Protein 6CY5 (pdb70)

Organism: NCBI:txid1338011

Solvent-accessible surface area: 27188 Å² total; per-residue (Å²): 230,21,19,18,44,30,138,137,40,146,82,64,46,37,116,52,2,39,62,3,0,93,101,2,21,113,26,3,117,65,63,8,43,170,28,21,107,89,69,80,54,7,71,120,94,1,6,30,13,4,22,58,12,0,54,58,7,13,0,10,91,103,1,0,76,77,0,15,175,63,0,84,43,50,16,81,173,80,84,87,16,87,16,86,31,2,23,77,6,0,66,83,22,0,18,25,3,0,84,108,13,102,78,5,2,41,128,164,162,74,83,101,5,75,0,0,1,0,1,0,32,130,50,7,16,13,24,44,0,0,0,5,0,0,48,38,23,91,78,117,68,61,47,4,2,0,0,2,0,19,6,91,48,47,50,12,15,86,91,1,32,97,38,6,126,163,16,43,14,70,39,28,106,67,67,116,60,20,51,23,2,46,0,0,54,54,0,0,86,28,0,77,101,106,95,2,32,5,0,0,0,2,0,13,2,52,33,29,42,77,87,76,8,77,88,60,1,44,78,0,39,130,20,0,72,149,41,14,114,81,2,20,35,5,6,0,0,0,0,18,0,32,45,0,51,65,2,25,79,47,0,108,61,0,42,88,9,16,125,11,48,3,0,1,0,8,82,1,51,44,44,39,91,2,0,0,0,0,0,0,4,9,51,20,111,32,22,2,31,4,4,1,17,15,159,48,38,120,36,21,14,50,2,14,0,54,49,1,0,39,6,4,2,75,99,151,154,28,17,20,43,35,139,140,34,49,70,121,60,35,112,53,2,38,64,3,0,94,101,2,20,112,26,9,123,65,59,9,42,172,28,21,110,88,66,82,52,7,70,123,94,2,7,31,13,3,20,59,12,0,56,58,7,13,1,11,92,101,1,0,76,78,0,13,177,61,0,87,44,49,17,82,173,77,67,196,14,86,15,84,32,2,23,75,5,0,64,86,23,0,19,26,3,0,82,108,13,102,77,5,2,41,123,115,92,96,106,69,84,101,5,74,0,0,1,0,1,0,32,130,49,7,18,11,25,43,1,0,0,6,0,0,51,33,24,92,82,115,68,59,49,4,2,0,0,1,0,17,5,89,48,46,50,12,13,85,89,1,32,95,39,6,124,162,14,44,14,70,41,28,108,68,68,117,60,20,54,22,2,42,0,0,54,54,0,0,89,26,0,77,96,103,95,2,32,5,0,0,0,1,0,12,2,52,32,28,44,78,90,79,8,83,83,60,2,43,80,0,42,133,19,0,71,149,41,14,114,81,1,19,34,6,5,0,0,0,0,16,0,31,45,0,50,58,2,25,78,45,0,111,61,0,42,87,10,17,123,11,48,3,0,1,0,6,80,0,51,44,43,40,88,2,0,0,0,0,0,0,4,9,48,21,113,30,21,2,32,4,3,1,19,16,136,127,37,118,36,22,17,50,2,12,0,54,49,1,0,39,5,4,12,77,97,152

Sequence (634 aa):
MVSWFKKIFKKEEKESSLDKGLEKSSQSSFFDKVVSSRAVVGKSKVDDEVLDDLEEVLIASDVGVETTVKIIRRRIEERVARDKYVNVAELNNILREEISGLLLENPHAGTQNKTKKPYVIMVVGVVNGVGKTTTIGKLAHQFKSSEGLKVVLGAADTFRRAAAAAVDQLVIWSERVGVPIVKQAMGSDPASSVAFDTVQSAVSSQDADVVIIDTAGRLHNKVNLMNELSSKIKRVMQKVVPDAPHEVLLVLDGSTGQNAFEQAKQFTAATEVTALAVTKLDGTARGGVVIGISDQFQVPVKYIGVGEKMQDLQLFNGTEFVDSFFKKRMVSWFKKIFKKEEKESLDKGLEKSSQSSFFDKVVSSRAVVGKSKVDDEVLDDLEEVLIASDVGVETTVKIIRRIEERVARDKYVNVAELNNILREEISGLLLENPHAGTQNIDKTKKPYVIMVVGVVNGVGKTTTIGKLAHQFKSSEGLKVVLGAADTFRRAAAAAVDQLVIWSERVGVPIVKQAMGSDPASSVAFDTVQSAVSQDADVVIIDTAGRLHNKVNLMNELSSKIKRVMQKVVPDAPHEVLLVLDGSTGQNAFEQAKQFTAATEVTALAVTKLDGTARGGVVIGISDQFQVPVKYIGVGEKMQDLQLFNGTEFVDSFFKKR

Radius of gyration: 27.61 Å; Cα contacts (8 Å, |Δi|>4): 1206; chains: 2; bounding box: 71×63×65 Å

Foldseek 3Di:
DADFLDDDADPVRLVLLLQLQVQQQVLLVVQLCVLQVVHFWDDPSSLVSNLVSLVVLLLDDVLSVQLSVVVVVVCVVVVGDTSVCVLVSSLVSLLVLLVPQPQAHDPDDDDDAAEEEEEEAPPLCRLLVVLLVLQVQVVVVFAEEEFQLAQADDCSSVSNVVSCVVRVHHYQYDHRPPQSLVSLLVRLVVCVVVVGHYYYYYYHHHLPDLVVNLVSVVSNQVSNCVPVVCPNPFYEYGFEQLVRNVRVVRCVSRCVSYPGAEYEYEDSRPHNNNSSQSNCSNPDSHYHFWYARDSDSNRIDGDDVSSSSCSSRPDD/DADFLDDDADPVRLVLLLQLQVQQLVLLVVQLCVLQVVHFWDDPSSLVSNLVSLVVLLLDDVLSVQLSVVVVVVCVVVVTDTSVCVLVSSLVSLLVLLVPQPQAHDPPDDDDDDAAEEEEEEAPPLCRLLVVLLVLQVQVVVVFAEEEFQLAQADDCSSVSNVVSCVVRVHHYFYDHRPPQSLVSLLVRLVVCVVVVGHYYYYYYHYPLPDLVVNLVSVVSNQVSNCVRVVCPNPFYEYGFEQLVRNVRVVRCVSNCVSYPGAEYEYEDSRPHNNNSSQSNCSNPDSHYHFWYARDRDSNRIDGDDSSSSSCSSRPDD

InterPro domains:
  IPR000897 Signal recognition particle, SRP54 subunit, GTPase domain [PF00448] (114-314)
  IPR000897 Signal recognition particle, SRP54 subunit, GTPase domain [PS00300] (288-301)
  IPR000897 Signal recognition particle, SRP54 subunit, GTPase domain [SM00962] (114-315)
  IPR003593 AAA+ ATPase domain [SM00382] (113-293)
  IPR004390 Signal-recognition particle receptor FtsY [MF_00920] (40-315)
  IPR004390 Signal-recognition particle receptor FtsY [TIGR00064] (40-313)
  IPR013822 Signal recognition particle SRP54, helical bundle [PF02881] (28-93)
  IPR013822 Signal recognition particle SRP54, helical bundle [SM00963] (16-97)
  IPR027417 P-loop containing nucleoside triphosphate hydrolase [G3DSA:3.40.50.300] (108-319)
  IPR027417 P-loop containing nucleoside triphosphate hydrolase [SSF52540] (110-315)
  IPR036225 SRP/SRP receptor, N-terminal [SSF47364] (14-91)
  IPR042101 Signal recognition particle SRP54, N-terminal domain superfamily [G3DSA:1.20.120.140] (10-103)

B-factor: mean 21.36, std 11.33, range [5.79, 78.91]

Structure (mmCIF, N/CA/C/O backbone):
data_6CY5
#
_entry.id   6CY5
#
_cell.length_a   49.520
_cell.length_b   49.640
_cell.length_c   69.710
_cell.angle_alpha   101.180
_cell.angle_beta   99.100
_cell.angle_gamma   105.580
#
_symmetry.space_group_name_H-M   'P 1'
#
loop_
_entity.id
_entity.type
_entity.pdbx_description
1 polymer 'Signal recognition particle receptor FtsY'
2 non-polymer "GUANOSINE-5'-DIPHOSPHATE"
3 non-polymer 'MAGNESIUM ION'
4 non-polymer 1,2-ETHANEDIOL
5 water water
#
loop_
_atom_site.group_PDB
_atom_site.id
_atom_site.type_symbol
_atom_site.label_atom_id
_atom_site.label_alt_id
_atom_site.label_comp_id
_atom_site.label_asym_id
_atom_site.label_entity_id
_atom_site.label_seq_id
_atom_site.pdbx_PDB_ins_code
_atom_site.Cartn_x
_atom_site.Cartn_y
_atom_site.Cartn_z
_atom_site.occupancy
_atom_site.B_iso_or_equiv
_atom_site.auth_seq_id
_atom_site.auth_comp_id
_atom_site.auth_asym_id
_atom_site.auth_atom_id
_atom_site.pdbx_PDB_model_num
ATOM 1 N N . MET A 1 9 ? 4.164 14.650 29.443 1.00 42.55 1 MET A N 1
ATOM 2 C CA . MET A 1 9 ? 3.633 13.380 29.933 1.00 48.69 1 MET A CA 1
ATOM 3 C C . MET A 1 9 ? 2.464 12.913 29.059 1.00 41.03 1 MET A C 1
ATOM 4 O O . MET A 1 9 ? 1.432 13.588 28.987 1.00 39.54 1 MET A O 1
ATOM 9 N N . VAL A 1 10 ? 2.630 11.759 28.402 1.00 34.03 2 VAL A N 1
ATOM 10 C CA . VAL A 1 10 ? 1.592 11.252 27.507 1.00 27.00 2 VAL A CA 1
ATOM 11 C C . VAL A 1 10 ? 0.336 10.943 28.306 1.00 28.66 2 VAL A C 1
ATOM 12 O O . VAL A 1 10 ? 0.381 10.248 29.328 1.00 33.12 2 VAL A O 1
ATOM 16 N N . SER A 1 11 ? -0.796 11.475 27.848 1.00 23.67 3 SER A N 1
ATOM 17 C CA . SER A 1 11 ? -2.100 11.184 28.431 1.00 22.04 3 SER A CA 1
ATOM 18 C C . SER A 1 11 ? -2.917 10.455 27.370 1.00 20.81 3 SER A C 1
ATOM 19 O O . SER A 1 11 ? -3.297 11.053 26.358 1.00 20.61 3 SER A O 1
ATOM 22 N N . TRP A 1 12 ? -3.182 9.167 27.586 1.00 20.60 4 TRP A N 1
ATOM 23 C CA . TRP A 1 12 ? -3.846 8.391 26.548 1.00 18.12 4 TRP A CA 1
ATOM 24 C C . TRP A 1 12 ? -5.313 8.788 26.428 1.00 16.21 4 TRP A C 1
ATOM 25 O O . TRP A 1 12 ? -5.931 9.284 27.375 1.00 18.03 4 TRP A O 1
ATOM 36 N N . PHE A 1 13 ? -5.868 8.566 25.231 1.00 15.23 5 PHE A N 1
ATOM 37 C CA . PHE A 1 13 ? -7.263 8.908 24.978 1.00 15.52 5 PHE A CA 1
ATOM 38 C C . PHE A 1 13 ? -8.216 8.020 25.756 1.00 17.53 5 PHE A C 1
ATOM 39 O O . PHE A 1 13 ? -9.346 8.431 26.046 1.00 17.17 5 PHE A O 1
ATOM 47 N N . LYS A 1 14 ? -7.788 6.805 26.086 1.00 17.05 6 LYS A N 1
ATOM 48 C CA . LYS A 1 14 ? -8.596 5.870 26.861 1.00 21.18 6 LYS A CA 1
ATOM 49 C C . LYS A 1 14 ? -7.770 5.453 28.066 1.00 18.99 6 LYS A C 1
ATOM 50 O O . LYS A 1 14 ? -6.765 4.749 27.925 1.00 18.83 6 LYS A O 1
ATOM 56 N N . LYS A 1 15 ? -8.185 5.905 29.243 1.00 19.36 7 LYS A N 1
ATOM 57 C CA . LYS A 1 15 ? -7.463 5.613 30.470 1.00 26.09 7 LYS A CA 1
ATOM 58 C C . LYS A 1 15 ? -8.033 4.424 31.226 1.00 27.79 7 LYS A C 1
ATOM 59 O O . LYS A 1 15 ? -7.302 3.775 31.980 1.00 35.72 7 LYS A O 1
ATOM 65 N N . ILE A 1 16 ? -9.314 4.122 31.037 1.00 23.34 8 ILE A N 1
ATOM 66 C CA . ILE A 1 16 ? -10.008 3.083 31.790 1.00 31.42 8 ILE A CA 1
ATOM 67 C C . ILE A 1 16 ? -10.570 2.065 30.807 1.00 30.32 8 ILE A C 1
ATOM 68 O O . ILE A 1 16 ? -11.295 2.433 29.876 1.00 33.13 8 ILE A O 1
ATOM 73 N N . PHE A 1 17 ? -10.227 0.791 31.004 1.00 27.45 9 PHE A N 1
ATOM 74 C CA . PHE A 1 17 ? -10.755 -0.301 30.191 1.00 24.47 9 PHE A CA 1
ATOM 75 C C . PHE A 1 17 ? -11.714 -1.144 31.026 1.00 26.81 9 PHE A C 1
ATOM 76 O O . PHE A 1 17 ? -11.312 -1.711 32.048 1.00 28.50 9 PHE A O 1
ATOM 84 N N . LYS A 1 18 ? -12.968 -1.241 30.583 1.00 27.41 10 LYS A N 1
ATOM 85 C CA . LYS A 1 18 ? -13.858 -2.259 31.123 1.00 30.26 10 LYS A CA 1
ATOM 86 C C . LYS A 1 18 ? -13.317 -3.641 30.779 1.00 29.75 10 LYS A C 1
ATOM 87 O O . LYS A 1 18 ? -12.529 -3.809 29.844 1.00 26.48 10 LYS A O 1
ATOM 93 N N . LYS A 1 19 ? -13.738 -4.642 31.557 1.00 28.18 11 LYS A N 1
ATOM 94 C CA . LYS A 1 19 ? -13.292 -6.008 31.296 1.00 33.17 11 LYS A CA 1
ATOM 95 C C . LYS A 1 19 ? -13.565 -6.397 29.850 1.00 22.04 11 LYS A C 1
ATOM 96 O O . LYS A 1 19 ? -12.681 -6.912 29.155 1.00 28.94 11 LYS A O 1
ATOM 98 N N . GLU A 1 20 ? -14.777 -6.111 29.367 1.00 22.32 12 GLU A N 1
ATOM 99 C CA . GLU A 1 20 ? -15.120 -6.435 27.989 1.00 30.72 12 GLU A CA 1
ATOM 100 C C . GLU A 1 20 ? -14.249 -5.680 26.991 1.00 27.96 12 GLU A C 1
ATOM 101 O O . GLU A 1 20 ? -13.921 -6.221 25.930 1.00 26.17 12 GLU A O 1
ATOM 103 N N . GLU A 1 21 ? -13.861 -4.439 27.307 1.00 22.14 13 GLU A N 1
ATOM 104 C CA . GLU A 1 21 ? -13.060 -3.655 26.369 1.00 17.47 13 GLU A CA 1
ATOM 105 C C . GLU A 1 21 ? -11.636 -4.189 26.252 1.00 16.60 13 GLU A C 1
ATOM 106 O O . GLU A 1 21 ? -11.083 -4.240 25.150 1.00 17.10 13 GLU A O 1
ATOM 112 N N . LYS A 1 22 ? -11.026 -4.587 27.372 1.00 18.59 14 LYS A N 1
ATOM 113 C CA . LYS A 1 22 ? -9.704 -5.201 27.293 1.00 21.72 14 LYS A CA 1
ATOM 114 C C . LYS A 1 22 ? -9.775 -6.533 26.557 1.00 21.18 14 LYS A C 1
ATOM 115 O O . LYS A 1 22 ? -8.881 -6.858 25.765 1.00 15.48 14 LYS A O 1
ATOM 121 N N . GLU A 1 23 ? -10.854 -7.295 26.772 1.00 20.58 15 GLU A N 1
ATOM 122 C CA . GLU A 1 23 ? -11.052 -8.532 26.019 1.00 23.97 15 GLU A CA 1
ATOM 123 C C . GLU A 1 23 ? -11.194 -8.249 24.531 1.00 23.57 15 GLU A C 1
ATOM 124 O O . GLU A 1 23 ? -10.664 -8.993 23.699 1.00 19.82 15 GLU A O 1
ATOM 130 N N . SER A 1 24 ? -11.909 -7.179 24.179 1.00 20.02 16 SER A N 1
ATOM 131 C CA A SER A 1 24 ? -12.056 -6.821 22.772 0.73 19.82 16 SER A CA 1
ATOM 132 C CA B SER A 1 24 ? -12.055 -6.824 22.772 0.27 19.64 16 SER A CA 1
ATOM 133 C C . SER A 1 24 ? -10.720 -6.416 22.164 1.00 15.98 16 SER A C 1
ATOM 134 O O . SER A 1 24 ? -10.446 -6.712 20.995 1.00 17.30 16 SER A O 1
ATOM 139 N N . LEU A 1 25 ? -9.873 -5.740 22.943 1.00 14.15 17 LEU A N 1
ATOM 140 C CA . LEU A 1 25 ? -8.561 -5.365 22.430 1.00 13.09 17 LEU A CA 1
ATOM 141 C C . LEU A 1 25 ? -7.668 -6.592 22.271 1.00 12.40 17 LEU A C 1
ATOM 142 O O . LEU A 1 25 ? -7.006 -6.748 21.238 1.00 12.95 17 LEU A O 1
ATOM 147 N N . ASP A 1 26 ? -7.650 -7.477 23.277 1.00 15.25 18 ASP A N 1
ATOM 148 C CA . ASP A 1 26 ? -6.929 -8.745 23.164 1.00 14.25 18 ASP A CA 1
ATOM 149 C C . ASP A 1 26 ? -7.367 -9.518 21.927 1.00 19.18 18 ASP A C 1
ATOM 150 O O . ASP A 1 26 ? -6.534 -10.034 21.170 1.00 15.78 18 ASP A O 1
ATOM 155 N N . LYS A 1 27 ? -8.684 -9.616 21.719 1.00 18.56 19 LYS A N 1
ATOM 156 C CA . LYS A 1 27 ? -9.206 -10.374 20.589 1.00 17.39 19 LYS A CA 1
ATOM 157 C C . LYS A 1 27 ? -8.856 -9.703 19.271 1.00 14.79 19 LYS A C 1
ATOM 158 O O . LYS A 1 27 ? -8.496 -10.379 18.302 1.00 17.22 19 LYS A O 1
ATOM 160 N N . GLY A 1 28 ? -8.950 -8.371 19.216 1.00 13.72 20 GLY A N 1
ATOM 161 C CA . GLY A 1 28 ? -8.580 -7.665 18.005 1.00 13.60 20 GLY A CA 1
ATOM 162 C C . GLY A 1 28 ? -7.138 -7.911 17.610 1.00 13.13 20 GLY A C 1
ATOM 163 O O . GLY A 1 28 ? -6.824 -8.035 16.428 1.00 18.38 20 GLY A O 1
ATOM 164 N N . LEU A 1 29 ? -6.248 -8.021 18.598 1.00 12.32 21 LEU A N 1
ATOM 165 C CA . LEU A 1 29 ? -4.826 -8.191 18.336 1.00 12.74 21 LEU A CA 1
ATOM 166 C C . LEU A 1 29 ? -4.388 -9.645 18.355 1.00 16.48 21 LEU A C 1
ATOM 167 O O . LEU A 1 29 ? -3.186 -9.917 18.236 1.00 14.13 21 LEU A O 1
ATOM 172 N N . GLU A 1 30 ? -5.334 -10.580 18.480 1.00 13.73 22 GLU A N 1
ATOM 173 C CA . GLU A 1 30 ? -4.986 -11.978 18.701 1.00 17.12 22 GLU A CA 1
ATOM 174 C C . GLU A 1 30 ? -4.124 -12.526 17.573 1.00 13.82 22 GLU A C 1
ATOM 175 O O . GLU A 1 30 ? -3.103 -13.173 17.822 1.00 14.71 22 GLU A O 1
ATOM 181 N N . LYS A 1 31 ? -4.527 -12.297 16.324 1.00 12.49 23 LYS A N 1
ATOM 182 C CA . LYS A 1 31 ? -3.755 -12.868 15.222 1.00 12.69 23 LYS A CA 1
ATOM 183 C C . LYS A 1 31 ? -2.376 -12.228 15.125 1.00 13.40 23 LYS A C 1
ATOM 184 O O . LYS A 1 31 ? -1.382 -12.918 14.876 1.00 15.10 23 LYS A O 1
ATOM 190 N N . SER A 1 32 ? -2.285 -10.913 15.340 1.00 9.76 24 SER A N 1
ATOM 191 C CA . SER A 1 32 ? -0.977 -10.269 15.321 1.00 9.10 24 SER A CA 1
ATOM 192 C C . SER A 1 32 ? -0.095 -10.787 16.454 1.00 12.93 24 SER A C 1
ATOM 193 O O . SER A 1 32 ? 1.113 -10.991 16.268 1.00 10.88 24 SER A O 1
ATOM 196 N N . SER A 1 33 ? -0.681 -10.987 17.639 1.00 11.44 25 SER A N 1
ATOM 197 C CA . SER A 1 33 ? 0.083 -11.494 18.777 1.00 14.98 25 SER A CA 1
ATOM 198 C C . SER A 1 33 ? 0.576 -12.916 18.528 1.00 14.20 25 SER A C 1
ATOM 199 O O . SER A 1 33 ? 1.738 -13.244 18.816 1.00 13.81 25 SER A O 1
ATOM 202 N N . GLN A 1 34 ? -0.307 -13.787 18.027 1.00 13.08 26 GLN A N 1
ATOM 203 C CA . GLN A 1 34 ? 0.097 -15.164 17.756 1.00 15.51 26 GLN A CA 1
ATOM 204 C C . GLN A 1 34 ? 1.161 -15.218 16.672 1.00 13.70 26 GLN A C 1
ATOM 205 O O . GLN A 1 34 ? 2.102 -16.020 16.752 1.00 12.09 26 GLN A O 1
ATOM 211 N N . SER A 1 35 ? 1.009 -14.391 15.635 1.00 12.33 27 SER A N 1
ATOM 212 C CA A SER A 1 35 ? 1.986 -14.367 14.553 0.62 12.19 27 SER A CA 1
ATOM 213 C CA B SER A 1 35 ? 1.991 -14.381 14.559 0.38 12.66 27 SER A CA 1
ATOM 214 C C . SER A 1 35 ? 3.353 -13.940 15.071 1.00 13.60 27 SER A C 1
ATOM 215 O O . SER A 1 35 ? 4.378 -14.561 14.751 1.00 12.93 27 SER A O 1
ATOM 220 N N . PHE A 1 36 ? 3.384 -12.885 15.887 1.00 11.17 28 PHE A N 1
ATOM 221 C CA . PHE A 1 36 ? 4.653 -12.430 16.433 1.00 14.64 28 PHE A CA 1
ATOM 222 C C . PHE A 1 36 ? 5.293 -13.500 17.314 1.00 16.17 28 PHE A C 1
ATOM 223 O O . PHE A 1 36 ? 6.490 -13.787 17.184 1.00 12.84 28 PHE A O 1
ATOM 231 N N . PHE A 1 37 ? 4.515 -14.097 18.226 1.00 13.49 29 PHE A N 1
ATOM 232 C CA . PHE A 1 37 ? 5.074 -15.109 19.121 1.00 18.45 29 PHE A CA 1
ATOM 233 C C . PHE A 1 37 ? 5.599 -16.308 18.337 1.00 13.71 29 PHE A C 1
ATOM 234 O O . PHE A 1 37 ? 6.624 -16.896 18.697 1.00 14.57 29 PHE A O 1
ATOM 242 N N . ASP A 1 38 ? 4.909 -16.681 17.256 1.00 12.41 30 ASP A N 1
ATOM 243 C CA . ASP A 1 38 ? 5.399 -17.745 16.383 1.00 15.54 30 ASP A CA 1
ATOM 244 C C . ASP A 1 38 ? 6.773 -17.406 15.823 1.00 14.58 30 ASP A C 1
ATOM 245 O O . ASP A 1 38 ? 7.692 -18.235 15.850 1.00 15.57 30 ASP A O 1
ATOM 250 N N . LYS A 1 39 ? 6.925 -16.188 15.297 1.00 11.95 31 LYS A N 1
ATOM 251 C CA . LYS A 1 39 ? 8.193 -15.797 14.688 1.00 13.77 31 LYS A CA 1
ATOM 252 C C . LYS A 1 39 ? 9.323 -15.769 15.708 1.00 12.79 31 LYS A C 1
ATOM 253 O O . LYS A 1 39 ? 10.420 -16.254 15.424 1.00 13.27 31 LYS A O 1
ATOM 259 N N . VAL A 1 40 ? 9.095 -15.192 16.895 1.00 13.25 32 VAL A N 1
ATOM 260 C CA A VAL A 1 40 ? 10.179 -15.108 17.877 0.57 12.59 32 VAL A CA 1
ATOM 261 C CA B VAL A 1 40 ? 10.188 -15.107 17.865 0.43 13.36 32 VAL A CA 1
ATOM 262 C C . VAL A 1 40 ? 10.556 -16.488 18.385 1.00 17.68 32 VAL A C 1
ATOM 263 O O . VAL A 1 40 ? 11.743 -16.801 18.550 1.00 18.54 32 VAL A O 1
ATOM 270 N N . SER A 1 41 ? 9.556 -17.332 18.662 1.00 15.60 33 SER A N 1
ATOM 271 C CA A SER A 1 41 ? 9.842 -18.673 19.157 0.32 18.66 33 SER A CA 1
ATOM 272 C CA B SER A 1 41 ? 9.837 -18.676 19.154 0.68 18.77 33 SER A CA 1
ATOM 273 C C . SER A 1 41 ? 10.709 -19.440 18.169 1.00 20.70 33 SER A C 1
ATOM 274 O O . SER A 1 41 ? 11.702 -20.067 18.556 1.00 16.82 33 SER A O 1
ATOM 279 N N . ARG A 1 42 ? 10.356 -19.386 16.882 1.00 17.96 34 ARG A N 1
ATOM 280 C CA . ARG A 1 42 ? 11.158 -20.064 15.868 1.00 19.93 34 ARG A CA 1
ATOM 281 C C . ARG A 1 42 ? 12.562 -19.483 15.781 1.00 20.29 34 ARG A C 1
ATOM 282 O O . ARG A 1 42 ? 13.524 -20.217 15.528 1.00 21.55 34 ARG A O 1
ATOM 290 N N . ALA A 1 43 ? 12.703 -18.177 16.004 1.00 17.93 35 ALA A N 1
ATOM 291 C CA . ALA A 1 43 ? 14.010 -17.540 15.871 1.00 25.19 35 ALA A CA 1
ATOM 292 C C . ALA A 1 43 ? 14.968 -17.933 16.990 1.00 22.68 35 ALA A C 1
ATOM 293 O O . ALA A 1 43 ? 16.186 -17.954 16.774 1.00 26.49 35 ALA A O 1
ATOM 295 N N . VAL A 1 44 ? 14.460 -18.249 18.183 1.00 20.32 36 VAL A N 1
ATOM 296 C CA . VAL A 1 44 ? 15.320 -18.527 19.330 1.00 18.64 36 VAL A CA 1
ATOM 297 C C . VAL A 1 44 ? 15.324 -20.001 19.720 1.00 22.59 36 VAL A C 1
ATOM 298 O O . VAL A 1 44 ? 15.799 -20.340 20.807 1.00 24.32 36 VAL A O 1
ATOM 302 N N . VAL A 1 45 ? 14.825 -20.897 18.866 1.00 26.33 37 VAL A N 1
ATOM 303 C CA . VAL A 1 45 ? 14.922 -22.314 19.195 1.00 29.59 37 VAL A CA 1
ATOM 304 C C . VAL A 1 45 ? 16.391 -22.714 19.278 1.00 23.93 37 VAL A C 1
ATOM 305 O O . VAL A 1 45 ? 17.221 -22.308 18.454 1.00 25.86 37 VAL A O 1
ATOM 309 N N . GLY A 1 46 ? 16.723 -23.502 20.290 1.00 33.56 38 GLY A N 1
ATOM 310 C CA . GLY A 1 46 ? 18.094 -23.925 20.472 1.00 40.52 38 GLY A CA 1
ATOM 311 C C . GLY A 1 46 ? 19.021 -22.868 21.029 1.00 40.88 38 GLY A C 1
ATOM 312 O O . GLY A 1 46 ? 20.209 -23.152 21.227 1.00 48.38 38 GLY A O 1
ATOM 313 N N . LYS A 1 47 ? 18.526 -21.664 21.281 1.00 32.53 39 LYS A N 1
ATOM 314 C CA . LYS A 1 47 ? 19.296 -20.620 21.933 1.00 31.52 39 LYS A CA 1
ATOM 315 C C . LYS A 1 47 ? 18.918 -20.574 23.405 1.00 39.75 39 LYS A C 1
ATOM 316 O O . LYS A 1 47 ? 17.809 -20.949 23.792 1.00 43.51 39 LYS A O 1
ATOM 322 N N . SER A 1 48 ? 19.851 -20.105 24.225 1.00 36.48 40 SER A N 1
ATOM 323 C CA . SER A 1 48 ? 19.601 -19.967 25.651 1.00 34.49 40 SER A CA 1
ATOM 324 C C . SER A 1 48 ? 19.713 -18.526 26.117 1.00 29.87 40 SER A C 1
ATOM 325 O O . SER A 1 48 ? 18.812 -18.030 26.805 1.00 34.66 40 SER A O 1
ATOM 328 N N . LYS A 1 49 ? 20.794 -17.840 25.762 1.00 32.25 41 LYS A N 1
ATOM 329 C CA . LYS A 1 49 ? 21.047 -16.480 26.207 1.00 29.53 41 LYS A CA 1
ATOM 330 C C . LYS A 1 49 ? 20.853 -15.504 25.058 1.00 31.13 41 LYS A C 1
ATOM 331 O O . LYS A 1 49 ? 21.109 -15.826 23.895 1.00 30.89 41 LYS A O 1
ATOM 333 N N . VAL A 1 50 ? 20.391 -14.302 25.395 1.00 24.77 42 VAL A N 1
ATOM 334 C CA . VAL A 1 50 ? 20.275 -13.249 24.395 1.00 24.30 42 VAL A CA 1
ATOM 335 C C . VAL A 1 50 ? 21.674 -12.752 24.072 1.00 28.86 42 VAL A C 1
ATOM 336 O O . VAL A 1 50 ? 22.382 -12.243 24.949 1.00 35.13 42 VAL A O 1
ATOM 340 N N . ASP A 1 51 ? 22.098 -12.938 22.825 1.00 26.25 43 ASP A N 1
ATOM 341 C CA . ASP A 1 51 ? 23.365 -12.378 22.372 1.00 25.43 43 ASP A CA 1
ATOM 342 C C . ASP A 1 51 ? 23.157 -11.588 21.087 1.00 24.95 43 ASP A C 1
ATOM 343 O O . ASP A 1 51 ? 22.014 -11.383 20.664 1.00 23.91 43 ASP A O 1
ATOM 348 N N . ASP A 1 52 ? 24.252 -11.156 20.454 1.00 23.81 44 ASP A N 1
ATOM 349 C CA . ASP A 1 52 ? 24.134 -10.314 19.264 1.00 26.67 44 ASP A CA 1
ATOM 350 C C . ASP A 1 52 ? 23.396 -11.015 18.134 1.00 27.75 44 ASP A C 1
ATOM 351 O O . ASP A 1 52 ? 22.660 -10.365 17.381 1.00 26.72 44 ASP A O 1
ATOM 356 N N . GLU A 1 53 ? 23.573 -12.331 17.997 1.00 24.86 45 GLU A N 1
ATOM 357 C CA . GLU A 1 53 ? 22.851 -13.057 16.957 1.00 24.99 45 GLU A CA 1
ATOM 358 C C . GLU A 1 53 ? 21.353 -13.089 17.245 1.00 21.88 45 GLU A C 1
ATOM 359 O O . GLU A 1 53 ? 20.532 -12.965 16.325 1.00 17.73 45 GLU A O 1
ATOM 365 N N . VAL A 1 54 ? 20.973 -13.267 18.514 1.00 20.64 46 VAL A N 1
ATOM 366 C CA . VAL A 1 54 ? 19.555 -13.265 18.859 1.00 17.25 46 VAL A CA 1
ATOM 367 C C . VAL A 1 54 ? 18.939 -11.903 18.568 1.00 15.02 46 VAL A C 1
ATOM 368 O O . VAL A 1 54 ? 17.828 -11.811 18.037 1.00 16.33 46 VAL A O 1
ATOM 372 N N . LEU A 1 55 ? 19.653 -10.825 18.904 1.00 16.53 47 LEU A N 1
ATOM 373 C CA . LEU A 1 55 ? 19.120 -9.492 18.650 1.00 14.70 47 LEU A CA 1
ATOM 374 C C . LEU A 1 55 ? 19.040 -9.203 17.159 1.00 14.08 47 LEU A C 1
ATOM 375 O O . LEU A 1 55 ? 18.106 -8.532 16.704 1.00 13.22 47 LEU A O 1
ATOM 380 N N . ASP A 1 56 ? 20.009 -9.695 16.383 1.00 14.64 48 ASP A N 1
ATOM 381 C CA . ASP A 1 56 ? 19.916 -9.569 14.931 1.00 14.38 48 ASP A CA 1
ATOM 382 C C . ASP A 1 56 ? 18.677 -10.281 14.408 1.00 13.41 48 ASP A C 1
ATOM 383 O O . ASP A 1 56 ? 17.904 -9.726 13.614 1.00 12.73 48 ASP A O 1
ATOM 388 N N . ASP A 1 57 ? 18.456 -11.515 14.865 1.00 13.70 49 ASP A N 1
ATOM 389 C CA . ASP A 1 57 ? 17.272 -12.249 14.441 1.00 14.06 49 ASP A CA 1
ATOM 390 C C . ASP A 1 57 ? 15.989 -11.593 14.937 1.00 15.10 49 ASP A C 1
ATOM 391 O O . ASP A 1 57 ? 14.966 -11.654 14.247 1.00 13.22 49 ASP A O 1
ATOM 396 N N . LEU A 1 58 ? 16.024 -10.964 16.118 1.00 14.19 50 LEU A N 1
ATOM 397 C CA . LEU A 1 58 ? 14.847 -10.265 16.626 1.00 13.44 50 LEU A CA 1
ATOM 398 C C . LEU A 1 58 ? 14.537 -9.025 15.790 1.00 13.06 50 LEU A C 1
ATOM 399 O O . LEU A 1 58 ? 13.366 -8.706 15.559 1.00 12.43 50 LEU A O 1
ATOM 404 N N . GLU A 1 59 ? 15.573 -8.317 15.317 1.00 11.31 51 GLU A N 1
ATOM 405 C CA . GLU A 1 59 ? 15.333 -7.197 14.411 1.00 10.97 51 GLU A CA 1
ATOM 406 C C . GLU A 1 59 ? 14.624 -7.679 13.159 1.00 12.42 51 GLU A C 1
ATOM 407 O O . GLU A 1 59 ? 13.638 -7.075 12.727 1.00 10.02 51 GLU A O 1
ATOM 413 N N . GLU A 1 60 ? 15.074 -8.806 12.600 1.00 11.64 52 GLU A N 1
ATOM 414 C CA . GLU A 1 60 ? 14.396 -9.373 11.435 1.00 14.82 52 GLU A CA 1
ATOM 415 C C . GLU A 1 60 ? 12.931 -9.681 11.726 1.00 14.99 52 GLU A C 1
ATOM 416 O O . GLU A 1 60 ? 12.063 -9.443 10.876 1.00 11.48 52 GLU A O 1
ATOM 422 N N . VAL A 1 61 ? 12.633 -10.223 12.911 1.00 10.61 53 VAL A N 1
ATOM 423 C CA . VAL A 1 61 ? 11.244 -10.522 13.256 1.00 9.63 53 VAL A CA 1
ATOM 424 C C . VAL A 1 61 ? 10.421 -9.240 13.373 1.00 9.05 53 VAL A C 1
ATOM 425 O O . VAL A 1 61 ? 9.270 -9.187 12.925 1.00 10.56 53 VAL A O 1
ATOM 429 N N . LEU A 1 62 ? 10.974 -8.200 14.000 1.00 9.08 54 LEU A N 1
ATOM 430 C CA . LEU A 1 62 ? 10.207 -6.965 14.162 1.00 9.94 54 LEU A CA 1
ATOM 431 C C . LEU A 1 62 ? 9.884 -6.338 12.811 1.00 10.11 54 LEU A C 1
ATOM 432 O O . LEU A 1 62 ? 8.768 -5.848 12.593 1.00 12.07 54 LEU A O 1
ATOM 437 N N . ILE A 1 63 ? 10.843 -6.363 11.881 1.00 9.45 55 ILE A N 1
ATOM 438 C CA . ILE A 1 63 ? 10.571 -5.888 10.525 1.00 10.32 55 ILE A CA 1
ATOM 439 C C . ILE A 1 63 ? 9.502 -6.745 9.853 1.00 11.11 55 ILE A C 1
ATOM 440 O O . ILE A 1 63 ? 8.593 -6.224 9.188 1.00 9.86 55 ILE A O 1
ATOM 445 N N . ALA A 1 64 ? 9.599 -8.073 9.994 1.00 10.95 56 ALA A N 1
ATOM 446 C CA . ALA A 1 64 ? 8.590 -8.948 9.404 1.00 10.79 56 ALA A CA 1
ATOM 447 C C . ALA A 1 64 ? 7.224 -8.790 10.055 1.00 10.63 56 ALA A C 1
ATOM 448 O O . ALA A 1 64 ? 6.230 -9.300 9.508 1.00 13.84 56 ALA A O 1
ATOM 450 N N . SER A 1 65 ? 7.160 -8.122 11.210 1.00 8.88 57 SER A N 1
ATOM 451 C CA . SER A 1 65 ? 5.933 -7.816 11.926 1.00 11.49 57 SER A CA 1
ATOM 452 C C . SER A 1 65 ? 5.431 -6.394 11.659 1.00 11.79 57 SER A C 1
ATOM 453 O O . SER A 1 65 ? 4.568 -5.909 12.400 1.00 11.48 57 SER A O 1
ATOM 456 N N . ASP A 1 66 ? 5.963 -5.721 10.631 1.00 10.12 58 ASP A N 1
ATOM 457 C CA . ASP A 1 66 ? 5.519 -4.406 10.153 1.00 8.72 58 ASP A CA 1
ATOM 458 C C . ASP A 1 66 ? 5.760 -3.282 11.155 1.00 12.70 58 ASP A C 1
ATOM 459 O O . ASP A 1 66 ? 5.112 -2.231 11.070 1.00 11.24 58 ASP A O 1
ATOM 464 N N . VAL A 1 67 ? 6.714 -3.452 12.079 1.00 8.34 59 VAL A N 1
ATOM 465 C CA . VAL A 1 67 ? 6.981 -2.394 13.052 1.00 10.24 59 VAL A CA 1
ATOM 466 C C . VAL A 1 67 ? 7.718 -1.221 12.405 1.00 15.78 59 VAL A C 1
ATOM 467 O O . VAL A 1 67 ? 7.588 -0.076 12.855 1.00 10.70 59 VAL A O 1
ATOM 471 N N . GLY A 1 68 ? 8.455 -1.463 11.334 1.00 10.04 60 GLY A N 1
ATOM 472 C CA . GLY A 1 68 ? 9.103 -0.388 10.612 1.00 9.54 60 GLY A CA 1
ATOM 473 C C . GLY A 1 68 ? 10.563 -0.221 11.010 1.00 9.57 60 GLY A C 1
ATOM 474 O O . GLY A 1 68 ? 10.970 -0.511 12.142 1.00 10.41 60 GLY A O 1
ATOM 475 N N . VAL A 1 69 ? 11.354 0.325 10.082 1.00 11.51 61 VAL A N 1
ATOM 476 C CA . VAL A 1 69 ? 12.804 0.363 10.260 1.00 10.87 61 VAL A CA 1
ATOM 477 C C . VAL A 1 69 ? 13.192 1.266 11.427 1.00 13.07 61 VAL A C 1
ATOM 478 O O . VAL A 1 69 ? 13.964 0.872 12.309 1.00 13.81 61 VAL A O 1
ATOM 482 N N . GLU A 1 70 ? 12.702 2.505 11.428 1.00 11.46 62 GLU A N 1
ATOM 483 C CA . GLU A 1 70 ? 13.177 3.466 12.414 1.00 15.71 62 GLU A CA 1
ATOM 484 C C . GLU A 1 70 ? 12.766 3.061 13.823 1.00 13.25 62 GLU A C 1
ATOM 485 O O . GLU A 1 70 ? 13.543 3.213 14.772 1.00 13.30 62 GLU A O 1
ATOM 491 N N . THR A 1 71 ? 11.538 2.571 13.981 1.00 11.70 63 THR A N 1
ATOM 492 C CA . THR A 1 71 ? 11.085 2.148 15.299 1.00 10.73 63 THR A CA 1
ATOM 493 C C . THR A 1 71 ? 11.834 0.905 15.752 1.00 10.98 63 THR A C 1
ATOM 494 O O . THR A 1 71 ? 12.222 0.790 16.917 1.00 11.47 63 THR A O 1
ATOM 498 N N . THR A 1 72 ? 12.029 -0.046 14.842 1.00 12.03 64 THR A N 1
ATOM 499 C CA . THR A 1 72 ? 12.718 -1.276 15.217 1.00 11.03 64 THR A CA 1
ATOM 500 C C . THR A 1 72 ? 14.145 -0.984 15.665 1.00 11.84 64 THR A C 1
ATOM 501 O O . THR A 1 72 ? 14.617 -1.558 16.649 1.00 12.44 64 THR A O 1
ATOM 505 N N . VAL A 1 73 ? 14.833 -0.057 14.985 1.00 12.17 65 VAL A N 1
ATOM 506 C CA . VAL A 1 73 ? 16.187 0.312 15.414 1.00 13.08 65 VAL A CA 1
ATOM 507 C C . VAL A 1 73 ? 16.170 0.823 16.851 1.00 13.55 65 VAL A C 1
ATOM 508 O O . VAL A 1 73 ? 16.999 0.427 17.677 1.00 14.23 65 VAL A O 1
ATOM 512 N N . LYS A 1 74 ? 15.208 1.689 17.178 1.00 13.30 66 LYS A N 1
ATOM 513 C CA . LYS A 1 74 ? 15.112 2.197 18.544 1.00 13.87 66 LYS A CA 1
ATOM 514 C C . LYS A 1 74 ? 14.843 1.079 19.537 1.00 15.10 66 LYS A C 1
ATOM 515 O O . LYS A 1 74 ? 15.390 1.080 20.645 1.00 16.34 66 LYS A O 1
ATOM 521 N N . ILE A 1 75 ? 13.975 0.131 19.176 1.00 13.08 67 ILE A N 1
ATOM 522 C CA . ILE A 1 75 ? 13.656 -0.962 20.094 1.00 13.48 67 ILE A CA 1
ATOM 523 C C . ILE A 1 75 ? 14.887 -1.820 20.343 1.00 13.83 67 ILE A C 1
ATOM 524 O O . ILE A 1 75 ? 15.211 -2.165 21.487 1.00 14.56 67 ILE A O 1
ATOM 529 N N . ILE A 1 76 ? 15.591 -2.186 19.271 1.00 13.66 68 ILE A N 1
ATOM 530 C CA . ILE A 1 76 ? 16.758 -3.046 19.418 1.00 14.28 68 ILE A CA 1
ATOM 531 C C . ILE A 1 76 ? 17.858 -2.328 20.191 1.00 15.32 68 ILE A C 1
ATOM 532 O O . ILE A 1 76 ? 18.580 -2.945 20.982 1.00 18.74 68 ILE A O 1
ATOM 537 N N . ARG A 1 77 ? 18.005 -1.020 19.980 1.00 15.50 69 ARG A N 1
ATOM 538 C CA . ARG A 1 77 ? 19.021 -0.280 20.725 1.00 18.90 69 ARG A CA 1
ATOM 539 C C . ARG A 1 77 ? 18.729 -0.321 22.224 1.00 20.15 69 ARG A C 1
ATOM 540 O O . ARG A 1 77 ? 19.637 -0.551 23.037 1.00 21.39 69 ARG A O 1
ATOM 548 N N . ARG A 1 78 ? 17.462 -0.121 22.607 1.00 18.42 70 ARG A N 1
ATOM 549 C CA A ARG A 1 78 ? 17.085 -0.192 24.019 0.55 23.54 70 ARG A CA 1
ATOM 550 C CA B ARG A 1 78 ? 17.115 -0.182 24.023 0.45 23.66 70 ARG A CA 1
ATOM 551 C C . ARG A 1 78 ? 17.309 -1.588 24.584 1.00 23.15 70 ARG A C 1
ATOM 552 O O . ARG A 1 78 ? 17.773 -1.745 25.718 1.00 23.56 70 ARG A O 1
ATOM 567 N N . ILE A 1 79 ? 16.965 -2.625 23.812 1.00 18.04 71 ILE A N 1
ATOM 568 C CA . ILE A 1 79 ? 17.175 -3.986 24.303 1.00 17.23 71 ILE A CA 1
ATOM 569 C C . ILE A 1 79 ? 18.663 -4.315 24.370 1.00 19.00 71 ILE A C 1
ATOM 570 O O . ILE A 1 79 ? 19.125 -4.964 25.317 1.00 22.70 71 ILE A O 1
ATOM 575 N N . GLU A 1 80 ? 19.438 -3.884 23.367 1.00 21.07 72 GLU A N 1
ATOM 576 C CA . GLU A 1 80 ? 20.891 -4.061 23.430 1.00 24.42 72 GLU A CA 1
ATOM 577 C C . GLU A 1 80 ? 21.453 -3.486 24.720 1.00 28.65 72 GLU A C 1
ATOM 578 O O . GLU A 1 80 ? 22.265 -4.123 25.403 1.00 31.79 72 GLU A O 1
ATOM 584 N N . GLU A 1 81 ? 21.027 -2.273 25.067 1.00 25.23 73 GLU A N 1
ATOM 585 C CA . GLU A 1 81 ? 21.537 -1.622 26.269 1.00 26.11 73 GLU A CA 1
ATOM 586 C C . GLU A 1 81 ? 21.152 -2.403 27.515 1.00 28.96 73 GLU A C 1
ATOM 587 O O . GLU A 1 81 ? 21.979 -2.624 28.412 1.00 27.53 73 GLU A O 1
ATOM 589 N N . ARG A 1 82 ? 19.893 -2.834 27.581 1.00 33.92 74 ARG A N 1
ATOM 590 C CA . ARG A 1 82 ? 19.413 -3.577 28.738 1.00 31.17 74 ARG A CA 1
ATOM 591 C C . ARG A 1 82 ? 20.136 -4.910 28.874 1.00 34.88 74 ARG A C 1
ATOM 592 O O . ARG A 1 82 ? 20.482 -5.327 29.985 1.00 36.29 74 ARG A O 1
ATOM 600 N N . VAL A 1 83 ? 20.375 -5.592 27.752 1.00 31.65 75 VAL A N 1
ATOM 601 C CA . VAL A 1 83 ? 21.133 -6.840 27.785 1.00 34.05 75 VAL A CA 1
ATOM 602 C C . VAL A 1 83 ? 22.556 -6.593 28.268 1.00 40.94 75 VAL A C 1
ATOM 603 O O . VAL A 1 83 ? 23.095 -7.360 29.075 1.00 39.92 75 VAL A O 1
ATOM 607 N N . ALA A 1 84 ? 23.188 -5.520 27.784 1.00 40.64 76 ALA A N 1
ATOM 608 C CA . ALA A 1 84 ? 24.548 -5.214 28.214 1.00 35.37 76 ALA A CA 1
ATOM 609 C C . ALA A 1 84 ? 24.608 -4.990 29.716 1.00 31.18 76 ALA A C 1
ATOM 610 O O . ALA A 1 84 ? 25.596 -5.352 30.365 1.00 36.05 76 ALA A O 1
ATOM 612 N N . ARG A 1 85 ? 23.562 -4.394 30.293 1.00 35.13 77 ARG A N 1
ATOM 613 C CA . ARG A 1 85 ? 23.560 -4.166 31.736 1.00 43.82 77 ARG A CA 1
ATOM 614 C C . ARG A 1 85 ? 23.357 -5.467 32.506 1.00 50.96 77 ARG A C 1
ATOM 615 O O . ARG A 1 85 ? 24.060 -5.726 33.489 1.00 58.09 77 ARG A O 1
ATOM 623 N N . ASP A 1 86 ? 22.415 -6.305 32.070 1.00 46.29 78 ASP A N 1
ATOM 624 C CA . ASP A 1 86 ? 22.071 -7.528 32.786 1.00 47.52 78 ASP A CA 1
ATOM 625 C C . ASP A 1 86 ? 22.950 -8.715 32.409 1.00 52.60 78 ASP A C 1
ATOM 626 O O . ASP A 1 86 ? 22.880 -9.751 33.080 1.00 58.71 78 ASP A O 1
ATOM 631 N N . LYS A 1 87 ? 23.743 -8.596 31.342 1.00 50.21 79 LYS A N 1
ATOM 632 C CA . LYS A 1 87 ? 24.765 -9.573 30.966 1.00 49.61 79 LYS A CA 1
ATOM 633 C C . LYS A 1 87 ? 24.191 -10.923 30.544 1.00 50.15 79 LYS A C 1
ATOM 634 O O . LYS A 1 87 ? 24.479 -11.400 29.442 1.00 51.50 79 LYS A O 1
ATOM 636 N N . TYR A 1 88 ? 23.407 -11.563 31.410 1.00 47.67 80 TYR A N 1
ATOM 637 C CA . TYR A 1 88 ? 22.814 -12.864 31.114 1.00 44.06 80 TYR A CA 1
ATOM 638 C C . TYR A 1 88 ? 21.301 -12.716 31.147 1.00 47.89 80 TYR A C 1
ATOM 639 O O . TYR A 1 88 ? 20.717 -12.495 32.213 1.00 54.14 80 TYR A O 1
ATOM 641 N N . VAL A 1 89 ? 20.672 -12.835 29.980 1.00 39.02 81 VAL A N 1
ATOM 642 C CA . VAL A 1 89 ? 19.223 -12.768 29.836 1.00 38.05 81 VAL A CA 1
ATOM 643 C C . VAL A 1 89 ? 18.769 -13.988 29.048 1.00 33.78 81 VAL A C 1
ATOM 644 O O . VAL A 1 89 ? 19.318 -14.278 27.980 1.00 34.98 81 VAL A O 1
ATOM 648 N N . ASN A 1 90 ? 17.769 -14.694 29.569 1.00 34.81 82 ASN A N 1
ATOM 649 C CA . ASN A 1 90 ? 17.230 -15.865 28.894 1.00 36.34 82 ASN A CA 1
ATOM 650 C C . ASN A 1 90 ? 16.298 -15.451 27.762 1.00 32.00 82 ASN A C 1
ATOM 651 O O . ASN A 1 90 ? 15.502 -14.520 27.906 1.00 30.43 82 ASN A O 1
ATOM 656 N N . VAL A 1 91 ? 16.397 -16.161 26.634 1.00 32.11 83 VAL A N 1
ATOM 657 C CA . VAL A 1 91 ? 15.590 -15.830 25.466 1.00 27.62 83 VAL A CA 1
ATOM 658 C C . VAL A 1 91 ? 14.099 -15.906 25.762 1.00 29.03 83 VAL A C 1
ATOM 659 O O . VAL A 1 91 ? 13.304 -15.243 25.089 1.00 30.78 83 VAL A O 1
ATOM 663 N N . ALA A 1 92 ? 13.698 -16.683 26.773 1.00 36.29 84 ALA A N 1
ATOM 664 C CA . ALA A 1 92 ? 12.286 -16.776 27.126 1.00 36.70 84 ALA A CA 1
ATOM 665 C C . ALA A 1 92 ? 11.727 -15.461 27.654 1.00 36.48 84 ALA A C 1
ATOM 666 O O . ALA A 1 92 ? 10.502 -15.301 27.700 1.00 35.17 84 ALA A O 1
ATOM 668 N N . GLU A 1 93 ? 12.591 -14.539 28.081 1.00 37.47 85 GLU A N 1
ATOM 669 C CA . GLU A 1 93 ? 12.171 -13.246 28.611 1.00 34.38 85 GLU A CA 1
ATOM 670 C C . GLU A 1 93 ? 11.923 -12.203 27.529 1.00 33.33 85 GLU A C 1
ATOM 671 O O . GLU A 1 93 ? 11.554 -11.072 27.860 1.00 34.26 85 GLU A O 1
ATOM 673 N N . LEU A 1 94 ? 12.111 -12.550 26.252 1.00 27.74 86 LEU A N 1
ATOM 674 C CA . LEU A 1 94 ? 12.059 -11.544 25.195 1.00 26.39 86 LEU A CA 1
ATOM 675 C C . LEU A 1 94 ? 10.684 -10.896 25.097 1.00 26.01 86 LEU A C 1
ATOM 676 O O . LEU A 1 94 ? 10.579 -9.672 24.963 1.00 19.45 86 LEU A O 1
ATOM 681 N N . ASN A 1 95 ? 9.614 -11.691 25.165 1.00 26.85 87 ASN A N 1
ATOM 682 C CA . ASN A 1 95 ? 8.281 -11.096 25.130 1.00 32.61 87 ASN A CA 1
ATOM 683 C C . ASN A 1 95 ? 8.094 -10.101 26.268 1.00 23.84 87 ASN A C 1
ATOM 684 O O . ASN A 1 95 ? 7.560 -9.007 26.058 1.00 24.46 87 ASN A O 1
ATOM 689 N N . ASN A 1 96 ? 8.537 -10.460 27.478 1.00 24.21 88 ASN A N 1
ATOM 690 C CA . ASN A 1 96 ? 8.429 -9.535 28.604 1.00 27.17 88 ASN A CA 1
ATOM 691 C C . ASN A 1 96 ? 9.282 -8.294 28.383 1.00 23.54 88 ASN A C 1
ATOM 692 O O . ASN A 1 96 ? 8.848 -7.174 28.676 1.00 21.36 88 ASN A O 1
ATOM 697 N N . ILE A 1 97 ? 10.508 -8.476 27.891 1.00 21.35 89 ILE A N 1
ATOM 698 C CA . ILE A 1 97 ? 11.387 -7.335 27.652 1.00 18.87 89 ILE A CA 1
ATOM 699 C C . ILE A 1 97 ? 10.811 -6.441 26.566 1.00 18.73 89 ILE A C 1
ATOM 700 O O . ILE A 1 97 ? 10.836 -5.210 26.681 1.00 18.91 89 ILE A O 1
ATOM 705 N N . LEU A 1 98 ? 10.284 -7.038 25.490 1.00 16.00 90 LEU A N 1
ATOM 706 C CA . LEU A 1 98 ? 9.669 -6.237 24.437 1.00 14.35 90 LEU A CA 1
ATOM 707 C C . LEU A 1 98 ? 8.498 -5.429 24.968 1.00 17.05 90 LEU A C 1
ATOM 708 O O . LEU A 1 98 ? 8.334 -4.251 24.626 1.00 15.56 90 LEU A O 1
ATOM 713 N N . ARG A 1 99 ? 7.639 -6.064 25.768 1.00 16.40 91 ARG A N 1
ATOM 714 C CA . ARG A 1 99 ? 6.490 -5.362 26.326 1.00 17.11 91 ARG A CA 1
ATOM 715 C C . ARG A 1 99 ? 6.939 -4.146 27.124 1.00 15.51 91 ARG A C 1
ATOM 716 O O . ARG A 1 99 ? 6.407 -3.044 26.952 1.00 19.86 91 ARG A O 1
ATOM 724 N N . GLU A 1 100 ? 7.952 -4.324 27.972 1.00 16.78 92 GLU A N 1
ATOM 725 C CA . GLU A 1 100 ? 8.416 -3.229 28.816 1.00 17.42 92 GLU A CA 1
ATOM 726 C C . GLU A 1 100 ? 9.075 -2.131 27.991 1.00 21.35 92 GLU A C 1
ATOM 727 O O . GLU A 1 100 ? 8.769 -0.940 28.161 1.00 18.37 92 GLU A O 1
ATOM 733 N N . GLU A 1 101 ? 9.981 -2.513 27.087 1.00 16.31 93 GLU A N 1
ATOM 734 C CA . GLU A 1 101 ? 10.749 -1.518 26.348 1.00 16.01 93 GLU A CA 1
ATOM 735 C C . GLU A 1 101 ? 9.889 -0.789 25.324 1.00 14.90 93 GLU A C 1
ATOM 736 O O . GLU A 1 101 ? 10.058 0.416 25.116 1.00 14.94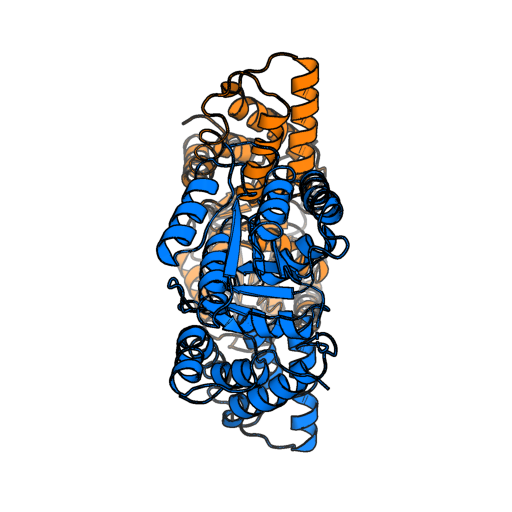 93 GLU A O 1
ATOM 742 N N . ILE A 1 102 ? 8.977 -1.496 24.652 1.00 14.02 94 ILE A N 1
ATOM 743 C CA . ILE A 1 102 ? 8.142 -0.817 23.662 1.00 13.06 94 ILE A CA 1
ATOM 744 C C . ILE A 1 102 ? 7.103 0.067 24.342 1.00 15.63 94 ILE A C 1
ATOM 745 O O . ILE A 1 102 ? 6.811 1.167 23.864 1.00 14.89 94 ILE A O 1
ATOM 750 N N . SER A 1 103 ? 6.530 -0.390 25.462 1.00 14.13 95 SER A N 1
ATOM 751 C CA . SER A 1 103 ? 5.651 0.479 26.244 1.00 18.92 95 SER A CA 1
ATOM 752 C C . SER A 1 103 ? 6.365 1.765 26.644 1.00 18.49 95 SER A C 1
ATOM 753 O O . SER A 1 103 ? 5.812 2.862 26.514 1.00 15.70 95 SER A O 1
ATOM 756 N N . GLY A 1 104 ? 7.589 1.644 27.166 1.00 15.93 96 GLY A N 1
ATOM 757 C CA . GLY A 1 104 ? 8.358 2.837 27.487 1.00 18.65 96 GLY A CA 1
ATOM 758 C C . GLY A 1 104 ? 8.596 3.730 26.282 1.00 16.89 96 GLY A C 1
ATOM 759 O O . GLY A 1 104 ? 8.490 4.957 26.375 1.00 17.52 96 GLY A O 1
ATOM 760 N N . LEU A 1 105 ? 8.911 3.127 25.133 1.00 17.62 97 LEU A N 1
ATOM 761 C CA . LEU A 1 105 ? 9.209 3.907 23.932 1.00 14.41 97 LEU A CA 1
ATOM 762 C C . LEU A 1 105 ? 8.011 4.740 23.483 1.00 15.84 97 LEU A C 1
ATOM 763 O O . LEU A 1 105 ? 8.161 5.911 23.115 1.00 16.50 97 LEU A O 1
ATOM 768 N N . LEU A 1 106 ? 6.814 4.146 23.469 1.00 13.33 98 LEU A N 1
ATOM 769 C CA . LEU A 1 106 ? 5.654 4.896 22.990 1.00 13.35 98 LEU A CA 1
ATOM 770 C C . LEU A 1 106 ? 5.371 6.107 23.869 1.00 14.86 98 LEU A C 1
ATOM 771 O O . LEU A 1 106 ? 4.849 7.118 23.384 1.00 16.80 98 LEU A O 1
ATOM 776 N N . LEU A 1 107 ? 5.732 6.041 25.149 1.00 16.41 99 LEU A N 1
ATOM 777 C CA . LEU A 1 107 ? 5.499 7.176 26.027 1.00 18.11 99 LEU A CA 1
ATOM 778 C C . LEU A 1 107 ? 6.468 8.322 25.775 1.00 19.95 99 LEU A C 1
ATOM 779 O O . LEU A 1 107 ? 6.279 9.399 26.346 1.00 25.95 99 LEU A O 1
ATOM 784 N N . GLU A 1 108 ? 7.478 8.129 24.925 1.00 18.84 100 GLU A N 1
ATOM 785 C CA . GLU A 1 108 ? 8.484 9.154 24.663 1.00 18.75 100 GLU A CA 1
ATOM 786 C C . GLU A 1 108 ? 8.077 10.135 23.574 1.00 21.02 100 GLU A C 1
ATOM 787 O O . GLU A 1 108 ? 8.771 11.138 23.376 1.00 20.63 100 GLU A O 1
ATOM 793 N N . ASN A 1 109 ? 6.981 9.877 22.865 1.00 17.97 101 ASN A N 1
ATOM 794 C CA . ASN A 1 109 ? 6.537 10.761 21.801 1.00 16.95 101 ASN A CA 1
ATOM 795 C C . ASN A 1 109 ? 5.603 11.803 22.403 1.00 19.83 101 ASN A C 1
ATOM 796 O O . ASN A 1 109 ? 4.483 11.454 22.802 1.00 20.27 101 ASN A O 1
ATOM 801 N N . PRO A 1 110 ? 6.002 13.076 22.492 1.00 21.11 102 PRO A N 1
ATOM 802 C CA . PRO A 1 110 ? 5.119 14.067 23.120 1.00 25.49 102 PRO A CA 1
ATOM 803 C C . PRO A 1 110 ? 3.862 14.322 22.324 1.00 21.52 102 PRO A C 1
ATOM 804 O O . PRO A 1 110 ? 2.907 14.890 22.868 1.00 26.41 102 PRO A O 1
ATOM 808 N N . HIS A 1 111 ? 3.821 13.905 21.064 1.00 15.26 103 HIS A N 1
ATOM 809 C CA . HIS A 1 111 ? 2.632 14.087 20.245 1.00 17.49 103 HIS A CA 1
ATOM 810 C C . HIS A 1 111 ? 1.612 12.972 20.411 1.00 18.53 103 HIS A C 1
ATOM 811 O O . HIS A 1 111 ? 0.510 13.082 19.862 1.00 19.20 103 HIS A O 1
ATOM 818 N N . ALA A 1 112 ? 1.948 11.902 21.129 1.00 17.93 104 ALA A N 1
ATOM 819 C CA . ALA A 1 112 ? 0.973 10.858 21.400 1.00 17.37 104 ALA A CA 1
ATOM 820 C C . ALA A 1 112 ? -0.038 11.333 22.439 1.00 18.21 104 ALA A C 1
ATOM 821 O O . ALA A 1 112 ? 0.209 12.270 23.203 1.00 18.53 104 ALA A O 1
ATOM 823 N N . GLY A 1 113 ? -1.206 10.690 22.441 1.00 17.14 105 GLY A N 1
ATOM 824 C CA . GLY A 1 113 ? -2.197 10.981 23.453 1.00 18.65 105 GLY A CA 1
ATOM 825 C C . GLY A 1 113 ? -2.869 12.326 23.224 1.00 20.67 105 GLY A C 1
ATOM 826 O O . GLY A 1 113 ? -2.714 12.977 22.189 1.00 20.09 105 GLY A O 1
ATOM 827 N N . THR A 1 114 ? -3.648 12.730 24.219 1.00 19.33 106 THR A N 1
ATOM 828 C CA . THR A 1 114 ? -4.327 14.013 24.147 1.00 20.90 106 THR A CA 1
ATOM 829 C C . THR A 1 114 ? -3.418 15.128 24.654 1.00 24.12 106 THR A C 1
ATOM 830 O O . THR A 1 114 ? -2.495 14.906 25.441 1.00 30.07 106 THR A O 1
ATOM 834 N N . GLN A 1 115 ? -3.688 16.343 24.185 1.00 27.09 107 GLN A N 1
ATOM 835 C CA . GLN A 1 115 ? -3.003 17.524 24.696 1.00 35.38 107 GLN A CA 1
ATOM 836 C C . GLN A 1 115 ? -3.872 18.333 25.653 1.00 44.69 107 GLN A C 1
ATOM 837 O O . GLN A 1 115 ? -3.422 19.370 26.152 1.00 45.39 107 GLN A O 1
ATOM 843 N N . ASN A 1 116 ? -5.095 17.875 25.923 1.00 46.19 108 ASN A N 1
ATOM 844 C CA . ASN A 1 116 ? -6.003 18.506 26.881 1.00 54.83 108 ASN A CA 1
ATOM 845 C C . ASN A 1 116 ? -6.235 19.981 26.557 1.00 63.14 108 ASN A C 1
ATOM 846 O O . ASN A 1 116 ? -6.567 20.333 25.422 1.00 66.61 108 ASN A O 1
ATOM 851 N N . LYS A 1 119 ? -11.777 23.190 25.459 1.00 42.90 111 LYS A N 1
ATOM 852 C CA . LYS A 1 119 ? -12.874 22.862 24.554 1.00 44.44 111 LYS A CA 1
ATOM 853 C C . LYS A 1 119 ? -13.343 24.101 23.794 1.00 49.68 111 LYS A C 1
ATOM 854 O O . LYS A 1 119 ? -13.330 25.213 24.325 1.00 51.50 111 LYS A O 1
ATOM 856 N N . THR A 1 120 ? -13.739 23.894 22.543 1.00 46.76 112 THR A N 1
ATOM 857 C CA . THR A 1 120 ? -14.318 24.927 21.699 1.00 44.55 112 THR A CA 1
ATOM 858 C C . THR A 1 120 ? -15.837 24.789 21.665 1.00 46.59 112 THR A C 1
ATOM 859 O O . THR A 1 120 ? -16.398 23.741 21.999 1.00 44.47 112 THR A O 1
ATOM 863 N N . LYS A 1 121 ? -16.495 25.868 21.242 1.00 44.87 113 LYS A N 1
ATOM 864 C CA . LYS A 1 121 ? -17.951 25.890 21.185 1.00 37.76 113 LYS A CA 1
ATOM 865 C C . LYS A 1 121 ? -18.487 24.816 20.241 1.00 38.00 113 LYS A C 1
ATOM 866 O O . LYS A 1 121 ? -17.906 24.540 19.185 1.00 33.97 113 LYS A O 1
ATOM 868 N N . LYS A 1 122 ? -19.601 24.204 20.635 1.00 34.14 114 LYS A N 1
ATOM 869 C CA . LYS A 1 122 ? -20.295 23.285 19.750 1.00 26.44 114 LYS A CA 1
ATOM 870 C C . LYS A 1 122 ? -20.715 24.030 18.482 1.00 20.62 114 LYS A C 1
ATOM 871 O O . LYS A 1 122 ? -20.952 25.245 18.513 1.00 23.43 114 LYS A O 1
ATOM 877 N N . PRO A 1 123 ? -20.800 23.337 17.347 1.00 16.14 115 PRO A N 1
ATOM 878 C CA . PRO A 1 123 ? -20.532 21.902 17.213 1.00 13.66 115 PRO A CA 1
ATOM 879 C C . PRO A 1 123 ? -19.051 21.588 17.084 1.00 17.53 115 PRO A C 1
ATOM 880 O O . PRO A 1 123 ? -18.263 22.413 16.606 1.00 19.61 115 PRO A O 1
ATOM 884 N N . TYR A 1 124 ? -18.681 20.399 17.540 1.00 12.76 116 TYR A N 1
ATOM 885 C CA . TYR A 1 124 ? -17.351 19.856 17.298 1.00 14.29 116 TYR A CA 1
ATOM 886 C C . TYR A 1 124 ? -17.354 19.202 15.923 1.00 11.35 116 TYR A C 1
ATOM 887 O O . TYR A 1 124 ? -18.093 18.237 15.691 1.00 13.65 116 TYR A O 1
ATOM 896 N N . VAL A 1 125 ? -16.535 19.716 15.013 1.00 11.25 117 VAL A N 1
ATOM 897 C CA . VAL A 1 125 ? -16.585 19.331 13.607 1.00 12.42 117 VAL A CA 1
ATOM 898 C C . VAL A 1 125 ? -15.427 18.393 13.301 1.00 12.73 117 VAL A C 1
ATOM 899 O O . VAL A 1 125 ? -14.261 18.772 13.455 1.00 13.33 117 VAL A O 1
ATOM 903 N N . ILE A 1 126 ? -15.746 17.180 12.849 1.00 9.46 118 ILE A N 1
ATOM 904 C CA . ILE A 1 126 ? -14.752 16.165 12.493 1.00 9.22 118 ILE A CA 1
ATOM 905 C C . ILE A 1 126 ? -14.788 15.977 10.984 1.00 10.55 118 ILE A C 1
ATOM 906 O O . ILE A 1 126 ? -15.848 15.672 10.426 1.00 10.96 118 ILE A O 1
ATOM 911 N N . MET A 1 127 ? -13.642 16.119 10.329 1.00 8.67 119 MET A N 1
ATOM 912 C CA . MET A 1 127 ? -13.516 15.788 8.916 1.00 8.55 119 MET A CA 1
ATOM 913 C C . MET A 1 127 ? -12.732 14.492 8.824 1.00 11.61 119 MET A C 1
ATOM 914 O O . MET A 1 127 ? -11.585 14.428 9.276 1.00 10.83 119 MET A O 1
ATOM 919 N N . VAL A 1 128 ? -13.366 13.450 8.297 1.00 7.94 120 VAL A N 1
ATOM 920 C CA . VAL A 1 128 ? -12.750 12.135 8.165 1.00 7.98 120 VAL A CA 1
ATOM 921 C C . VAL A 1 128 ? -12.169 12.031 6.765 1.00 9.46 120 VAL A C 1
ATOM 922 O O . VAL A 1 128 ? -12.878 12.262 5.776 1.00 11.69 120 VAL A O 1
ATOM 926 N N . VAL A 1 129 ? -10.882 11.688 6.675 1.00 7.84 121 VAL A N 1
ATOM 927 C CA . VAL A 1 129 ? -10.163 11.689 5.408 1.00 10.16 121 VAL A CA 1
ATOM 928 C C . VAL A 1 129 ? -9.407 10.372 5.280 1.00 13.09 121 VAL A C 1
ATOM 929 O O . VAL A 1 129 ? -9.233 9.625 6.246 1.00 9.33 121 VAL A O 1
ATOM 933 N N . GLY A 1 130 ? -8.981 10.084 4.059 1.00 9.57 122 GLY A N 1
ATOM 934 C CA . GLY A 1 130 ? -8.258 8.862 3.779 1.00 11.86 122 GLY A CA 1
ATOM 935 C C . GLY A 1 130 ? -8.612 8.334 2.405 1.00 12.49 122 GLY A C 1
ATOM 936 O O . GLY A 1 130 ? -9.508 8.865 1.738 1.00 12.90 122 GLY A O 1
ATOM 937 N N . VAL A 1 131 ? -7.945 7.272 1.982 1.00 11.44 123 VAL A N 1
ATOM 938 C CA A VAL A 1 131 ? -8.133 6.691 0.663 0.62 12.58 123 VAL A CA 1
ATOM 939 C CA B VAL A 1 131 ? -8.182 6.749 0.645 0.38 11.92 123 VAL A CA 1
ATOM 940 C C . VAL A 1 131 ? -9.324 5.740 0.685 1.00 12.61 123 VAL A C 1
ATOM 941 O O . VAL A 1 131 ? -9.651 5.156 1.721 1.00 13.30 123 VAL A O 1
ATOM 948 N N . ASN A 1 132 ? -9.975 5.565 -0.470 1.00 11.62 124 ASN A N 1
ATOM 949 C CA . ASN A 1 132 ? -11.094 4.637 -0.571 1.00 13.54 124 ASN A CA 1
ATOM 950 C C . ASN A 1 132 ? -10.698 3.242 -0.101 1.00 13.75 124 ASN A C 1
ATOM 951 O O . ASN A 1 132 ? -9.636 2.723 -0.460 1.00 13.28 124 ASN A O 1
ATOM 956 N N . GLY A 1 133 ? -11.579 2.634 0.686 1.00 10.41 125 GLY A N 1
ATOM 957 C CA . GLY A 1 133 ? -11.434 1.264 1.123 1.00 9.59 125 GLY A CA 1
ATOM 958 C C . GLY A 1 133 ? -10.814 1.084 2.493 1.00 12.14 125 GLY A C 1
ATOM 959 O O . GLY A 1 133 ? -10.795 -0.048 2.993 1.00 17.08 125 GLY A O 1
ATOM 960 N N . VAL A 1 134 ? -10.314 2.154 3.120 1.00 9.41 126 VAL A N 1
ATOM 961 C CA . VAL A 1 134 ? -9.632 1.971 4.403 1.00 10.82 126 VAL A CA 1
ATOM 962 C C . VAL A 1 134 ? -10.600 1.825 5.562 1.00 13.83 126 VAL A C 1
ATOM 963 O O . VAL A 1 134 ? -10.191 1.354 6.630 1.00 11.00 126 VAL A O 1
ATOM 967 N N . GLY A 1 135 ? -11.862 2.226 5.387 1.00 10.76 127 GLY A N 1
ATOM 968 C CA . GLY A 1 135 ? -12.851 2.169 6.452 1.00 7.56 127 GLY A CA 1
ATOM 969 C C . GLY A 1 135 ? -13.349 3.509 6.964 1.00 7.32 127 GLY A C 1
ATOM 970 O O . GLY A 1 135 ? -13.808 3.588 8.109 1.00 9.33 127 GLY A O 1
ATOM 971 N N . LYS A 1 136 ? -13.281 4.559 6.136 1.00 9.00 128 LYS A N 1
ATOM 972 C CA . LYS A 1 136 ? -13.736 5.891 6.556 1.00 10.49 128 LYS A CA 1
ATOM 973 C C . LYS A 1 136 ? -15.202 5.878 6.965 1.00 8.11 128 LYS A C 1
ATOM 974 O O . LYS A 1 136 ? -15.564 6.330 8.061 1.00 7.31 128 LYS A O 1
ATOM 980 N N . THR A 1 137 ? -16.073 5.422 6.063 1.00 9.03 129 THR A N 1
ATOM 981 C CA . THR A 1 137 ? -17.505 5.537 6.300 1.00 9.22 129 THR A CA 1
ATOM 982 C C . THR A 1 137 ? -17.926 4.648 7.460 1.00 9.82 129 THR A C 1
ATOM 983 O O . THR A 1 137 ? -18.725 5.059 8.306 1.00 9.70 129 THR A O 1
ATOM 987 N N . THR A 1 138 ? -17.345 3.445 7.542 1.00 8.22 130 THR A N 1
ATOM 988 C CA . THR A 1 138 ? -17.553 2.578 8.698 1.00 9.34 130 THR A CA 1
ATOM 989 C C . THR A 1 138 ? -17.127 3.267 9.984 1.00 8.08 130 THR A C 1
ATOM 990 O O . THR A 1 138 ? -17.832 3.211 10.998 1.00 9.07 130 THR A O 1
ATOM 994 N N . THR A 1 139 ? -15.963 3.913 9.958 1.00 9.01 131 THR A N 1
ATOM 995 C CA . THR A 1 139 ? -15.478 4.595 11.154 1.00 9.35 131 THR A CA 1
ATOM 996 C C . THR A 1 139 ? -16.407 5.740 11.539 1.00 8.59 131 THR A C 1
ATOM 997 O O . THR A 1 139 ? -16.668 5.973 12.727 1.00 8.49 131 THR A O 1
ATOM 1001 N N . ILE A 1 140 ? -16.955 6.439 10.543 1.00 9.76 132 ILE A N 1
ATOM 1002 C CA . ILE A 1 140 ? -17.931 7.484 10.841 1.00 10.93 132 ILE A CA 1
ATOM 1003 C C . ILE A 1 140 ? -19.151 6.902 11.544 1.00 8.12 132 ILE A C 1
ATOM 1004 O O . ILE A 1 140 ? -19.654 7.479 12.513 1.00 10.93 132 ILE A O 1
ATOM 1009 N N . GLY A 1 141 ? -19.660 5.760 11.068 1.00 8.58 133 GLY A N 1
ATOM 1010 C CA . GLY A 1 141 ? -20.769 5.125 11.772 1.00 12.72 133 GLY A CA 1
ATOM 1011 C C . GLY A 1 141 ? -20.415 4.764 13.205 1.00 12.06 133 GLY A C 1
ATOM 1012 O O . GLY A 1 141 ? -21.203 4.990 14.127 1.00 10.37 133 GLY A O 1
ATOM 1013 N N . LYS A 1 142 ? -19.219 4.198 13.407 1.00 12.28 134 LYS A N 1
ATOM 1014 C CA . LYS A 1 142 ? -18.756 3.864 14.756 1.00 13.47 134 LYS A CA 1
ATOM 1015 C C . LYS A 1 142 ? -18.636 5.106 15.627 1.00 10.35 134 LYS A C 1
ATOM 1016 O O . LYS A 1 142 ? -19.011 5.086 16.811 1.00 14.68 134 LYS A O 1
ATOM 1022 N N . LEU A 1 143 ? -18.085 6.187 15.077 1.00 10.03 135 LEU A N 1
ATOM 1023 C CA . LEU A 1 143 ? -17.996 7.428 15.845 1.00 12.09 135 LEU A CA 1
ATOM 1024 C C . LEU A 1 143 ? -19.383 7.936 16.217 1.00 12.59 135 LEU A C 1
ATOM 1025 O O . LEU A 1 143 ? -19.616 8.353 17.358 1.00 11.97 135 LEU A O 1
ATOM 1030 N N . ALA A 1 144 ? -20.319 7.907 15.264 1.00 11.54 136 ALA A N 1
ATOM 1031 C CA . ALA A 1 144 ? -21.668 8.389 15.549 1.00 12.36 136 ALA A CA 1
ATOM 1032 C C . ALA A 1 144 ? -22.282 7.607 16.701 1.00 13.07 136 ALA A C 1
ATOM 1033 O O . ALA A 1 144 ? -22.944 8.181 17.576 1.00 15.15 136 ALA A O 1
ATOM 1035 N N . HIS A 1 145 ? -22.058 6.290 16.720 1.00 16.28 137 HIS A N 1
ATOM 1036 C CA . HIS A 1 145 ? -22.503 5.465 17.837 1.00 14.45 137 HIS A CA 1
ATOM 1037 C C . HIS A 1 145 ? -21.819 5.867 19.140 1.00 13.39 137 HIS A C 1
ATOM 1038 O O . HIS A 1 145 ? -22.477 5.990 20.179 1.00 22.74 137 HIS A O 1
ATOM 1045 N N . GLN A 1 146 ? -20.496 6.047 19.111 1.00 15.11 138 GLN A N 1
ATOM 1046 C CA . GLN A 1 146 ? -19.764 6.478 20.302 1.00 13.26 138 GLN A CA 1
ATOM 1047 C C . GLN A 1 146 ? -20.386 7.734 20.904 1.00 16.86 138 GLN A C 1
ATOM 1048 O O . GLN A 1 146 ? -20.703 7.780 22.102 1.00 18.00 138 GLN A O 1
ATOM 1054 N N . PHE A 1 147 ? -20.607 8.754 20.069 1.00 14.48 139 PHE A N 1
ATOM 1055 C CA . PHE A 1 147 ? -21.099 10.032 20.580 1.00 14.93 139 PHE A CA 1
ATOM 1056 C C . PHE A 1 147 ? -22.572 9.963 20.969 1.00 17.56 139 PHE A C 1
ATOM 1057 O O . PHE A 1 147 ? -22.966 10.488 22.018 1.00 17.32 139 PHE A O 1
ATOM 1065 N N . LYS A 1 148 ? -23.410 9.327 20.144 1.00 16.97 140 LYS A N 1
ATOM 1066 C CA . LYS A 1 148 ? -24.813 9.193 20.523 1.00 18.13 140 LYS A CA 1
ATOM 1067 C C . LYS A 1 148 ? -24.966 8.423 21.829 1.00 16.13 140 LYS A C 1
ATOM 1068 O O . LYS A 1 148 ? -25.854 8.741 22.632 1.00 20.74 140 LYS A O 1
ATOM 1074 N N . SER A 1 149 ? -24.095 7.430 22.078 1.00 17.86 141 SER A N 1
ATOM 1075 C CA A SER A 1 149 ? -24.168 6.675 23.326 0.69 21.37 141 SER A CA 1
ATOM 1076 C CA B SER A 1 149 ? -24.174 6.676 23.324 0.31 21.26 141 SER A CA 1
ATOM 1077 C C . SER A 1 149 ? -23.875 7.543 24.537 1.00 24.92 141 SER A C 1
ATOM 1078 O O . SER A 1 149 ? -24.318 7.211 25.642 1.00 30.10 141 SER A O 1
ATOM 1083 N N . GLU A 1 150 ? -23.137 8.635 24.355 1.00 23.08 142 GLU A N 1
ATOM 1084 C CA . GLU A 1 150 ? -22.846 9.587 25.416 1.00 25.10 142 GLU A CA 1
ATOM 1085 C C . GLU A 1 150 ? -23.933 10.638 25.571 1.00 28.10 142 GLU A C 1
ATOM 1086 O O . GLU A 1 150 ? -23.788 11.542 26.400 1.00 30.67 142 GLU A O 1
ATOM 1092 N N . GLY A 1 151 ? -25.014 10.543 24.806 1.00 21.71 143 GLY A N 1
ATOM 1093 C CA . GLY A 1 151 ? -26.074 11.525 24.869 1.00 21.16 143 GLY A CA 1
ATOM 1094 C C . GLY A 1 151 ? -25.894 12.722 23.968 1.00 21.50 143 GLY A C 1
ATOM 1095 O O . GLY A 1 151 ? -26.650 13.691 24.104 1.00 21.92 143 GLY A O 1
ATOM 1096 N N . LEU A 1 152 ? -24.939 12.680 23.041 1.00 18.45 144 LEU A N 1
ATOM 1097 C CA . LEU A 1 152 ? -24.661 13.800 22.155 1.00 15.41 144 LEU A CA 1
ATOM 1098 C C . LEU A 1 152 ? -25.481 13.698 20.876 1.00 18.86 144 LEU A C 1
ATOM 1099 O O . LEU A 1 152 ? -25.846 12.604 20.429 1.00 17.73 144 LEU A O 1
ATOM 1104 N N . LYS A 1 153 ? -25.759 14.862 20.291 1.00 16.45 145 LYS A N 1
ATOM 1105 C CA . LYS A 1 153 ? -26.497 14.988 19.041 1.00 13.55 145 LYS A CA 1
ATOM 1106 C C . LYS A 1 153 ? -25.501 15.074 17.895 1.00 12.60 145 LYS A C 1
ATOM 1107 O O . LYS A 1 153 ? -24.743 16.046 17.804 1.00 14.81 145 LYS A O 1
ATOM 1109 N N . VAL A 1 154 ? -25.528 14.076 17.014 1.00 12.03 146 VAL A N 1
ATOM 1110 C CA . VAL A 1 154 ? -24.586 13.934 15.907 1.00 11.23 146 VAL A CA 1
ATOM 1111 C C . VAL A 1 154 ? -25.302 14.256 14.607 1.00 11.89 146 VAL A C 1
ATOM 1112 O O . VAL A 1 154 ? -26.449 13.832 14.404 1.00 13.55 146 VAL A O 1
ATOM 1116 N N . VAL A 1 155 ? -24.615 14.974 13.713 1.00 13.18 147 VAL A N 1
ATOM 1117 C CA . VAL A 1 155 ? -25.073 15.189 12.342 1.00 11.01 147 VAL A CA 1
ATOM 1118 C C . VAL A 1 155 ? -23.979 14.750 11.380 1.00 13.10 147 VAL A C 1
ATOM 1119 O O . VAL A 1 155 ? -22.822 15.171 11.517 1.00 12.73 147 VAL A O 1
ATOM 1123 N N . LEU A 1 156 ? -24.355 13.953 10.377 1.00 12.06 148 LEU A N 1
ATOM 1124 C CA . LEU A 1 156 ? -23.434 13.452 9.359 1.00 10.29 148 LEU A CA 1
ATOM 1125 C C . LEU A 1 156 ? -23.550 14.270 8.082 1.00 13.30 148 LEU A C 1
ATOM 1126 O O . LEU A 1 156 ? -24.647 14.685 7.697 1.00 12.51 148 LEU A O 1
ATOM 1131 N N . GLY A 1 157 ? -22.417 14.474 7.415 1.00 9.65 149 GLY A N 1
ATOM 1132 C CA . GLY A 1 157 ? -22.364 15.170 6.146 1.00 9.98 149 GLY A CA 1
ATOM 1133 C C . GLY A 1 157 ? -21.826 14.295 5.029 1.00 13.55 149 GLY A C 1
ATOM 1134 O O . GLY A 1 157 ? -20.692 13.814 5.097 1.00 10.80 149 GLY A O 1
ATOM 1135 N N . ALA A 1 158 ? -22.613 14.099 3.972 1.00 13.11 150 ALA A N 1
ATOM 1136 C CA . ALA A 1 158 ? -22.226 13.173 2.905 1.00 10.55 150 ALA A CA 1
ATOM 1137 C C . ALA A 1 158 ? -21.427 13.908 1.828 1.00 10.88 150 ALA A C 1
ATOM 1138 O O . ALA A 1 158 ? -21.889 14.136 0.707 1.00 12.59 150 ALA A O 1
ATOM 1140 N N . ALA A 1 159 ? -20.198 14.294 2.181 1.00 10.50 151 ALA A N 1
ATOM 1141 C CA . ALA A 1 159 ? -19.384 15.066 1.253 1.00 13.64 151 ALA A CA 1
ATOM 1142 C C . ALA A 1 159 ? -18.436 14.202 0.426 1.00 19.84 151 ALA A C 1
ATOM 1143 O O . ALA A 1 159 ? -17.604 14.750 -0.300 1.00 21.23 151 ALA A O 1
ATOM 1145 N N . ASP A 1 160 ? -18.550 12.872 0.508 1.00 17.23 152 ASP A N 1
ATOM 1146 C CA . ASP A 1 160 ? -17.942 11.969 -0.467 1.00 15.23 152 ASP A CA 1
ATOM 1147 C C . ASP A 1 160 ? -18.987 11.791 -1.560 1.00 21.64 152 ASP A C 1
ATOM 1148 O O . ASP A 1 160 ? -19.936 11.020 -1.401 1.00 21.23 152 ASP A O 1
ATOM 1153 N N . THR A 1 161 ? -18.847 12.530 -2.662 1.00 19.31 153 THR A N 1
ATOM 1154 C CA . THR A 1 161 ? -19.875 12.533 -3.701 1.00 22.45 153 THR A CA 1
ATOM 1155 C C . THR A 1 161 ? -19.362 12.032 -5.044 1.00 25.72 153 THR A C 1
ATOM 1156 O O . THR A 1 161 ? -20.072 12.159 -6.048 1.00 33.35 153 THR A O 1
ATOM 1160 N N . PHE A 1 162 ? -18.157 11.468 -5.100 1.00 34.11 154 PHE A N 1
ATOM 1161 C CA . PHE A 1 162 ? -17.630 11.050 -6.395 1.00 40.05 154 PHE A CA 1
ATOM 1162 C C . PHE A 1 162 ? -18.382 9.840 -6.939 1.00 40.19 154 PHE A C 1
ATOM 1163 O O . PHE A 1 162 ? -18.905 9.875 -8.058 1.00 43.21 154 PHE A O 1
ATOM 1171 N N A ARG A 1 163 ? -18.547 8.799 -6.129 0.59 40.21 155 ARG A N 1
ATOM 1172 N N B ARG A 1 163 ? -18.344 8.734 -6.201 0.41 39.88 155 ARG A N 1
ATOM 1173 C CA A ARG A 1 163 ? -19.396 7.669 -6.494 0.59 39.42 155 ARG A CA 1
ATOM 1174 C CA B ARG A 1 163 ? -18.731 7.431 -6.714 0.41 40.05 155 ARG A CA 1
ATOM 1175 C C A ARG A 1 163 ? -20.780 7.816 -5.865 0.59 36.07 155 ARG A C 1
ATOM 1176 C C B ARG A 1 163 ? -20.216 7.176 -6.488 0.41 37.33 155 ARG A C 1
ATOM 1177 O O A ARG A 1 163 ? -20.911 8.295 -4.735 0.59 34.35 155 ARG A O 1
ATOM 1178 O O B ARG A 1 163 ? -20.914 7.933 -5.809 0.41 36.08 155 ARG A O 1
ATOM 1181 N N A ALA A 1 164 ? -21.818 7.410 -6.609 0.50 34.61 156 ALA A N 1
ATOM 1182 N N B ALA A 1 164 ? -20.687 6.069 -7.064 0.50 36.57 156 ALA A N 1
ATOM 1183 C CA A ALA A 1 164 ? -23.173 7.457 -6.065 0.50 24.82 156 ALA A CA 1
ATOM 1184 C CA B ALA A 1 164 ? -22.119 5.795 -7.114 0.50 33.11 156 ALA A CA 1
ATOM 1185 C C A ALA A 1 164 ? -23.331 6.516 -4.878 0.50 23.43 156 ALA A C 1
ATOM 1186 C C B ALA A 1 164 ? -22.705 5.597 -5.723 0.50 24.50 156 ALA A C 1
ATOM 1187 O O A ALA A 1 164 ? -24.124 6.788 -3.970 0.50 20.19 156 ALA A O 1
ATOM 1188 O O B ALA A 1 164 ? -23.756 6.159 -5.397 0.50 25.93 156 ALA A O 1
ATOM 1191 N N A ALA A 1 165 ? -22.589 5.407 -4.870 0.59 21.94 157 ALA A N 1
ATOM 1192 N N B ALA A 1 165 ? -22.046 4.795 -4.892 0.41 21.06 157 ALA A N 1
ATOM 1193 C CA A ALA A 1 165 ? -22.681 4.463 -3.761 0.59 23.21 157 ALA A CA 1
ATOM 1194 C CA B ALA A 1 165 ? -22.650 4.324 -3.655 0.41 22.76 157 ALA A CA 1
ATOM 1195 C C A ALA A 1 165 ? -22.200 5.081 -2.459 0.59 18.19 157 ALA A C 1
ATOM 1196 C C B ALA A 1 165 ? -22.149 5.039 -2.410 0.41 18.66 157 ALA A C 1
ATOM 1197 O O A ALA A 1 165 ? -22.654 4.683 -1.380 0.59 14.90 157 ALA A O 1
ATOM 1198 O O B ALA A 1 165 ? -22.559 4.666 -1.306 0.41 16.80 157 ALA A O 1
ATOM 1201 N N . ALA A 1 166 ? -21.285 6.053 -2.542 1.00 16.33 158 ALA A N 1
ATOM 1202 C CA . ALA A 1 166 ? -20.721 6.678 -1.346 1.00 16.49 158 ALA A CA 1
ATOM 1203 C C . ALA A 1 166 ? -21.801 7.304 -0.475 1.00 12.12 158 ALA A C 1
ATOM 1204 O O . ALA A 1 166 ? -21.840 7.085 0.741 1.00 13.68 158 ALA A O 1
ATOM 1206 N N . VAL A 1 167 ? -22.666 8.122 -1.075 1.00 12.71 159 VAL A N 1
ATOM 1207 C CA . VAL A 1 167 ? -23.735 8.740 -0.301 1.00 14.01 159 VAL A CA 1
ATOM 1208 C C . VAL A 1 167 ? -24.664 7.671 0.268 1.00 19.73 159 VAL A C 1
ATOM 1209 O O . VAL A 1 167 ? -25.038 7.722 1.445 1.00 18.00 159 VAL A O 1
ATOM 1213 N N . ASP A 1 168 ? -25.009 6.666 -0.548 1.00 17.01 160 ASP A N 1
ATOM 1214 C CA . ASP A 1 168 ? -25.854 5.557 -0.096 1.00 18.26 160 ASP A CA 1
ATOM 1215 C C . ASP A 1 168 ? -25.268 4.874 1.132 1.00 17.22 160 ASP A C 1
ATOM 1216 O O . ASP A 1 168 ? -26.004 4.494 2.056 1.00 13.90 160 ASP A O 1
ATOM 1221 N N . GLN A 1 169 ? -23.943 4.689 1.151 1.00 16.65 161 GLN A N 1
ATOM 1222 C CA . GLN A 1 169 ? -23.299 3.994 2.261 1.00 13.97 161 GLN A CA 1
ATOM 1223 C C . GLN A 1 169 ? -23.378 4.804 3.551 1.00 13.53 161 GLN A C 1
ATOM 1224 O O . GLN A 1 169 ? -23.593 4.237 4.629 1.00 15.06 161 GLN A O 1
ATOM 1230 N N . LEU A 1 170 ? -23.217 6.131 3.472 1.00 10.94 162 LEU A N 1
ATOM 1231 C CA . LEU A 1 170 ? -23.346 6.931 4.687 1.00 10.44 162 LEU A CA 1
ATOM 1232 C C . LEU A 1 170 ? -24.794 7.011 5.149 1.00 13.40 162 LEU A C 1
ATOM 1233 O O . LEU A 1 170 ? -25.059 7.043 6.355 1.00 14.26 162 LEU A O 1
ATOM 1238 N N . VAL A 1 171 ? -25.742 7.062 4.210 1.00 13.02 163 VAL A N 1
ATOM 1239 C CA . VAL A 1 171 ? -27.155 6.985 4.581 1.00 12.26 163 VAL A CA 1
ATOM 1240 C C . VAL A 1 171 ? -27.419 5.701 5.351 1.00 16.05 163 VAL A C 1
ATOM 1241 O O . VAL A 1 171 ? -28.086 5.706 6.393 1.00 15.73 163 VAL A O 1
ATOM 1245 N N . ILE A 1 172 ? -26.880 4.583 4.851 1.00 15.15 164 ILE A N 1
ATOM 1246 C CA . ILE A 1 172 ? -27.056 3.295 5.521 1.00 18.80 164 ILE A CA 1
ATOM 1247 C C . ILE A 1 172 ? -26.565 3.361 6.963 1.00 14.81 164 ILE A C 1
ATOM 1248 O O . ILE A 1 172 ? -27.242 2.887 7.883 1.00 15.67 164 ILE A O 1
ATOM 1253 N N . TRP A 1 173 ? -25.396 3.960 7.189 1.00 14.38 165 TRP A N 1
ATOM 1254 C CA . TRP A 1 173 ? -24.893 4.062 8.554 1.00 12.04 165 TRP A CA 1
ATOM 1255 C C . TRP A 1 173 ? -25.731 5.024 9.381 1.00 15.36 165 TRP A C 1
ATOM 1256 O O . TRP A 1 173 ? -25.941 4.792 10.576 1.00 14.01 165 TRP A O 1
ATOM 1267 N N . SER A 1 174 ? -26.207 6.114 8.770 1.00 14.86 166 SER A N 1
ATOM 1268 C CA . SER A 1 174 ? -27.040 7.047 9.522 1.00 13.92 166 SER A CA 1
ATOM 1269 C C . SER A 1 174 ? -28.288 6.356 10.047 1.00 15.92 166 SER A C 1
ATOM 1270 O O . SER A 1 174 ? -28.758 6.672 11.143 1.00 17.32 166 SER A O 1
ATOM 1273 N N . GLU A 1 175 ? -28.803 5.373 9.299 1.00 14.81 167 GLU A N 1
ATOM 1274 C CA . GLU A 1 175 ? -29.964 4.600 9.730 1.00 17.87 167 GLU A CA 1
ATOM 1275 C C . GLU A 1 175 ? -29.609 3.564 10.795 1.00 16.13 167 GLU A C 1
ATOM 1276 O O . GLU A 1 175 ? -30.409 3.317 11.706 1.00 17.72 167 GLU A O 1
ATOM 1282 N N . ARG A 1 176 ? -28.439 2.920 10.684 1.00 16.73 168 ARG A N 1
ATOM 1283 C CA . ARG A 1 176 ? -28.043 1.931 11.688 1.00 19.48 168 ARG A CA 1
ATOM 1284 C C . ARG A 1 176 ? -27.907 2.563 13.064 1.00 21.65 168 ARG A C 1
ATOM 1285 O O . ARG A 1 176 ? -28.267 1.955 14.078 1.00 23.33 168 ARG A O 1
ATOM 1293 N N . VAL A 1 177 ? -27.350 3.766 13.122 1.00 17.38 169 VAL A N 1
ATOM 1294 C CA . VAL A 1 177 ? -27.145 4.429 14.402 1.00 17.59 169 VAL A CA 1
ATOM 1295 C C . VAL A 1 177 ? -28.359 5.259 14.795 1.00 19.39 169 VAL A C 1
ATOM 1296 O O . VAL A 1 177 ? -28.692 5.361 15.974 1.00 23.35 169 VAL A O 1
ATOM 1300 N N . GLY A 1 178 ? -29.027 5.856 13.818 1.00 14.69 170 GLY A N 1
ATOM 1301 C CA . GLY A 1 178 ? -30.169 6.699 14.094 1.00 14.96 170 GLY A CA 1
ATOM 1302 C C . GLY A 1 178 ? -29.717 8.127 14.313 1.00 21.84 170 GLY A C 1
ATOM 1303 O O . GLY A 1 178 ? -30.021 8.725 15.350 1.00 21.32 170 GLY A O 1
ATOM 1304 N N . VAL A 1 179 ? -28.998 8.684 13.340 1.00 13.08 171 VAL A N 1
ATOM 1305 C CA . VAL A 1 179 ? -28.580 10.086 13.403 1.00 15.27 171 VAL A CA 1
ATOM 1306 C C . VAL A 1 179 ? -28.946 10.785 12.097 1.00 16.46 171 VAL A C 1
ATOM 1307 O O . VAL A 1 179 ? -29.016 10.131 11.043 1.00 17.20 171 VAL A O 1
ATOM 1311 N N . PRO A 1 180 ? -29.189 12.096 12.110 1.00 13.31 172 PRO A N 1
ATOM 1312 C CA . PRO A 1 180 ? -29.539 12.791 10.869 1.00 13.99 172 PRO A CA 1
ATOM 1313 C C . PRO A 1 180 ? -28.346 12.921 9.940 1.00 14.98 172 PRO A C 1
ATOM 1314 O O . PRO A 1 180 ? -27.181 12.892 10.352 1.00 14.76 172 PRO A O 1
ATOM 1318 N N . ILE A 1 181 ? -28.658 13.087 8.662 1.00 15.50 173 ILE A N 1
ATOM 1319 C CA . ILE A 1 181 ? -27.635 13.203 7.634 1.00 14.07 173 ILE A CA 1
ATOM 1320 C C . ILE A 1 181 ? -28.015 14.333 6.690 1.00 18.12 173 ILE A C 1
ATOM 1321 O O . ILE A 1 181 ? -29.196 14.542 6.385 1.00 16.45 173 ILE A O 1
ATOM 1326 N N . VAL A 1 182 ? -27.011 15.074 6.235 1.00 12.35 174 VAL A N 1
ATOM 1327 C CA . VAL A 1 182 ? -27.185 16.107 5.224 1.00 11.54 174 VAL A CA 1
ATOM 1328 C C . VAL A 1 182 ? -26.502 15.618 3.956 1.00 12.91 174 VAL A C 1
ATOM 1329 O O . VAL A 1 182 ? -25.340 15.192 3.990 1.00 12.95 174 VAL A O 1
ATOM 1333 N N . LYS A 1 183 ? -27.230 15.640 2.844 1.00 13.64 175 LYS A N 1
ATOM 1334 C CA . LYS A 1 183 ? -26.686 15.103 1.611 1.00 15.33 175 LYS A CA 1
ATOM 1335 C C . LYS A 1 183 ? -27.257 15.859 0.428 1.00 25.18 175 LYS A C 1
ATOM 1336 O O . LYS A 1 183 ? -28.312 16.494 0.517 1.00 24.03 175 LYS A O 1
ATOM 1342 N N . GLN A 1 184 ? -26.531 15.782 -0.686 1.00 21.85 176 GLN A N 1
ATOM 1343 C CA . GLN A 1 184 ? -27.040 16.253 -1.964 1.00 26.71 176 GLN A CA 1
ATOM 1344 C C . GLN A 1 184 ? -26.957 15.120 -2.979 1.00 32.24 176 GLN A C 1
ATOM 1345 O O . GLN A 1 184 ? -27.029 13.946 -2.606 1.00 36.12 176 GLN A O 1
ATOM 1351 N N . ALA A 1 185 ? -26.806 15.451 -4.255 1.00 45.38 177 ALA A N 1
ATOM 1352 C CA . ALA A 1 185 ? -26.775 14.443 -5.304 1.00 47.49 177 ALA A CA 1
ATOM 1353 C C . ALA A 1 185 ? -25.352 13.938 -5.538 1.00 51.31 177 ALA A C 1
ATOM 1354 O O . ALA A 1 185 ? -24.372 14.479 -5.019 1.00 49.97 177 ALA A O 1
ATOM 1356 N N . MET A 1 186 ? -25.248 12.870 -6.326 1.00 46.70 178 MET A N 1
ATOM 1357 C CA . MET A 1 186 ? -23.943 12.391 -6.762 1.00 43.20 178 MET A CA 1
ATOM 1358 C C . MET A 1 186 ? -23.226 13.485 -7.543 1.00 38.16 178 MET A C 1
ATOM 1359 O O . MET A 1 186 ? -23.831 14.187 -8.357 1.00 41.34 178 MET A O 1
ATOM 1364 N N . GLY A 1 187 ? -21.927 13.633 -7.283 1.00 36.72 179 GLY A N 1
ATOM 1365 C CA . GLY A 1 187 ? -21.163 14.667 -7.949 1.00 36.60 179 GLY A CA 1
ATOM 1366 C C . GLY A 1 187 ? -21.463 16.077 -7.498 1.00 34.84 179 GLY A C 1
ATOM 1367 O O . GLY A 1 187 ? -20.981 17.027 -8.123 1.00 33.01 179 GLY A O 1
ATOM 1368 N N . SER A 1 188 ? -22.256 16.247 -6.444 1.00 26.45 180 SER A N 1
ATOM 1369 C CA . SER A 1 188 ? -22.455 17.574 -5.886 1.00 32.79 180 SER A CA 1
ATOM 1370 C C . SER A 1 188 ? -21.147 18.095 -5.312 1.00 23.12 180 SER A C 1
ATOM 1371 O O . SER A 1 188 ? -20.254 17.328 -4.940 1.00 24.91 180 SER A O 1
ATOM 1374 N N . ASP A 1 189 ? -21.042 19.414 -5.238 1.00 22.52 181 ASP A N 1
ATOM 1375 C CA . ASP A 1 189 ? -19.829 20.025 -4.716 1.00 22.82 181 ASP A CA 1
ATOM 1376 C C . ASP A 1 189 ? -19.637 19.622 -3.262 1.00 20.06 181 ASP A C 1
ATOM 1377 O O . ASP A 1 189 ? -20.475 19.976 -2.418 1.00 16.70 181 ASP A O 1
ATOM 1382 N N . PRO A 1 190 ? -18.576 18.879 -2.924 1.00 14.65 182 PRO A N 1
ATOM 1383 C CA . PRO A 1 190 ? -18.412 18.455 -1.525 1.00 14.19 182 PRO A CA 1
ATOM 1384 C C . PRO A 1 190 ? -18.394 19.607 -0.543 1.00 10.46 182 PRO A C 1
ATOM 1385 O O . PRO A 1 190 ? -18.979 19.482 0.541 1.00 12.12 182 PRO A O 1
ATOM 1389 N N . ALA A 1 191 ? -17.751 20.727 -0.885 1.00 12.60 183 ALA A N 1
ATOM 1390 C CA . ALA A 1 191 ? -17.739 21.851 0.044 1.00 11.65 183 ALA A CA 1
ATOM 1391 C C . ALA A 1 191 ? -19.149 22.361 0.311 1.00 11.02 183 ALA A C 1
ATOM 1392 O O . ALA A 1 191 ? -19.469 22.757 1.440 1.00 12.11 183 ALA A O 1
ATOM 1394 N N . SER A 1 192 ? -20.008 22.375 -0.713 1.00 11.10 184 SER A N 1
ATOM 1395 C CA A SER A 1 192 ? -21.376 22.837 -0.504 0.52 11.74 184 SER A CA 1
ATOM 1396 C CA B SER A 1 192 ? -21.366 22.848 -0.488 0.48 11.74 184 SER A CA 1
ATOM 1397 C C . SER A 1 192 ? -22.122 21.922 0.457 1.00 11.47 184 SER A C 1
ATOM 1398 O O . SER A 1 192 ? -22.899 22.387 1.294 1.00 12.96 184 SER A O 1
ATOM 1403 N N . VAL A 1 193 ? -21.904 20.606 0.343 1.00 10.70 185 VAL A N 1
ATOM 1404 C CA . VAL A 1 193 ? -22.521 19.675 1.284 1.00 10.31 185 VAL A CA 1
ATOM 1405 C C . VAL A 1 193 ? -22.020 19.936 2.694 1.00 12.22 185 VAL A C 1
ATOM 1406 O O . VAL A 1 193 ? -22.799 19.947 3.653 1.00 12.12 185 VAL A O 1
ATOM 1410 N N . ALA A 1 194 ? -20.707 20.131 2.841 1.00 11.02 186 ALA A N 1
ATOM 1411 C CA . ALA A 1 194 ? -20.149 20.417 4.159 1.00 14.66 186 ALA A CA 1
ATOM 1412 C C . ALA A 1 194 ? -20.730 21.704 4.731 1.00 10.69 186 ALA A C 1
ATOM 1413 O O . ALA A 1 194 ? -21.045 21.769 5.925 1.00 9.53 186 ALA A O 1
ATOM 1415 N N . PHE A 1 195 ? -20.876 22.737 3.895 1.00 10.09 187 PHE A N 1
ATOM 1416 C CA . PHE A 1 195 ? -21.469 23.991 4.355 1.00 12.39 187 PHE A CA 1
ATOM 1417 C C . PHE A 1 195 ? -22.871 23.752 4.896 1.00 12.92 187 PHE A C 1
ATOM 1418 O O . PHE A 1 195 ? -23.215 24.193 6.000 1.00 13.96 187 PHE A O 1
ATOM 1426 N N . ASP A 1 196 ? -23.689 23.045 4.116 1.00 11.88 188 ASP A N 1
ATOM 1427 C CA . ASP A 1 196 ? -25.057 22.755 4.527 1.00 14.37 188 ASP A CA 1
ATOM 1428 C C . ASP A 1 196 ? -25.083 21.928 5.798 1.00 15.49 188 ASP A C 1
ATOM 1429 O O . ASP A 1 196 ? -25.972 22.107 6.637 1.00 15.14 188 ASP A O 1
ATOM 1434 N N . THR A 1 197 ? -24.126 21.002 5.951 1.00 10.70 189 THR A N 1
ATOM 1435 C CA . THR A 1 197 ? -24.095 20.168 7.150 1.00 11.11 189 THR A CA 1
ATOM 1436 C C . THR A 1 197 ? -23.826 20.996 8.396 1.00 9.70 189 THR A C 1
ATOM 1437 O O . THR A 1 197 ? -24.499 20.834 9.423 1.00 11.78 189 THR A O 1
ATOM 1441 N N . VAL A 1 198 ? -22.826 21.881 8.337 1.00 11.73 190 VAL A N 1
ATOM 1442 C CA . VAL A 1 198 ? -22.507 22.680 9.514 1.00 12.14 190 VAL A CA 1
ATOM 1443 C C . VAL A 1 198 ? -23.623 23.675 9.814 1.00 13.60 190 VAL A C 1
ATOM 1444 O O . VAL A 1 198 ? -23.981 23.879 10.978 1.00 15.61 190 VAL A O 1
ATOM 1448 N N . GLN A 1 199 ? -24.200 24.298 8.779 1.00 13.27 191 GLN A N 1
ATOM 1449 C CA . GLN A 1 199 ? -25.351 25.182 8.979 1.00 14.10 191 GLN A CA 1
ATOM 1450 C C . GLN A 1 199 ? -26.478 24.462 9.709 1.00 14.81 191 GLN A C 1
ATOM 1451 O O . GLN A 1 199 ? -27.072 24.995 10.657 1.00 15.62 191 GLN A O 1
ATOM 1457 N N . SER A 1 200 ? -26.800 23.249 9.252 1.00 12.98 192 SER A N 1
ATOM 1458 C CA . SER A 1 200 ? -27.868 22.469 9.866 1.00 17.30 192 SER A CA 1
ATOM 1459 C C . SER A 1 200 ? -27.534 22.120 11.309 1.00 15.68 192 SER A C 1
ATOM 1460 O O . SER A 1 200 ? -28.396 22.208 12.194 1.00 18.52 192 SER A O 1
ATOM 1463 N N . ALA A 1 201 ? -26.283 21.737 11.569 1.00 13.00 193 ALA A N 1
ATOM 1464 C CA . ALA A 1 201 ? -25.879 21.404 12.929 1.00 12.78 193 ALA A CA 1
ATOM 1465 C C . ALA A 1 201 ? -26.025 22.602 13.855 1.00 18.30 193 ALA A C 1
ATOM 1466 O O . ALA A 1 201 ? -26.432 22.454 15.015 1.00 17.87 193 ALA A O 1
ATOM 1468 N N . VAL A 1 202 ? -25.676 23.794 13.371 1.00 14.53 194 VAL A N 1
ATOM 1469 C CA . VAL A 1 202 ? -25.829 24.993 14.190 1.00 15.98 194 VAL A CA 1
ATOM 1470 C C . VAL A 1 202 ? -27.308 25.260 14.461 1.00 21.00 194 VAL A C 1
ATOM 1471 O O . VAL A 1 202 ? -27.707 25.518 15.602 1.00 20.90 194 VAL A O 1
ATOM 1475 N N . SER A 1 203 ? -28.150 25.167 13.421 1.00 20.21 195 SER A N 1
ATOM 1476 C CA A SER A 1 203 ? -29.577 25.431 13.593 0.51 25.05 195 SER A CA 1
ATOM 1477 C CA B SER A 1 203 ? -29.570 25.445 13.611 0.49 25.01 195 SER A CA 1
ATOM 1478 C C . SER A 1 203 ? -30.231 24.413 14.517 1.00 21.95 195 SER A C 1
ATOM 1479 O O . SER A 1 203 ? -31.172 24.750 15.244 1.00 26.43 195 SER A O 1
ATOM 1484 N N . GLN A 1 204 ? -29.750 23.172 14.505 1.00 22.04 196 GLN A N 1
ATOM 1485 C CA . GLN A 1 204 ? -30.309 22.101 15.319 1.00 26.93 196 GLN A CA 1
ATOM 1486 C C . GLN A 1 204 ? -29.650 21.982 16.687 1.00 22.34 196 GLN A C 1
ATOM 1487 O O . GLN A 1 204 ? -29.990 21.061 17.445 1.00 22.22 196 GLN A O 1
ATOM 1493 N N . ASP A 1 205 ? -28.705 22.869 17.001 1.00 21.63 197 ASP A N 1
ATOM 1494 C CA . ASP A 1 205 ? -27.977 22.841 18.270 1.00 20.64 197 ASP A CA 1
ATOM 1495 C C . ASP A 1 205 ? -27.306 21.485 18.488 1.00 19.38 197 ASP A C 1
ATOM 1496 O O . ASP A 1 205 ? -27.306 20.935 19.591 1.00 22.34 197 ASP A O 1
ATOM 1501 N N . ALA A 1 206 ? -26.711 20.950 17.428 1.00 15.52 198 ALA A N 1
ATOM 1502 C CA . ALA A 1 206 ? -26.057 19.656 17.492 1.00 15.74 198 ALA A CA 1
ATOM 1503 C C . ALA A 1 206 ? -24.693 19.767 18.170 1.00 14.88 198 ALA A C 1
ATOM 1504 O O . ALA A 1 206 ? -24.066 20.827 18.197 1.00 16.37 198 ALA A O 1
ATOM 1506 N N . ASP A 1 207 ? -24.236 18.641 18.717 1.00 14.09 199 ASP A N 1
ATOM 1507 C CA . ASP A 1 207 ? -22.971 18.588 19.442 1.00 13.45 199 ASP A CA 1
ATOM 1508 C C . ASP A 1 207 ? -21.794 18.222 18.550 1.00 13.41 199 ASP A C 1
ATOM 1509 O O . ASP A 1 207 ? -20.688 18.738 18.748 1.00 15.51 199 ASP A O 1
ATOM 1514 N N . VAL A 1 208 ? -21.998 17.332 17.584 1.00 10.74 200 VAL A N 1
ATOM 1515 C CA . VAL A 1 208 ? -20.906 16.816 16.768 1.00 9.81 200 VAL A CA 1
ATOM 1516 C C . VAL A 1 208 ? -21.342 16.784 15.311 1.00 10.09 200 VAL A C 1
ATOM 1517 O O . VAL A 1 208 ? -22.466 16.381 14.990 1.00 13.63 200 VAL A O 1
ATOM 1521 N N . VAL A 1 209 ? -20.440 17.206 14.432 1.00 8.86 201 VAL A N 1
ATOM 1522 C CA . VAL A 1 209 ? -20.590 17.077 12.989 1.00 8.41 201 VAL A CA 1
ATOM 1523 C C . VAL A 1 209 ? -19.497 16.150 12.499 1.00 10.62 201 VAL A C 1
ATOM 1524 O O . VAL A 1 209 ? -18.333 16.318 12.876 1.00 11.39 201 VAL A O 1
ATOM 1528 N N . ILE A 1 210 ? -19.850 15.177 11.661 1.00 10.20 202 ILE A N 1
ATOM 1529 C CA . ILE A 1 210 ? -18.845 14.315 11.051 1.00 7.75 202 ILE A CA 1
ATOM 1530 C C . ILE A 1 210 ? -19.028 14.353 9.541 1.00 9.66 202 ILE A C 1
ATOM 1531 O O . ILE A 1 210 ? -20.097 13.984 9.030 1.00 11.69 202 ILE A O 1
ATOM 1536 N N . ILE A 1 211 ? -17.978 14.765 8.839 1.00 7.93 203 ILE A N 1
ATOM 1537 C CA . ILE A 1 211 ? -17.976 14.929 7.389 1.00 8.74 203 ILE A CA 1
ATOM 1538 C C . ILE A 1 211 ? -17.221 13.760 6.757 1.00 10.85 203 ILE A C 1
ATOM 1539 O O . ILE A 1 211 ? -16.047 13.532 7.071 1.00 9.25 203 ILE A O 1
ATOM 1544 N N . ASP A 1 212 ? -17.890 13.025 5.858 1.00 8.36 204 ASP A N 1
ATOM 1545 C CA . ASP A 1 212 ? -17.237 12.010 5.029 1.00 10.23 204 ASP A CA 1
ATOM 1546 C C . ASP A 1 212 ? -16.635 12.668 3.788 1.00 12.08 204 ASP A C 1
ATOM 1547 O O . ASP A 1 212 ? -17.189 13.630 3.257 1.00 12.62 204 ASP A O 1
ATOM 1552 N N . THR A 1 213 ? -15.484 12.170 3.331 1.00 10.27 205 THR A N 1
ATOM 1553 C CA . THR A 1 213 ? -14.818 12.761 2.174 1.00 7.84 205 THR A CA 1
ATOM 1554 C C . THR A 1 213 ? -14.259 11.674 1.270 1.00 10.84 205 THR A C 1
ATOM 1555 O O . THR A 1 213 ? -14.017 10.534 1.686 1.00 13.13 205 THR A O 1
ATOM 1559 N N . ALA A 1 214 ? -14.102 12.035 0.002 1.00 13.23 206 ALA A N 1
ATOM 1560 C CA . ALA A 1 214 ? -13.328 11.215 -0.900 1.00 15.52 206 ALA A CA 1
ATOM 1561 C C . ALA A 1 214 ? -11.856 11.499 -0.648 1.00 15.16 206 ALA A C 1
ATOM 1562 O O . ALA A 1 214 ? -11.482 12.576 -0.173 1.00 22.69 206 ALA A O 1
ATOM 1564 N N . GLY A 1 215 ? -11.023 10.529 -0.963 1.00 19.25 207 GLY A N 1
ATOM 1565 C CA . GLY A 1 215 ? -9.612 10.766 -0.752 1.00 17.96 207 GLY A CA 1
ATOM 1566 C C . GLY A 1 215 ? -8.814 10.143 -1.861 1.00 21.66 207 GLY A C 1
ATOM 1567 O O . GLY A 1 215 ? -7.978 9.268 -1.628 1.00 24.04 207 GLY A O 1
ATOM 1568 N N . ARG A 1 216 ? -9.075 10.590 -3.083 1.00 21.06 208 ARG A N 1
ATOM 1569 C CA . ARG A 1 216 ? -8.415 10.034 -4.258 1.00 20.10 208 ARG A CA 1
ATOM 1570 C C . ARG A 1 216 ? -7.003 10.592 -4.283 1.00 20.16 208 ARG A C 1
ATOM 1571 O O . ARG A 1 216 ? -6.775 11.732 -4.686 1.00 22.09 208 ARG A O 1
ATOM 1579 N N . LEU A 1 217 ? -6.059 9.791 -3.814 1.00 19.32 209 LEU A N 1
ATOM 1580 C CA . LEU A 1 217 ? -4.701 10.251 -3.568 1.00 14.70 209 LEU A CA 1
ATOM 1581 C C . LEU A 1 217 ? -3.842 10.272 -4.824 1.00 13.88 209 LEU A C 1
ATOM 1582 O O . LEU A 1 217 ? -2.729 10.823 -4.787 1.00 16.43 209 LEU A O 1
ATOM 1587 N N . HIS A 1 218 ? -4.348 9.737 -5.945 1.00 11.68 210 HIS A N 1
ATOM 1588 C CA . HIS A 1 218 ? -3.537 9.647 -7.152 1.00 12.41 210 HIS A CA 1
ATOM 1589 C C . HIS A 1 218 ? -3.178 11.018 -7.707 1.00 15.35 210 HIS A C 1
ATOM 1590 O O . HIS A 1 218 ? -2.147 11.153 -8.377 1.00 15.44 210 HIS A O 1
ATOM 1597 N N . ASN A 1 219 ? -4.017 12.035 -7.491 1.00 11.99 211 ASN A N 1
ATOM 1598 C CA . ASN A 1 219 ? -3.654 13.398 -7.880 1.00 12.18 211 ASN A CA 1
ATOM 1599 C C . ASN A 1 219 ? -3.701 14.229 -6.608 1.00 11.50 211 ASN A C 1
ATOM 1600 O O . ASN A 1 219 ? -4.771 14.662 -6.172 1.00 13.43 211 ASN A O 1
ATOM 1605 N N . LYS A 1 220 ? -2.533 14.434 -6.010 1.00 11.63 212 LYS A N 1
ATOM 1606 C CA . LYS A 1 220 ? -2.471 15.144 -4.742 1.00 11.20 212 LYS A CA 1
ATOM 1607 C C . LYS A 1 220 ? -2.845 16.611 -4.875 1.00 11.30 212 LYS A C 1
ATOM 1608 O O . LYS A 1 220 ? -3.263 17.218 -3.887 1.00 11.05 212 LYS A O 1
ATOM 1614 N N . VAL A 1 221 ? -2.709 17.194 -6.062 1.00 11.94 213 VAL A N 1
ATOM 1615 C CA . VAL A 1 221 ? -3.159 18.570 -6.233 1.00 12.21 213 VAL A CA 1
ATOM 1616 C C . VAL A 1 221 ? -4.673 18.647 -6.095 1.00 11.71 213 VAL A C 1
ATOM 1617 O O . VAL A 1 221 ? -5.206 19.472 -5.341 1.00 11.45 213 VAL A O 1
ATOM 1621 N N . ASN A 1 222 ? -5.397 17.781 -6.809 1.00 13.36 214 ASN A N 1
ATOM 1622 C CA . ASN A 1 222 ? -6.854 17.811 -6.711 1.00 14.92 214 ASN A CA 1
ATOM 1623 C C . ASN A 1 222 ? -7.319 17.489 -5.299 1.00 12.87 214 ASN A C 1
ATOM 1624 O O . ASN A 1 222 ? -8.278 18.089 -4.799 1.00 12.49 214 ASN A O 1
ATOM 1629 N N . LEU A 1 223 ? -6.666 16.521 -4.658 1.00 11.29 215 LEU A N 1
ATOM 1630 C CA . LEU A 1 223 ? -6.983 16.160 -3.280 1.00 12.98 215 LEU A CA 1
ATOM 1631 C C . LEU A 1 223 ? -6.803 17.341 -2.342 1.00 15.21 215 LEU A C 1
ATOM 1632 O O . LEU A 1 223 ? -7.692 17.661 -1.544 1.00 13.51 215 LEU A O 1
ATOM 1637 N N . MET A 1 224 ? -5.636 17.980 -2.414 1.00 11.88 216 MET A N 1
ATOM 1638 C CA . MET A 1 224 ? -5.328 19.132 -1.581 1.00 12.54 216 MET A CA 1
ATOM 1639 C C . MET A 1 224 ? -6.362 20.236 -1.780 1.00 12.96 216 MET A C 1
ATOM 1640 O O . MET A 1 224 ? -6.860 20.819 -0.810 1.00 14.36 216 MET A O 1
ATOM 1645 N N . ASN A 1 225 ? -6.706 20.529 -3.039 1.00 12.28 217 ASN A N 1
ATOM 1646 C CA . ASN A 1 225 ? -7.661 21.600 -3.327 1.00 10.92 217 ASN A CA 1
ATOM 1647 C C . ASN A 1 225 ? -9.057 21.279 -2.797 1.00 10.33 217 ASN A C 1
ATOM 1648 O O . ASN A 1 225 ? -9.756 22.170 -2.294 1.00 13.94 217 ASN A O 1
ATOM 1653 N N . GLU A 1 226 ? -9.495 20.025 -2.931 1.00 10.52 218 GLU A N 1
ATOM 1654 C CA . GLU A 1 226 ? -10.836 19.670 -2.485 1.00 9.41 218 GLU A CA 1
ATOM 1655 C C . GLU A 1 226 ? -10.941 19.778 -0.973 1.00 8.92 218 GLU A C 1
ATOM 1656 O O . GLU A 1 226 ? -11.877 20.386 -0.447 1.00 12.31 218 GLU A O 1
ATOM 1662 N N . LEU A 1 227 ? -9.979 19.195 -0.255 1.00 12.26 219 LEU A N 1
ATOM 1663 C CA . LEU A 1 227 ? -10.022 19.252 1.198 1.00 11.06 219 LEU A CA 1
ATOM 1664 C C . LEU A 1 227 ? -9.885 20.685 1.700 1.00 9.17 219 LEU A C 1
ATOM 1665 O O . LEU A 1 227 ? -10.536 21.068 2.679 1.00 13.19 219 LEU A O 1
ATOM 1670 N N . SER A 1 228 ? -9.043 21.494 1.057 1.00 11.04 220 SER A N 1
ATOM 1671 C CA A SER A 1 228 ? -8.901 22.873 1.507 0.53 13.98 220 SER A CA 1
ATOM 1672 C CA B SER A 1 228 ? -8.904 22.873 1.514 0.47 14.01 220 SER A CA 1
ATOM 1673 C C . SER A 1 228 ? -10.188 23.652 1.273 1.00 14.69 220 SER A C 1
ATOM 1674 O O . SER A 1 228 ? -10.573 24.483 2.098 1.00 15.76 220 SER A O 1
ATOM 1679 N N . LYS A 1 229 ? -10.889 23.369 0.173 1.00 11.97 221 LYS A N 1
ATOM 1680 C CA . LYS A 1 229 ? -12.158 24.056 -0.051 1.00 14.13 221 LYS A CA 1
ATOM 1681 C C . LYS A 1 229 ? -13.195 23.662 0.995 1.00 13.54 221 LYS A C 1
ATOM 1682 O O . LYS A 1 229 ? -13.940 24.516 1.486 1.00 14.13 221 LYS A O 1
ATOM 1688 N N . ILE A 1 230 ? -13.274 22.377 1.335 1.00 9.30 222 ILE A N 1
ATOM 1689 C CA . ILE A 1 230 ? -14.208 21.938 2.368 1.00 8.87 222 ILE A CA 1
ATOM 1690 C C . ILE A 1 230 ? -13.943 22.682 3.673 1.00 14.81 222 ILE A C 1
ATOM 1691 O O . ILE A 1 230 ? -14.870 23.188 4.316 1.00 13.56 222 ILE A O 1
ATOM 1696 N N . LYS A 1 231 ? -12.672 22.773 4.075 1.00 13.42 223 LYS A N 1
ATOM 1697 C CA . LYS A 1 231 ? -12.337 23.465 5.319 1.00 13.12 223 LYS A CA 1
ATOM 1698 C C . LYS A 1 231 ? -12.687 24.947 5.241 1.00 13.88 223 LYS A C 1
ATOM 1699 O O . LYS A 1 231 ? -13.311 25.494 6.157 1.00 14.16 223 LYS A O 1
ATOM 1705 N N . ARG A 1 232 ? -12.299 25.610 4.151 1.00 11.47 224 ARG A N 1
ATOM 1706 C CA . ARG A 1 232 ? -12.526 27.050 4.030 1.00 14.52 224 ARG A CA 1
ATOM 1707 C C . ARG A 1 232 ? -14.014 27.381 4.056 1.00 16.64 224 ARG A C 1
ATOM 1708 O O . ARG A 1 232 ? -14.436 28.366 4.681 1.00 16.85 224 ARG A O 1
ATOM 1716 N N . VAL A 1 233 ? -14.831 26.566 3.394 1.00 13.41 225 VAL A N 1
ATOM 1717 C CA . VAL A 1 233 ? -16.256 26.873 3.341 1.00 15.91 225 VAL A CA 1
ATOM 1718 C C . VAL A 1 233 ? -16.912 26.637 4.700 1.00 12.90 225 VAL A C 1
ATOM 1719 O O . VAL A 1 233 ? -17.764 27.424 5.133 1.00 15.93 225 VAL A O 1
ATOM 1723 N N . MET A 1 234 ? -16.504 25.578 5.409 1.00 12.01 226 MET A N 1
ATOM 1724 C CA . MET A 1 234 ? -17.040 25.340 6.750 1.00 12.78 226 MET A CA 1
ATOM 1725 C C . MET A 1 234 ? -16.676 26.468 7.703 1.00 15.74 226 MET A C 1
ATOM 1726 O O . MET A 1 234 ? -17.433 26.762 8.636 1.00 13.69 226 MET A O 1
ATOM 1731 N N . GLN A 1 235 ? -15.526 27.102 7.483 1.00 11.89 227 GLN A N 1
ATOM 1732 C CA . GLN A 1 235 ? -15.086 28.198 8.342 1.00 12.96 227 GLN A CA 1
ATOM 1733 C C . GLN A 1 235 ? -15.943 29.440 8.173 1.00 19.12 227 GLN A C 1
ATOM 1734 O O . GLN A 1 235 ? -15.905 30.328 9.037 1.00 17.37 227 GLN A O 1
ATOM 1740 N N . LYS A 1 236 ? -16.709 29.527 7.081 1.00 16.01 228 LYS A N 1
ATOM 1741 C CA . LYS A 1 236 ? -17.682 30.606 6.950 1.00 18.08 228 LYS A CA 1
ATOM 1742 C C . LYS A 1 236 ? -18.741 30.514 8.038 1.00 18.56 228 LYS A C 1
ATOM 1743 O O . LYS A 1 236 ? -19.283 31.540 8.471 1.00 20.34 228 LYS A O 1
ATOM 1749 N N . VAL A 1 237 ? -19.027 29.299 8.497 1.00 16.72 229 VAL A N 1
ATOM 1750 C CA . VAL A 1 237 ? -20.034 29.042 9.517 1.00 18.00 229 VAL A CA 1
ATOM 1751 C C . VAL A 1 237 ? -19.416 28.935 10.901 1.00 21.80 229 VAL A C 1
ATOM 1752 O O . VAL A 1 237 ? -19.881 29.574 11.842 1.00 20.90 229 VAL A O 1
ATOM 1756 N N . VAL A 1 238 ? -18.388 28.102 11.046 1.00 17.34 230 VAL A N 1
ATOM 1757 C CA . VAL A 1 238 ? -17.721 27.880 12.326 1.00 15.78 230 VAL A CA 1
ATOM 1758 C C . VAL A 1 238 ? -16.238 28.171 12.142 1.00 13.73 230 VAL A C 1
ATOM 1759 O O . VAL A 1 238 ? -15.525 27.348 11.550 1.00 14.55 230 VAL A O 1
ATOM 1763 N N . PRO A 1 239 ? -15.727 29.299 12.637 1.00 15.01 231 PRO A N 1
ATOM 1764 C CA . PRO A 1 239 ? -14.401 29.755 12.189 1.00 16.07 231 PRO A CA 1
ATOM 1765 C C . PRO A 1 239 ? -13.260 28.827 12.542 1.00 23.22 231 PRO A C 1
ATOM 1766 O O . PRO A 1 239 ? -12.238 28.835 11.841 1.00 18.94 231 PRO A O 1
ATOM 1770 N N . ASP A 1 240 ? -13.376 28.046 13.614 1.00 16.41 232 ASP A N 1
ATOM 1771 C CA . ASP A 1 240 ? -12.284 27.165 13.992 1.00 20.77 232 ASP A CA 1
ATOM 1772 C C . ASP A 1 240 ? -12.517 25.724 13.556 1.00 14.39 232 ASP A C 1
ATOM 1773 O O . ASP A 1 240 ? -11.791 24.831 14.002 1.00 17.63 232 ASP A O 1
ATOM 1778 N N . ALA A 1 241 ? -13.489 25.481 12.658 1.00 13.29 233 ALA A N 1
ATOM 1779 C CA . ALA A 1 241 ? -13.711 24.150 12.108 1.00 12.87 233 ALA A CA 1
ATOM 1780 C C . ALA A 1 241 ? -12.773 23.906 10.925 1.00 14.80 233 ALA A C 1
ATOM 1781 O O . ALA A 1 241 ? -12.331 24.857 10.278 1.00 18.07 233 ALA A O 1
ATOM 1783 N N . PRO A 1 242 ? -12.426 22.642 10.635 1.00 14.31 234 PRO A N 1
ATOM 1784 C CA . PRO A 1 242 ? -12.717 21.444 11.428 1.00 10.82 234 PRO A CA 1
ATOM 1785 C C . PRO A 1 242 ? -11.852 21.398 12.665 1.00 13.82 234 PRO A C 1
ATOM 1786 O O . PRO A 1 242 ? -10.685 21.817 12.645 1.00 14.51 234 PRO A O 1
ATOM 1790 N N . HIS A 1 243 ? -12.433 20.919 13.756 1.00 10.78 235 HIS A N 1
ATOM 1791 C CA . HIS A 1 243 ? -11.680 20.813 14.991 1.00 11.26 235 HIS A CA 1
ATOM 1792 C C . HIS A 1 243 ? -10.789 19.585 14.994 1.00 12.62 235 HIS A C 1
ATOM 1793 O O . HIS A 1 243 ? -9.752 19.578 15.665 1.00 14.78 235 HIS A O 1
ATOM 1800 N N . GLU A 1 244 ? -11.177 18.564 14.245 1.00 11.60 236 GLU A N 1
ATOM 1801 C CA . GLU A 1 244 ? -10.411 17.340 14.090 1.00 10.55 236 GLU A CA 1
ATOM 1802 C C . GLU A 1 244 ? -10.401 16.971 12.618 1.00 12.15 236 GLU A C 1
ATOM 1803 O O . GLU A 1 244 ? -11.427 17.067 11.938 1.00 10.95 236 GLU A O 1
ATOM 1809 N N . VAL A 1 245 ? -9.235 16.596 12.118 1.00 9.86 23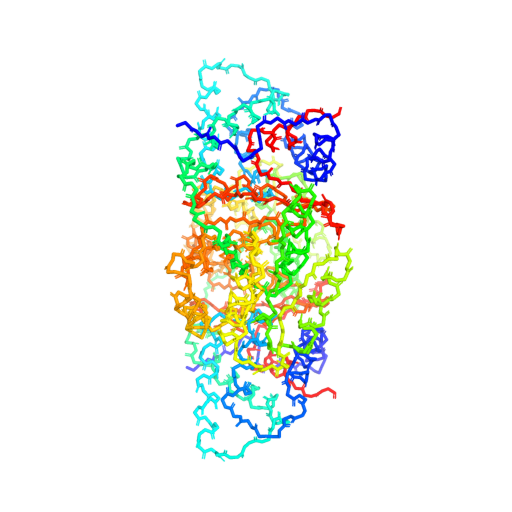7 VAL A N 1
ATOM 1810 C CA . VAL A 1 245 ? -9.104 16.005 10.797 1.00 9.54 237 VAL A CA 1
ATOM 1811 C C . VAL A 1 245 ? -8.538 14.620 11.031 1.00 11.03 237 VAL A C 1
ATOM 1812 O O . VAL A 1 245 ? -7.354 14.467 11.368 1.00 9.33 237 VAL A O 1
ATOM 1816 N N . LEU A 1 246 ? -9.396 13.608 10.891 1.00 8.67 238 LEU A N 1
ATOM 1817 C CA . LEU A 1 246 ? -9.069 12.236 11.271 1.00 8.31 238 LEU A CA 1
ATOM 1818 C C . LEU A 1 246 ? -8.729 11.446 10.010 1.00 9.07 238 LEU A C 1
ATOM 1819 O O . LEU A 1 246 ? -9.608 11.195 9.179 1.00 8.76 238 LEU A O 1
ATOM 1824 N N . LEU A 1 247 ? -7.461 11.049 9.885 1.00 6.90 239 LEU A N 1
ATOM 1825 C CA . LEU A 1 247 ? -6.980 10.244 8.767 1.00 7.79 239 LEU A CA 1
ATOM 1826 C C . LEU A 1 247 ? -7.131 8.769 9.116 1.00 7.14 239 LEU A C 1
ATOM 1827 O O . LEU A 1 247 ? -6.570 8.300 10.114 1.00 8.95 239 LEU A O 1
ATOM 1832 N N . VAL A 1 248 ? -7.878 8.043 8.291 1.00 6.48 240 VAL A N 1
ATOM 1833 C CA . VAL A 1 248 ? -8.151 6.625 8.502 1.00 7.69 240 VAL A CA 1
ATOM 1834 C C . VAL A 1 248 ? -7.183 5.800 7.667 1.00 7.50 240 VAL A C 1
ATOM 1835 O O . VAL A 1 248 ? -6.961 6.084 6.479 1.00 8.40 240 VAL A O 1
ATOM 1839 N N . LEU A 1 249 ? -6.593 4.783 8.301 1.00 7.49 241 LEU A N 1
ATOM 1840 C CA . LEU A 1 249 ? -5.550 3.957 7.715 1.00 8.89 241 LEU A CA 1
ATOM 1841 C C . LEU A 1 249 ? -5.916 2.496 7.910 1.00 8.89 241 LEU A C 1
ATOM 1842 O O . LEU A 1 249 ? -6.427 2.114 8.963 1.00 10.10 241 LEU A O 1
ATOM 1847 N N . ASP A 1 250 ? -5.606 1.677 6.910 1.00 9.42 242 ASP A N 1
ATOM 1848 C CA . ASP A 1 250 ? -5.970 0.260 6.925 1.00 9.31 242 ASP A CA 1
ATOM 1849 C C . ASP A 1 250 ? -4.828 -0.552 7.549 1.00 10.75 242 ASP A C 1
ATOM 1850 O O . ASP A 1 250 ? -3.844 -0.874 6.883 1.00 10.73 242 ASP A O 1
ATOM 1855 N N . GLY A 1 251 ? -4.982 -0.926 8.825 1.00 8.88 243 GLY A N 1
ATOM 1856 C CA . GLY A 1 251 ? -3.940 -1.677 9.513 1.00 6.55 243 GLY A CA 1
ATOM 1857 C C . GLY A 1 251 ? -3.727 -3.084 8.981 1.00 12.07 243 GLY A C 1
ATOM 1858 O O . GLY A 1 251 ? -2.698 -3.696 9.279 1.00 13.72 243 GLY A O 1
ATOM 1859 N N . SER A 1 252 ? -4.671 -3.613 8.199 1.00 10.14 244 SER A N 1
ATOM 1860 C CA . SER A 1 252 ? -4.446 -4.923 7.593 1.00 10.83 244 SER A CA 1
ATOM 1861 C C . SER A 1 252 ? -3.368 -4.893 6.520 1.00 12.98 244 SER A C 1
ATOM 1862 O O . SER A 1 252 ? -2.940 -5.967 6.078 1.00 15.15 244 SER A O 1
ATOM 1865 N N . THR A 1 253 ? -2.934 -3.705 6.090 1.00 11.70 245 THR A N 1
ATOM 1866 C CA . THR A 1 253 ? -1.887 -3.562 5.084 1.00 12.24 245 THR A CA 1
ATOM 1867 C C . THR A 1 253 ? -0.522 -3.316 5.700 1.00 12.67 245 THR A C 1
ATOM 1868 O O . THR A 1 253 ? 0.446 -3.071 4.966 1.00 10.98 245 THR A O 1
ATOM 1872 N N . GLY A 1 254 ? -0.426 -3.371 7.024 1.00 11.07 246 GLY A N 1
ATOM 1873 C CA . GLY A 1 254 ? 0.864 -3.230 7.663 1.00 12.35 246 GLY A CA 1
ATOM 1874 C C . GLY A 1 254 ? 1.547 -1.930 7.282 1.00 9.43 246 GLY A C 1
ATOM 1875 O O . GLY A 1 254 ? 0.931 -0.855 7.238 1.00 8.88 246 GLY A O 1
ATOM 1876 N N . GLN A 1 255 ? 2.844 -2.032 6.974 1.00 10.07 247 GLN A N 1
ATOM 1877 C CA . GLN A 1 255 ? 3.632 -0.836 6.684 1.00 11.01 247 GLN A CA 1
ATOM 1878 C C . GLN A 1 255 ? 3.144 -0.073 5.456 1.00 13.39 247 GLN A C 1
ATOM 1879 O O . GLN A 1 255 ? 3.501 1.096 5.298 1.00 12.91 247 GLN A O 1
ATOM 1885 N N . ASN A 1 256 ? 2.337 -0.687 4.585 1.00 11.88 248 ASN A N 1
ATOM 1886 C CA . ASN A 1 256 ? 1.726 0.089 3.506 1.00 15.68 248 ASN A CA 1
ATOM 1887 C C . ASN A 1 256 ? 0.896 1.241 4.061 1.00 12.43 248 ASN A C 1
ATOM 1888 O O . ASN A 1 256 ? 0.840 2.315 3.454 1.00 14.81 248 ASN A O 1
ATOM 1893 N N . ALA A 1 257 ? 0.267 1.048 5.228 1.00 10.75 249 ALA A N 1
ATOM 1894 C CA . ALA A 1 257 ? -0.507 2.123 5.843 1.00 8.49 249 ALA A CA 1
ATOM 1895 C C . ALA A 1 257 ? 0.391 3.235 6.375 1.00 9.03 249 ALA A C 1
ATOM 1896 O O . ALA A 1 257 ? -0.017 4.407 6.381 1.00 9.58 249 ALA A O 1
ATOM 1898 N N . PHE A 1 258 ? 1.575 2.875 6.878 1.00 13.05 250 PHE A N 1
ATOM 1899 C CA . PHE A 1 258 ? 2.548 3.868 7.334 1.00 9.53 250 PHE A CA 1
ATOM 1900 C C . PHE A 1 258 ? 2.971 4.771 6.184 1.00 10.70 250 PHE A C 1
ATOM 1901 O O . PHE A 1 258 ? 2.957 6.003 6.301 1.00 11.96 250 PHE A O 1
ATOM 1909 N N . GLU A 1 259 ? 3.340 4.168 5.054 1.00 12.03 251 GLU A N 1
ATOM 1910 C CA . GLU A 1 259 ? 3.720 4.953 3.887 1.00 9.82 251 GLU A CA 1
ATOM 1911 C C . GLU A 1 259 ? 2.546 5.781 3.373 1.00 10.69 251 GLU A C 1
ATOM 1912 O O . GLU A 1 259 ? 2.715 6.940 2.978 1.00 13.85 251 GLU A O 1
ATOM 1918 N N . GLN A 1 260 ? 1.350 5.199 3.346 1.00 10.87 252 GLN A N 1
ATOM 1919 C CA . GLN A 1 260 ? 0.199 5.969 2.890 1.00 11.95 252 GLN A CA 1
ATOM 1920 C C . GLN A 1 260 ? -0.056 7.173 3.790 1.00 11.96 252 GLN A C 1
ATOM 1921 O O . GLN A 1 260 ? -0.378 8.261 3.302 1.00 13.58 252 GLN A O 1
ATOM 1927 N N . ALA A 1 261 ? 0.084 6.997 5.107 1.00 9.92 253 ALA A N 1
ATOM 1928 C CA . ALA A 1 261 ? -0.088 8.118 6.027 1.00 14.46 253 ALA A CA 1
ATOM 1929 C C . ALA A 1 261 ? 0.950 9.204 5.772 1.00 12.93 253 ALA A C 1
ATOM 1930 O O . ALA A 1 261 ? 0.647 10.406 5.852 1.00 13.63 253 ALA A O 1
ATOM 1932 N N . LYS A 1 262 ? 2.186 8.802 5.464 1.00 11.61 254 LYS A N 1
ATOM 1933 C CA . LYS A 1 262 ? 3.204 9.781 5.118 1.00 12.07 254 LYS A CA 1
ATOM 1934 C C . LYS A 1 262 ? 2.806 10.573 3.878 1.00 17.36 254 LYS A C 1
ATOM 1935 O O . LYS A 1 262 ? 2.939 11.800 3.852 1.00 21.95 254 LYS A O 1
ATOM 1941 N N . GLN A 1 263 ? 2.296 9.891 2.848 1.00 16.63 255 GLN A N 1
ATOM 1942 C CA . GLN A 1 263 ? 1.878 10.584 1.632 1.00 18.42 255 GLN A CA 1
ATOM 1943 C C . GLN A 1 263 ? 0.693 11.503 1.903 1.00 13.99 255 GLN A C 1
ATOM 1944 O O . GLN A 1 263 ? 0.669 12.656 1.444 1.00 21.30 255 GLN A O 1
ATOM 1950 N N . PHE A 1 264 ? -0.291 11.020 2.658 1.00 14.09 256 PHE A N 1
ATOM 1951 C CA . PHE A 1 264 ? -1.509 11.796 2.872 1.00 13.21 256 PHE A CA 1
ATOM 1952 C C . PHE A 1 264 ? -1.248 13.013 3.760 1.00 15.95 256 PHE A C 1
ATOM 1953 O O . PHE A 1 264 ? -1.720 14.116 3.461 1.00 19.65 256 PHE A O 1
ATOM 1961 N N . THR A 1 265 ? -0.513 12.833 4.867 1.00 17.45 257 THR A N 1
ATOM 1962 C CA . THR A 1 265 ? -0.267 13.945 5.789 1.00 19.29 257 THR A CA 1
ATOM 1963 C C . THR A 1 265 ? 0.611 15.021 5.177 1.00 29.58 257 THR A C 1
ATOM 1964 O O . THR A 1 265 ? 0.627 16.149 5.685 1.00 26.86 257 THR A O 1
ATOM 1968 N N . ALA A 1 266 ? 1.348 14.695 4.114 1.00 27.36 258 ALA A N 1
ATOM 1969 C CA . ALA A 1 266 ? 2.082 15.714 3.380 1.00 34.34 258 ALA A CA 1
ATOM 1970 C C . ALA A 1 266 ? 1.183 16.527 2.463 1.00 33.50 258 ALA A C 1
ATOM 1971 O O . ALA A 1 266 ? 1.547 17.651 2.101 1.00 38.24 258 ALA A O 1
ATOM 1973 N N . ALA A 1 267 ? 0.017 15.997 2.093 1.00 29.76 259 ALA A N 1
ATOM 1974 C CA . ALA A 1 267 ? -0.909 16.704 1.219 1.00 28.03 259 ALA A CA 1
ATOM 1975 C C . ALA A 1 267 ? -1.921 17.567 1.965 1.00 31.12 259 ALA A C 1
ATOM 1976 O O . ALA A 1 267 ? -2.450 18.517 1.377 1.00 35.99 259 ALA A O 1
ATOM 1978 N N . THR A 1 268 ? -2.203 17.275 3.234 1.00 21.50 260 THR A N 1
ATOM 1979 C CA . THR A 1 268 ? -3.226 18.023 3.953 1.00 18.27 260 THR A CA 1
ATOM 1980 C C . THR A 1 268 ? -2.940 17.932 5.445 1.00 17.26 260 THR A C 1
ATOM 1981 O O . THR A 1 268 ? -2.284 17.000 5.907 1.00 19.99 260 THR A O 1
ATOM 1985 N N . GLU A 1 269 ? -3.431 18.924 6.195 1.00 20.24 261 GLU A N 1
ATOM 1986 C CA . GLU A 1 269 ? -3.182 18.956 7.635 1.00 18.02 261 GLU A CA 1
ATOM 1987 C C . GLU A 1 269 ? -4.100 17.974 8.357 1.00 15.39 261 GLU A C 1
ATOM 1988 O O . GLU A 1 269 ? -5.328 18.111 8.315 1.00 18.55 261 GLU A O 1
ATOM 1994 N N . VAL A 1 270 ? -3.504 17.008 9.048 1.00 11.38 262 VAL A N 1
ATOM 1995 C CA . VAL A 1 270 ? -4.238 15.990 9.787 1.00 10.16 262 VAL A CA 1
ATOM 1996 C C . VAL A 1 270 ? -3.985 16.216 11.270 1.00 11.23 262 VAL A C 1
ATOM 1997 O O . VAL A 1 270 ? -2.904 16.682 11.656 1.00 12.86 262 VAL A O 1
ATOM 2001 N N . THR A 1 271 ? -4.988 15.937 12.106 1.00 9.92 263 THR A N 1
ATOM 2002 C CA . THR A 1 271 ? -4.805 16.117 13.545 1.00 10.34 263 THR A CA 1
ATOM 2003 C C . THR A 1 271 ? -4.773 14.817 14.329 1.00 10.99 263 THR A C 1
ATOM 2004 O O . THR A 1 271 ? -4.301 14.819 15.471 1.00 14.23 263 THR A O 1
ATOM 2008 N N . ALA A 1 272 ? -5.243 13.714 13.755 1.00 8.98 264 ALA A N 1
ATOM 2009 C CA . ALA A 1 272 ? -5.303 12.448 14.470 1.00 9.75 264 ALA A CA 1
ATOM 2010 C C . ALA A 1 272 ? -5.457 11.322 13.462 1.00 10.29 264 ALA A C 1
ATOM 2011 O O . ALA A 1 272 ? -5.957 11.526 12.353 1.00 9.63 264 ALA A O 1
ATOM 2013 N N . LEU A 1 273 ? -5.055 10.122 13.890 1.00 8.53 265 LEU A N 1
ATOM 2014 C CA . LEU A 1 273 ? -5.075 8.926 13.060 1.00 7.46 265 LEU A CA 1
ATOM 2015 C C . LEU A 1 273 ? -6.029 7.891 13.637 1.00 6.85 265 LEU A C 1
ATOM 2016 O O . LEU A 1 273 ? -6.167 7.745 14.859 1.00 8.31 265 LEU A O 1
ATOM 2021 N N . ALA A 1 274 ? -6.672 7.148 12.744 1.00 7.98 266 ALA A N 1
ATOM 2022 C CA . ALA A 1 274 ? -7.429 5.955 13.101 1.00 9.16 266 ALA A CA 1
ATOM 2023 C C . ALA A 1 274 ? -6.876 4.786 12.301 1.00 9.41 266 ALA A C 1
ATOM 2024 O O . ALA A 1 274 ? -6.697 4.893 11.084 1.00 9.79 266 ALA A O 1
ATOM 2026 N N . VAL A 1 275 ? -6.588 3.677 12.967 1.00 7.11 267 VAL A N 1
ATOM 2027 C CA . VAL A 1 275 ? -6.062 2.508 12.272 1.00 6.51 267 VAL A CA 1
ATOM 2028 C C . VAL A 1 275 ? -7.095 1.399 12.382 1.00 7.18 267 VAL A C 1
ATOM 2029 O O . VAL A 1 275 ? -7.388 0.920 13.484 1.00 8.89 267 VAL A O 1
ATOM 2033 N N . THR A 1 276 ? -7.621 0.975 11.243 1.00 8.49 268 THR A N 1
ATOM 2034 C CA . THR A 1 276 ? -8.729 0.030 11.199 1.00 7.81 268 THR A CA 1
ATOM 2035 C C . THR A 1 276 ? -8.253 -1.378 10.859 1.00 7.21 268 THR A C 1
ATOM 2036 O O . THR A 1 276 ? -7.100 -1.612 10.501 1.00 9.92 268 THR A O 1
ATOM 2040 N N . LYS A 1 277 ? -9.195 -2.317 10.948 1.00 8.01 269 LYS A N 1
ATOM 2041 C CA . LYS A 1 277 ? -9.044 -3.678 10.423 1.00 8.78 269 LYS A CA 1
ATOM 2042 C C . LYS A 1 277 ? -7.935 -4.454 11.121 1.00 10.79 269 LYS A C 1
ATOM 2043 O O . LYS A 1 277 ? -7.320 -5.348 10.529 1.00 13.35 269 LYS A O 1
ATOM 2049 N N . LEU A 1 278 ? -7.691 -4.154 12.394 1.00 10.97 270 LEU A N 1
ATOM 2050 C CA . LEU A 1 278 ? -6.695 -4.920 13.140 1.00 13.11 270 LEU A CA 1
ATOM 2051 C C . LEU A 1 278 ? -7.163 -6.340 13.416 1.00 10.94 270 LEU A C 1
ATOM 2052 O O . LEU A 1 278 ? -6.343 -7.258 13.472 1.00 11.38 270 LEU A O 1
ATOM 2057 N N . ASP A 1 279 ? -8.474 -6.539 13.561 1.00 10.49 271 ASP A N 1
ATOM 2058 C CA . ASP A 1 279 ? -9.026 -7.846 13.892 1.00 11.90 271 ASP A CA 1
ATOM 2059 C C . ASP A 1 279 ? -8.851 -8.817 12.734 1.00 14.82 271 ASP A C 1
ATOM 2060 O O . ASP A 1 279 ? -9.150 -8.485 11.582 1.00 16.60 271 ASP A O 1
ATOM 2065 N N . GLY A 1 280 ? -8.408 -10.031 13.038 1.00 13.60 272 GLY A N 1
ATOM 2066 C CA . GLY A 1 280 ? -8.349 -11.026 11.993 1.00 24.87 272 GLY A CA 1
ATOM 2067 C C . GLY A 1 280 ? -7.221 -10.872 10.996 1.00 23.56 272 GLY A C 1
ATOM 2068 O O . GLY A 1 280 ? -7.185 -11.624 10.014 1.00 28.19 272 GLY A O 1
ATOM 2069 N N . THR A 1 281 ? -6.302 -9.929 11.202 1.00 20.55 273 THR A N 1
ATOM 2070 C CA . THR A 1 281 ? -5.089 -9.855 10.398 1.00 27.39 273 THR A CA 1
ATOM 2071 C C . THR A 1 281 ? -3.883 -9.765 11.318 1.00 17.47 273 THR A C 1
ATOM 2072 O O . THR A 1 281 ? -4.011 -9.569 12.529 1.00 14.55 273 THR A O 1
ATOM 2076 N N . ALA A 1 282 ? -2.698 -9.956 10.731 1.00 12.18 274 ALA A N 1
ATOM 2077 C CA . ALA A 1 282 ? -1.494 -10.219 11.512 1.00 11.40 274 ALA A CA 1
ATOM 2078 C C . ALA A 1 282 ? -0.447 -9.130 11.368 1.00 14.46 274 ALA A C 1
ATOM 2079 O O . ALA A 1 282 ? 0.710 -9.353 11.732 1.00 15.67 274 ALA A O 1
ATOM 2081 N N . ARG A 1 283 ? -0.816 -7.969 10.839 1.00 10.28 275 ARG A N 1
ATOM 2082 C CA . ARG A 1 283 ? 0.144 -6.905 10.575 1.00 8.81 275 ARG A CA 1
ATOM 2083 C C . ARG A 1 283 ? -0.038 -5.716 11.505 1.00 9.40 275 ARG A C 1
ATOM 2084 O O . ARG A 1 283 ? 0.409 -4.607 11.185 1.00 10.16 275 ARG A O 1
ATOM 2092 N N . GLY A 1 284 ? -0.650 -5.932 12.672 1.00 10.86 276 GLY A N 1
ATOM 2093 C CA . GLY A 1 284 ? -0.986 -4.838 13.573 1.00 10.69 276 GLY A CA 1
ATOM 2094 C C . GLY A 1 284 ? 0.204 -4.158 14.218 1.00 12.06 276 GLY A C 1
ATOM 2095 O O . GLY A 1 284 ? 0.033 -3.093 14.816 1.00 11.15 276 GLY A O 1
ATOM 2096 N N . GLY A 1 285 ? 1.396 -4.745 14.110 1.00 10.41 277 GLY A N 1
ATOM 2097 C CA . GLY A 1 285 ? 2.585 -4.089 14.610 1.00 8.10 277 GLY A CA 1
ATOM 2098 C C . GLY A 1 285 ? 2.821 -2.734 13.982 1.00 8.77 277 GLY A C 1
ATOM 2099 O O . GLY A 1 285 ? 3.528 -1.917 14.565 1.00 7.98 277 GLY A O 1
ATOM 2100 N N . VAL A 1 286 ? 2.204 -2.456 12.825 1.00 9.49 278 VAL A N 1
ATOM 2101 C CA . VAL A 1 286 ? 2.371 -1.132 12.224 1.00 7.28 278 VAL A CA 1
ATOM 2102 C C . VAL A 1 286 ? 1.874 -0.041 13.159 1.00 8.41 278 VAL A C 1
ATOM 2103 O O . VAL A 1 286 ? 2.383 1.080 13.125 1.00 9.07 278 VAL A O 1
ATOM 2107 N N . VAL A 1 287 ? 0.908 -0.347 14.033 1.00 7.91 279 VAL A N 1
ATOM 2108 C CA . VAL A 1 287 ? 0.415 0.674 14.959 1.00 8.22 279 VAL A CA 1
ATOM 2109 C C . VAL A 1 287 ? 1.538 1.170 15.864 1.00 9.11 279 VAL A C 1
ATOM 2110 O O . VAL A 1 287 ? 1.610 2.363 16.202 1.00 9.66 279 VAL A O 1
ATOM 2114 N N . ILE A 1 288 ? 2.428 0.263 16.266 1.00 8.45 280 ILE A N 1
ATOM 2115 C CA . ILE A 1 288 ? 3.565 0.630 17.113 1.00 7.14 280 ILE A CA 1
ATOM 2116 C C . ILE A 1 288 ? 4.474 1.605 16.381 1.00 10.79 280 ILE A C 1
ATOM 2117 O O . ILE A 1 288 ? 4.900 2.625 16.936 1.00 10.40 280 ILE A O 1
ATOM 2122 N N . GLY A 1 289 ? 4.787 1.301 15.123 1.00 9.74 281 GLY A N 1
ATOM 2123 C CA . GLY A 1 289 ? 5.650 2.178 14.352 1.00 8.56 281 GLY A CA 1
ATOM 2124 C C . GLY A 1 289 ? 5.007 3.524 14.073 1.00 9.94 281 GLY A C 1
ATOM 2125 O O . GLY A 1 289 ? 5.683 4.557 14.105 1.00 10.27 281 GLY A O 1
ATOM 2126 N N . ILE A 1 290 ? 3.711 3.527 13.748 1.00 8.47 282 ILE A N 1
ATOM 2127 C CA . ILE A 1 290 ? 2.997 4.785 13.511 1.00 6.60 282 ILE A CA 1
ATOM 2128 C C . ILE A 1 290 ? 3.003 5.648 14.767 1.00 9.18 282 ILE A C 1
ATOM 2129 O O . ILE A 1 290 ? 3.345 6.837 14.722 1.00 9.99 282 ILE A O 1
ATOM 2134 N N . SER A 1 291 ? 2.627 5.062 15.911 1.00 9.71 283 SER A N 1
ATOM 2135 C CA . SER A 1 291 ? 2.582 5.830 17.153 1.00 12.33 283 SER A CA 1
ATOM 2136 C C . SER A 1 291 ? 3.950 6.399 17.492 1.00 14.14 283 SER A C 1
ATOM 2137 O O . SER A 1 291 ? 4.060 7.546 17.944 1.00 15.34 283 SER A O 1
ATOM 2140 N N . ASP A 1 292 ? 5.009 5.616 17.255 1.00 10.69 284 ASP A N 1
ATOM 2141 C CA . ASP A 1 292 ? 6.364 6.061 17.579 1.00 9.97 284 ASP A CA 1
ATOM 2142 C C . ASP A 1 292 ? 6.826 7.180 16.654 1.00 10.77 284 ASP A C 1
ATOM 2143 O O . ASP A 1 292 ? 7.436 8.157 17.111 1.00 11.88 284 ASP A O 1
ATOM 2148 N N . GLN A 1 293 ? 6.550 7.065 15.352 1.00 10.14 285 GLN A N 1
ATOM 2149 C CA . GLN A 1 293 ? 7.167 7.971 14.384 1.00 12.64 285 GLN A CA 1
ATOM 2150 C C . GLN A 1 293 ? 6.336 9.206 14.058 1.00 15.45 285 GLN A C 1
ATOM 2151 O O . GLN A 1 293 ? 6.916 10.253 13.742 1.00 15.73 285 GLN A O 1
ATOM 2157 N N . PHE A 1 294 ? 5.008 9.123 14.100 1.00 12.82 286 PHE A N 1
ATOM 2158 C CA . PHE A 1 294 ? 4.202 10.243 13.629 1.00 12.74 286 PHE A CA 1
ATOM 2159 C C . PHE A 1 294 ? 4.050 11.324 14.689 1.00 13.60 286 PHE A C 1
ATOM 2160 O O . PHE A 1 294 ? 3.959 11.046 15.888 1.00 16.07 286 PHE A O 1
ATOM 2168 N N . GLN A 1 295 ? 4.034 12.571 14.224 1.00 13.77 287 GLN A N 1
ATOM 2169 C CA . GLN A 1 295 ? 3.841 13.736 15.073 1.00 14.43 287 GLN A CA 1
ATOM 2170 C C . GLN A 1 295 ? 2.377 14.121 15.228 1.00 17.98 287 GLN A C 1
ATOM 2171 O O . GLN A 1 295 ? 2.083 15.254 15.642 1.00 20.50 287 GLN A O 1
ATOM 2177 N N . VAL A 1 296 ? 1.467 13.232 14.854 1.00 13.30 288 VAL A N 1
ATOM 2178 C CA . VAL A 1 296 ? 0.061 13.351 15.218 1.00 12.76 288 VAL A CA 1
ATOM 2179 C C . VAL A 1 296 ? -0.284 12.062 15.950 1.00 12.37 288 VAL A C 1
ATOM 2180 O O . VAL A 1 296 ? 0.346 11.028 15.696 1.00 13.28 288 VAL A O 1
ATOM 2184 N N . PRO A 1 297 ? -1.239 12.078 16.871 1.00 11.98 289 PRO A N 1
ATOM 2185 C CA . PRO A 1 297 ? -1.534 10.871 17.648 1.00 10.67 289 PRO A CA 1
ATOM 2186 C C . PRO A 1 297 ? -2.383 9.869 16.896 1.00 8.63 289 PRO A C 1
ATOM 2187 O O . PRO A 1 297 ? -3.265 10.219 16.105 1.00 9.70 289 PRO A O 1
ATOM 2191 N N . VAL A 1 298 ? -2.107 8.595 17.163 1.00 9.61 290 VAL A N 1
ATOM 2192 C CA . VAL A 1 298 ? -3.125 7.577 16.964 1.00 9.06 290 VAL A CA 1
ATOM 2193 C C . VAL A 1 298 ? -4.215 7.814 17.999 1.00 10.91 290 VAL A C 1
ATOM 2194 O O . VAL A 1 298 ? -3.957 7.813 19.207 1.00 9.99 290 VAL A O 1
ATOM 2198 N N . LYS A 1 299 ? -5.443 8.023 17.534 1.00 9.51 291 LYS A N 1
ATOM 2199 C CA . LYS A 1 299 ? -6.541 8.270 18.459 1.00 9.96 291 LYS A CA 1
ATOM 2200 C C . LYS A 1 299 ? -7.551 7.135 18.530 1.00 8.39 291 LYS A C 1
ATOM 2201 O O . LYS A 1 299 ? -8.157 6.936 19.585 1.00 9.12 291 LYS A O 1
ATOM 2207 N N . TYR A 1 300 ? -7.764 6.407 17.438 1.00 10.60 292 TYR A N 1
ATOM 2208 C CA . TYR A 1 300 ? -8.732 5.318 17.399 1.00 6.54 292 TYR A CA 1
ATOM 2209 C C . TYR A 1 300 ? -8.110 4.102 16.741 1.00 7.02 292 TYR A C 1
ATOM 2210 O O . TYR A 1 300 ? -7.291 4.221 15.822 1.00 8.60 292 TYR A O 1
ATOM 2219 N N . ILE A 1 301 ? -8.568 2.929 17.165 1.00 8.76 293 ILE A N 1
ATOM 2220 C CA . ILE A 1 301 ? -8.272 1.696 16.460 1.00 9.10 293 ILE A CA 1
ATOM 2221 C C . ILE A 1 301 ? -9.586 0.995 16.167 1.00 9.69 293 ILE A C 1
ATOM 2222 O O . ILE A 1 301 ? -10.526 1.062 16.972 1.00 11.16 293 ILE A O 1
ATOM 2227 N N . GLY A 1 302 ? -9.661 0.354 15.015 1.00 9.63 294 GLY A N 1
ATOM 2228 C CA . GLY A 1 302 ? -10.821 -0.420 14.622 1.00 9.39 294 GLY A CA 1
ATOM 2229 C C . GLY A 1 302 ? -10.521 -1.905 14.751 1.00 10.00 294 GLY A C 1
ATOM 2230 O O . GLY A 1 302 ? -9.482 -2.382 14.287 1.00 12.84 294 GLY A O 1
ATOM 2231 N N . VAL A 1 303 ? -11.453 -2.622 15.375 1.00 11.96 295 VAL A N 1
ATOM 2232 C CA . VAL A 1 303 ? -11.288 -4.047 15.645 1.00 15.87 295 VAL A CA 1
ATOM 2233 C C . VAL A 1 303 ? -12.510 -4.831 15.186 1.00 13.62 295 VAL A C 1
ATOM 2234 O O . VAL A 1 303 ? -12.853 -5.858 15.786 1.00 18.28 295 VAL A O 1
ATOM 2238 N N . GLY A 1 304 ? -13.182 -4.381 14.135 1.00 14.66 296 GLY A N 1
ATOM 2239 C CA . GLY A 1 304 ? -14.277 -5.176 13.611 1.00 17.14 296 GLY A CA 1
ATOM 2240 C C . GLY A 1 304 ? -15.231 -4.390 12.736 1.00 18.16 296 GLY A C 1
ATOM 2241 O O . GLY A 1 304 ? -15.080 -3.195 12.516 1.00 15.43 296 GLY A O 1
ATOM 2242 N N . GLU A 1 305 ? -16.239 -5.111 12.241 1.00 21.01 297 GLU A N 1
ATOM 2243 C CA . GLU A 1 305 ? -17.212 -4.545 11.311 1.00 21.16 297 GLU A CA 1
ATOM 2244 C C . GLU A 1 305 ? -18.384 -3.851 11.990 1.00 19.03 297 GLU A C 1
ATOM 2245 O O . GLU A 1 305 ? -19.121 -3.124 11.312 1.00 23.68 297 GLU A O 1
ATOM 2251 N N . LYS A 1 306 ? -18.587 -4.060 13.290 1.00 20.22 298 LYS A N 1
ATOM 2252 C CA . LYS A 1 306 ? -19.802 -3.610 13.949 1.00 18.62 298 LYS A CA 1
ATOM 2253 C C . LYS A 1 306 ? -19.615 -2.210 14.528 1.00 16.89 298 LYS A C 1
ATOM 2254 O O . LYS A 1 306 ? -18.494 -1.735 14.724 1.00 19.36 298 LYS A O 1
ATOM 2256 N N . MET A 1 307 ? -20.738 -1.550 14.824 1.00 18.39 299 MET A N 1
ATOM 2257 C CA . MET A 1 307 ? -20.636 -0.160 15.256 1.00 22.02 299 MET A CA 1
ATOM 2258 C C . MET A 1 307 ? -19.892 -0.026 16.587 1.00 14.73 299 MET A C 1
ATOM 2259 O O . MET A 1 307 ? -19.272 1.015 16.840 1.00 20.02 299 MET A O 1
ATOM 2264 N N . GLN A 1 308 ? -19.888 -1.072 17.415 1.00 16.46 300 GLN A N 1
ATOM 2265 C CA . GLN A 1 308 ? -19.148 -1.029 18.675 1.00 19.86 300 GLN A CA 1
ATOM 2266 C C . GLN A 1 308 ? -17.643 -1.232 18.507 1.00 23.72 300 GLN A C 1
ATOM 2267 O O . GLN A 1 308 ? -16.894 -1.023 19.474 1.00 20.93 300 GLN A O 1
ATOM 2273 N N . ASP A 1 309 ? -17.174 -1.633 17.324 1.00 21.12 301 ASP A N 1
ATOM 2274 C CA . ASP A 1 309 ? -15.794 -2.122 17.181 1.00 18.11 301 ASP A CA 1
ATOM 2275 C C . ASP A 1 309 ? -14.794 -0.990 16.914 1.00 19.76 301 ASP A C 1
ATOM 2276 O O . ASP A 1 309 ? -13.988 -1.008 15.980 1.00 17.25 301 ASP A O 1
ATOM 2281 N N . LEU A 1 310 ? -14.842 0.016 17.777 1.00 12.25 302 LEU A N 1
ATOM 2282 C CA . LEU A 1 310 ? -13.960 1.166 17.744 1.00 14.19 302 LEU A CA 1
ATOM 2283 C C . LEU A 1 310 ? -13.474 1.396 19.161 1.00 16.01 302 LEU A C 1
ATOM 2284 O O . LEU A 1 310 ? -14.261 1.286 20.110 1.00 18.32 302 LEU A O 1
ATOM 2289 N N . GLN A 1 311 ? -12.194 1.711 19.315 1.00 9.93 303 GLN A N 1
ATOM 2290 C CA . GLN A 1 311 ? -11.677 2.040 20.638 1.00 13.53 303 GLN A CA 1
ATOM 2291 C C . GLN A 1 311 ? -10.804 3.277 20.556 1.00 10.16 303 GLN A C 1
ATOM 2292 O O . GLN A 1 311 ? -9.998 3.421 19.636 1.00 11.55 303 GLN A O 1
ATOM 2298 N N . LEU A 1 312 ? -10.958 4.160 21.534 1.00 12.13 304 LEU A N 1
ATOM 2299 C CA . LEU A 1 312 ? -9.959 5.203 21.724 1.00 8.93 304 LEU A CA 1
ATOM 2300 C C . LEU A 1 312 ? -8.629 4.561 22.104 1.00 11.19 304 LEU A C 1
ATOM 2301 O O . LEU A 1 312 ? -8.588 3.535 22.777 1.00 10.99 304 LEU A O 1
ATOM 2306 N N . PHE A 1 313 ? -7.530 5.166 21.650 1.00 10.29 305 PHE A N 1
ATOM 2307 C CA . PHE A 1 313 ? -6.223 4.518 21.711 1.00 11.62 305 PHE A CA 1
ATOM 2308 C C . PHE A 1 313 ? -5.531 4.688 23.058 1.00 11.86 305 PHE A C 1
ATOM 2309 O O . PHE A 1 313 ? -5.562 5.761 23.665 1.00 12.84 305 PHE A O 1
ATOM 2317 N N . ASN A 1 314 ? -4.865 3.620 23.497 1.00 9.12 306 ASN A N 1
ATOM 2318 C CA . ASN A 1 314 ? -3.977 3.645 24.656 1.00 9.92 306 ASN A CA 1
ATOM 2319 C C . ASN A 1 314 ? -2.786 2.766 24.295 1.00 10.66 306 ASN A C 1
ATOM 2320 O O . ASN A 1 314 ? -2.916 1.537 24.237 1.00 10.89 306 ASN A O 1
ATOM 2325 N N . GLY A 1 315 ? -1.629 3.391 24.051 1.00 11.08 307 GLY A N 1
ATOM 2326 C CA . GLY A 1 315 ? -0.478 2.633 23.576 1.00 12.47 307 GLY A CA 1
ATOM 2327 C C . GLY A 1 315 ? 0.015 1.614 24.588 1.00 12.74 307 GLY A C 1
ATOM 2328 O O . GLY A 1 315 ? 0.447 0.518 24.223 1.00 12.82 307 GLY A O 1
ATOM 2329 N N . THR A 1 316 ? -0.051 1.955 25.872 1.00 12.05 308 THR A N 1
ATOM 2330 C CA . THR A 1 316 ? 0.393 1.022 26.896 1.00 12.82 308 THR A CA 1
ATOM 2331 C C . THR A 1 316 ? -0.446 -0.249 26.863 1.00 12.63 308 THR A C 1
ATOM 2332 O O . THR A 1 316 ? 0.091 -1.362 26.894 1.00 14.48 308 THR A O 1
ATOM 2336 N N . GLU A 1 317 ? -1.772 -0.094 26.770 1.00 12.79 309 GLU A N 1
ATOM 2337 C CA . GLU A 1 317 ? -2.654 -1.255 26.726 1.00 12.56 309 GLU A CA 1
ATOM 2338 C C . GLU A 1 317 ? -2.519 -1.994 25.408 1.00 11.66 309 GLU A C 1
ATOM 2339 O O . GLU A 1 317 ? -2.574 -3.230 25.384 1.00 13.51 309 GLU A O 1
ATOM 2345 N N . PHE A 1 318 ? -2.322 -1.258 24.308 1.00 10.49 310 PHE A N 1
ATOM 2346 C CA . PHE A 1 318 ? -2.087 -1.896 23.013 1.00 11.12 310 PHE A CA 1
ATOM 2347 C C . PHE A 1 318 ? -0.875 -2.817 23.079 1.00 14.06 310 PHE A C 1
ATOM 2348 O O . PHE A 1 318 ? -0.940 -3.995 22.688 1.00 10.80 310 PHE A O 1
ATOM 2356 N N . VAL A 1 319 ? 0.242 -2.300 23.594 1.00 10.34 311 VAL A N 1
ATOM 2357 C CA . VAL A 1 319 ? 1.464 -3.098 23.677 1.00 11.39 311 VAL A CA 1
ATOM 2358 C C . VAL A 1 319 ? 1.272 -4.271 24.627 1.00 12.31 311 VAL A C 1
ATOM 2359 O O . VAL A 1 319 ? 1.751 -5.381 24.373 1.00 14.91 311 VAL A O 1
ATOM 2363 N N . ASP A 1 320 ? 0.563 -4.055 25.731 1.00 14.57 312 ASP A N 1
ATOM 2364 C CA . ASP A 1 320 ? 0.287 -5.161 26.637 1.00 15.39 312 ASP A CA 1
ATOM 2365 C C . ASP A 1 320 ? -0.484 -6.276 25.935 1.00 19.68 312 ASP A C 1
ATOM 2366 O O . ASP A 1 320 ? -0.133 -7.456 26.050 1.00 19.58 312 ASP A O 1
ATOM 2371 N N . SER A 1 321 ? -1.546 -5.921 25.210 1.00 14.41 313 SER A N 1
ATOM 2372 C CA . SER A 1 321 ? -2.324 -6.926 24.489 1.00 15.31 313 SER A CA 1
ATOM 2373 C C . SER A 1 321 ? -1.513 -7.589 23.384 1.00 14.50 313 SER A C 1
ATOM 2374 O O . SER A 1 321 ? -1.694 -8.781 23.102 1.00 19.47 313 SER A O 1
ATOM 2377 N N . PHE A 1 322 ? -0.627 -6.837 22.746 1.00 13.35 314 PHE A N 1
ATOM 2378 C CA . PHE A 1 322 ? 0.164 -7.374 21.645 1.00 15.50 314 PHE A CA 1
ATOM 2379 C C . PHE A 1 322 ? 1.157 -8.435 22.119 1.00 14.96 314 PHE A C 1
ATOM 2380 O O . PHE A 1 322 ? 1.348 -9.454 21.441 1.00 15.91 314 PHE A O 1
ATOM 2388 N N . PHE A 1 323 ? 1.800 -8.223 23.277 1.00 14.75 315 PHE A N 1
ATOM 2389 C CA . PHE A 1 323 ? 2.951 -9.034 23.681 1.00 16.65 315 PHE A CA 1
ATOM 2390 C C . PHE A 1 323 ? 2.738 -9.921 24.899 1.00 27.32 315 PHE A C 1
ATOM 2391 O O . PHE A 1 323 ? 3.618 -10.740 25.197 1.00 27.71 315 PHE A O 1
ATOM 2399 N N . LYS A 1 324 ? 1.628 -9.797 25.616 1.00 27.50 316 LYS A N 1
ATOM 2400 C CA . LYS A 1 324 ? 1.484 -10.583 26.836 1.00 33.84 316 LYS A CA 1
ATOM 2401 C C . LYS A 1 324 ? 1.284 -12.061 26.513 1.00 30.62 316 LYS A C 1
ATOM 2402 O O . LYS A 1 324 ? 0.815 -12.430 25.432 1.00 33.24 316 LYS A O 1
ATOM 2408 N N . LYS A 1 325 ? 1.686 -12.909 27.455 1.00 31.27 317 LYS A N 1
ATOM 2409 C CA . LYS A 1 325 ? 1.514 -14.347 27.298 1.00 36.48 317 LYS A CA 1
ATOM 2410 C C . LYS A 1 325 ? 0.038 -14.713 27.406 1.00 46.66 317 LYS A C 1
ATOM 2411 O O . LYS A 1 325 ? -0.678 -14.213 28.277 1.00 52.20 317 LYS A O 1
ATOM 2413 N N . ARG A 1 326 ? -0.417 -15.591 26.517 1.00 51.22 318 ARG A N 1
ATOM 2414 C CA . ARG A 1 326 ? -1.817 -16.010 26.514 1.00 52.96 318 ARG A CA 1
ATOM 2415 C C . ARG A 1 326 ? -1.996 -17.439 27.024 1.00 55.09 318 ARG A C 1
ATOM 2416 O O . ARG A 1 326 ? -1.077 -18.033 27.586 1.00 58.81 318 ARG A O 1
ATOM 2418 N N . MET B 1 9 ? 19.608 3.118 -29.011 1.00 40.50 1 MET B N 1
ATOM 2419 C CA . MET B 1 9 ? 18.496 2.267 -29.433 1.00 41.69 1 MET B CA 1
ATOM 2420 C C . MET B 1 9 ? 18.397 1.012 -28.565 1.00 35.42 1 MET B C 1
ATOM 2421 O O . MET B 1 9 ? 19.337 0.215 -28.504 1.00 39.53 1 MET B O 1
ATOM 2423 N N . VAL B 1 10 ? 17.264 0.848 -27.876 1.00 31.41 2 VAL B N 1
ATOM 2424 C CA . VAL B 1 10 ? 17.090 -0.306 -26.998 1.00 27.95 2 VAL B CA 1
ATOM 2425 C C . VAL B 1 10 ? 17.104 -1.590 -27.815 1.00 32.93 2 VAL B C 1
ATOM 2426 O O . VAL B 1 10 ? 16.391 -1.721 -28.819 1.00 37.52 2 VAL B O 1
ATOM 2430 N N . SER B 1 11 ? 17.928 -2.544 -27.388 1.00 27.59 3 SER B N 1
ATOM 2431 C CA . SER B 1 11 ? 18.002 -3.874 -27.981 1.00 24.76 3 SER B CA 1
ATOM 2432 C C . SER B 1 11 ? 17.527 -4.873 -26.931 1.00 21.95 3 SER B C 1
ATOM 2433 O O . SER B 1 11 ? 18.197 -5.072 -25.911 1.00 23.25 3 SER B O 1
ATOM 2436 N N . TRP B 1 12 ? 16.366 -5.485 -27.162 1.00 21.18 4 TRP B N 1
ATOM 2437 C CA . TRP B 1 12 ? 15.786 -6.346 -26.139 1.00 19.56 4 TRP B CA 1
ATOM 2438 C C . TRP B 1 12 ? 16.561 -7.658 -26.019 1.00 19.95 4 TRP B C 1
ATOM 2439 O O . TRP B 1 12 ? 17.230 -8.107 -26.954 1.00 21.57 4 TRP B O 1
ATOM 2450 N N . PHE B 1 13 ? 16.461 -8.275 -24.833 1.00 18.62 5 PHE B N 1
ATOM 2451 C CA . PHE B 1 13 ? 17.153 -9.541 -24.590 1.00 19.04 5 PHE B CA 1
ATOM 2452 C C . PHE B 1 13 ? 16.565 -10.677 -25.418 1.00 19.93 5 PHE B C 1
ATOM 2453 O O . PHE B 1 13 ? 17.259 -11.663 -25.695 1.00 21.01 5 PHE B O 1
ATOM 2461 N N . LYS B 1 14 ? 15.294 -10.573 -25.796 1.00 20.38 6 LYS B N 1
ATOM 2462 C CA . LYS B 1 14 ? 14.640 -11.557 -26.656 1.00 24.10 6 LYS B CA 1
ATOM 2463 C C . LYS B 1 14 ? 14.016 -10.801 -27.821 1.00 23.09 6 LYS B C 1
ATOM 2464 O O . LYS B 1 14 ? 13.041 -10.065 -27.633 1.00 20.78 6 LYS B O 1
ATOM 2470 N N . LYS B 1 15 ? 14.559 -10.989 -29.024 1.00 27.65 7 LYS B N 1
ATOM 2471 C CA . LYS B 1 15 ?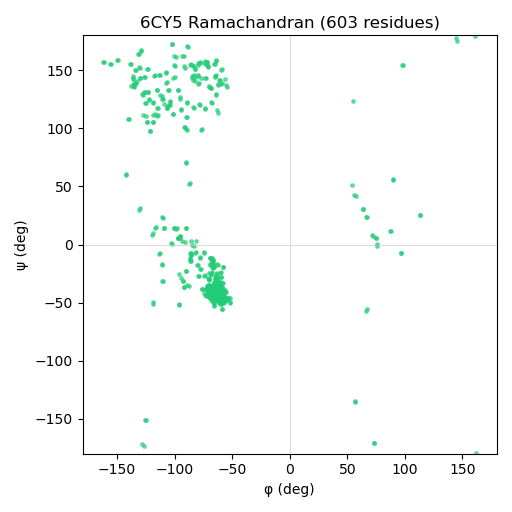 14.079 -10.241 -30.181 1.00 32.37 7 LYS B CA 1
ATOM 2472 C C . LYS B 1 15 ? 13.030 -10.983 -30.989 1.00 40.59 7 LYS B C 1
ATOM 2473 O O . LYS B 1 15 ? 12.170 -10.343 -31.606 1.00 49.88 7 LYS B O 1
ATOM 2479 N N . ILE B 1 16 ? 13.062 -12.310 -30.988 1.00 37.87 8 ILE B N 1
ATOM 2480 C CA . ILE B 1 16 ? 12.162 -13.116 -31.802 1.00 40.43 8 ILE B CA 1
ATOM 2481 C C . ILE B 1 16 ? 11.390 -14.047 -30.881 1.00 37.56 8 ILE B C 1
ATOM 2482 O O . ILE B 1 16 ? 11.989 -14.806 -30.110 1.00 45.05 8 ILE B O 1
ATOM 2487 N N . PHE B 1 17 ? 10.067 -13.986 -30.962 1.00 33.38 9 PHE B N 1
ATOM 2488 C CA . PHE B 1 17 ? 9.191 -14.861 -30.197 1.00 26.41 9 PHE B CA 1
ATOM 2489 C C . PHE B 1 17 ? 8.588 -15.882 -31.147 1.00 32.40 9 PHE B C 1
ATOM 2490 O O . PHE B 1 17 ? 7.892 -15.511 -32.097 1.00 35.50 9 PHE B O 1
ATOM 2498 N N . LYS B 1 18 ? 8.855 -17.159 -30.894 1.00 29.09 10 LYS B N 1
ATOM 2499 C CA . LYS B 1 18 ? 8.060 -18.193 -31.531 1.00 37.95 10 LYS B CA 1
ATOM 2500 C C . LYS B 1 18 ? 6.620 -18.084 -31.039 1.00 33.80 10 LYS B C 1
ATOM 2501 O O . LYS B 1 18 ? 6.341 -17.498 -29.988 1.00 31.84 10 LYS B O 1
ATOM 2503 N N . LYS B 1 19 ? 5.694 -18.640 -31.823 1.00 33.84 11 LYS B N 1
ATOM 2504 C CA . LYS B 1 19 ? 4.282 -18.597 -31.448 1.00 34.89 11 LYS B CA 1
ATOM 2505 C C . LYS B 1 19 ? 4.070 -19.119 -30.029 1.00 31.10 11 LYS B C 1
ATOM 2506 O O . LYS B 1 19 ? 3.377 -18.488 -29.222 1.00 30.48 11 LYS B O 1
ATOM 2508 N N . GLU B 1 20 ? 4.692 -20.260 -29.701 1.00 29.94 12 GLU B N 1
ATOM 2509 C CA . GLU B 1 20 ? 4.554 -20.832 -28.363 1.00 27.13 12 GLU B CA 1
ATOM 2510 C C . GLU B 1 20 ? 5.113 -19.906 -27.289 1.00 29.12 12 GLU B C 1
ATOM 2511 O O . GLU B 1 20 ? 4.590 -19.867 -26.167 1.00 27.42 12 GLU B O 1
ATOM 2517 N N . GLU B 1 21 ? 6.177 -19.166 -27.600 1.00 24.58 13 GLU B N 1
ATOM 2518 C CA . GLU B 1 21 ? 6.749 -18.265 -26.602 1.00 22.65 13 GLU B CA 1
ATOM 2519 C C . GLU B 1 21 ? 5.838 -17.072 -26.356 1.00 21.41 13 GLU B C 1
ATOM 2520 O O . GLU B 1 21 ? 5.674 -16.636 -25.210 1.00 19.96 13 GLU B O 1
ATOM 2526 N N . LYS B 1 22 ? 5.240 -16.529 -27.420 1.00 22.27 14 LYS B N 1
ATOM 2527 C CA . LYS B 1 22 ? 4.282 -15.443 -27.239 1.00 22.15 14 LYS B CA 1
ATOM 2528 C C . LYS B 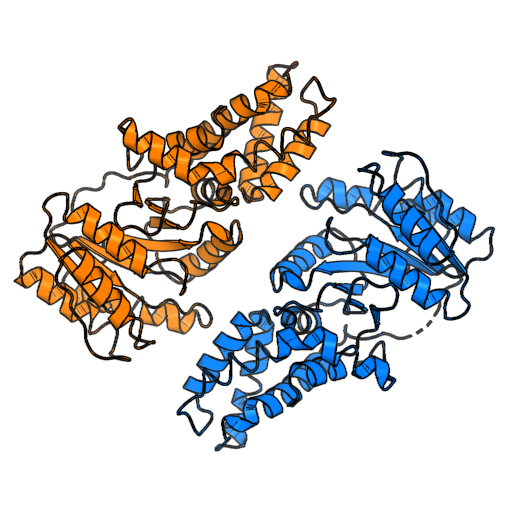1 22 ? 3.057 -15.926 -26.472 1.00 20.90 14 LYS B C 1
ATOM 2529 O O . LYS B 1 22 ? 2.528 -15.211 -25.613 1.00 19.55 14 LYS B O 1
ATOM 2535 N N . GLU B 1 23 ? 2.616 -17.158 -26.734 1.00 22.16 15 GLU B N 1
ATOM 2536 C CA . GLU B 1 23 ? 1.494 -17.708 -25.979 1.00 24.78 15 GLU B CA 1
ATOM 2537 C C . GLU B 1 23 ? 1.829 -17.823 -24.494 1.00 23.28 15 GLU B C 1
ATOM 2538 O O . GLU B 1 23 ? 0.978 -17.550 -23.636 1.00 19.75 15 GLU B O 1
ATOM 2544 N N . SER B 1 24 ? 3.074 -18.184 -24.170 1.00 22.01 16 SER B N 1
ATOM 2545 C CA . SER B 1 24 ? 3.476 -18.283 -22.769 1.00 19.64 16 SER B CA 1
ATOM 2546 C C . SER B 1 24 ? 3.461 -16.922 -22.092 1.00 17.39 16 SER B C 1
ATOM 2547 O O . SER B 1 24 ? 3.068 -16.807 -20.926 1.00 17.06 16 SER B O 1
ATOM 2550 N N . LEU B 1 25 ? 3.890 -15.885 -22.804 1.00 17.14 17 LEU B N 1
ATOM 2551 C CA . LEU B 1 25 ? 3.867 -14.542 -22.234 1.00 15.78 17 LEU B CA 1
ATOM 2552 C C . LEU B 1 25 ? 2.432 -14.051 -22.051 1.00 15.53 17 LEU B C 1
ATOM 2553 O O . LEU B 1 25 ? 2.085 -13.523 -20.991 1.00 16.24 17 LEU B O 1
ATOM 2558 N N . ASP B 1 26 ? 1.574 -14.240 -23.065 1.00 16.65 18 ASP B N 1
ATOM 2559 C CA . ASP B 1 26 ? 0.161 -13.895 -22.925 1.00 16.69 18 ASP B CA 1
ATOM 2560 C C . ASP B 1 26 ? -0.449 -14.573 -21.702 1.00 21.36 18 ASP B C 1
ATOM 2561 O O . ASP B 1 26 ? -1.173 -13.940 -20.918 1.00 16.92 18 ASP B O 1
ATOM 2566 N N . LYS B 1 27 ? -0.178 -15.875 -21.534 1.00 20.99 19 LYS B N 1
ATOM 2567 C CA . LYS B 1 27 ? -0.748 -16.613 -20.409 1.00 19.30 19 LYS B CA 1
ATOM 2568 C C . LYS B 1 27 ? -0.194 -16.101 -19.089 1.00 19.92 19 LYS B C 1
ATOM 2569 O O . LYS B 1 27 ? -0.934 -15.958 -18.109 1.00 17.91 19 LYS B O 1
ATOM 2571 N N . GLY B 1 28 ? 1.104 -15.809 -19.049 1.00 15.08 20 GLY B N 1
ATOM 2572 C CA . GLY B 1 28 ? 1.688 -15.276 -17.833 1.00 14.00 20 GLY B CA 1
ATOM 2573 C C . GLY B 1 28 ? 1.043 -13.978 -17.392 1.00 14.34 20 GLY B C 1
AT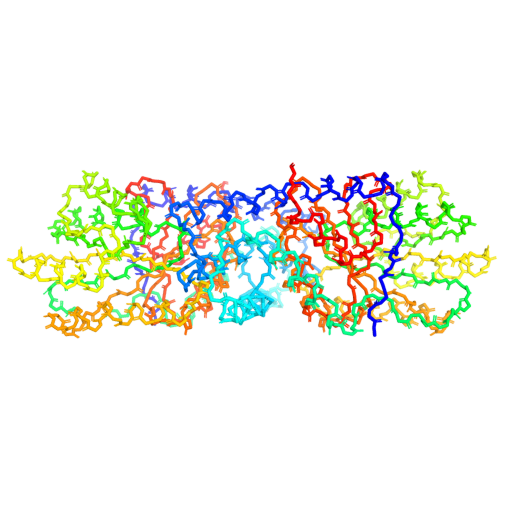OM 2574 O O . GLY B 1 28 ? 0.855 -13.746 -16.195 1.00 17.64 20 GLY B O 1
ATOM 2575 N N . LEU B 1 29 ? 0.663 -13.129 -18.350 1.00 13.10 21 LEU B N 1
ATOM 2576 C CA . LEU B 1 29 ? 0.108 -11.809 -18.057 1.00 12.43 21 LEU B CA 1
ATOM 2577 C C . LEU B 1 29 ? -1.410 -11.784 -18.082 1.00 17.42 21 LEU B C 1
ATOM 2578 O O . LEU B 1 29 ? -2.008 -10.702 -17.959 1.00 13.60 21 LEU B O 1
ATOM 2583 N N . GLU B 1 30 ? -2.042 -12.945 -18.239 1.00 16.61 22 GLU B N 1
ATOM 2584 C CA . GLU B 1 30 ? -3.481 -12.991 -18.453 1.00 17.90 22 GLU B CA 1
ATOM 2585 C C . GLU B 1 30 ? -4.239 -12.331 -17.307 1.00 15.96 22 GLU B C 1
ATOM 2586 O O . GLU B 1 30 ? -5.139 -11.520 -17.542 1.00 17.06 22 GLU B O 1
ATOM 2592 N N . LYS B 1 31 ? -3.903 -12.669 -16.056 1.00 14.60 23 LYS B N 1
ATOM 2593 C CA . LYS B 1 31 ? -4.670 -12.092 -14.948 1.00 17.63 23 LYS B CA 1
ATOM 2594 C C . LYS B 1 31 ? -4.434 -10.590 -14.826 1.00 16.49 23 LYS B C 1
ATOM 2595 O O . LYS B 1 31 ? -5.375 -9.826 -14.576 1.00 15.53 23 LYS B O 1
ATOM 2601 N N . SER B 1 32 ? -3.192 -10.138 -15.013 1.00 12.11 24 SER B N 1
ATOM 2602 C CA . SER B 1 32 ? -2.932 -8.702 -14.980 1.00 11.07 24 SER B CA 1
ATOM 2603 C C . SER B 1 32 ? -3.651 -7.987 -16.117 1.00 11.53 24 SER B C 1
ATOM 2604 O O . SER B 1 32 ? -4.177 -6.883 -15.930 1.00 12.65 24 SER B O 1
ATOM 2607 N N . SER B 1 33 ? -3.670 -8.595 -17.306 1.00 13.69 25 SER B N 1
ATOM 2608 C CA . SER B 1 33 ? -4.366 -7.985 -18.437 1.00 13.90 25 SER B CA 1
ATOM 2609 C C . SER B 1 33 ? -5.867 -7.890 -18.175 1.00 16.00 25 SER B C 1
ATOM 2610 O O . SER B 1 33 ? -6.490 -6.849 -18.432 1.00 15.33 25 SER B O 1
ATOM 2613 N N . GLN B 1 34 ? -6.468 -8.978 -17.671 1.00 13.95 26 GLN B N 1
ATOM 2614 C CA . GLN B 1 34 ? -7.902 -8.983 -17.394 1.00 15.33 26 GLN B CA 1
ATOM 2615 C C . GLN B 1 34 ? -8.250 -7.976 -16.311 1.00 14.76 26 GLN B C 1
ATOM 2616 O O . GLN B 1 34 ? -9.283 -7.290 -16.385 1.00 16.29 26 GLN B O 1
ATOM 2622 N N . SER B 1 35 ? -7.410 -7.896 -15.279 1.00 13.86 27 SER B N 1
ATOM 2623 C CA A SER B 1 35 ? -7.666 -6.962 -14.193 0.73 17.18 27 SER B CA 1
ATOM 2624 C CA B SER B 1 35 ? -7.667 -6.961 -14.194 0.27 17.38 27 SER B CA 1
ATOM 2625 C C . SER B 1 35 ? -7.629 -5.528 -14.696 1.00 16.73 27 SER B C 1
ATOM 2626 O O . SER B 1 35 ? -8.500 -4.719 -14.357 1.00 15.41 27 SER B O 1
ATOM 2631 N N . PHE B 1 36 ? -6.638 -5.206 -15.531 1.00 12.22 28 PHE B N 1
ATOM 2632 C CA . PHE B 1 36 ? -6.534 -3.847 -16.047 1.00 13.59 28 PHE B CA 1
ATOM 2633 C C . PHE B 1 36 ? -7.737 -3.495 -16.909 1.00 14.04 28 PHE B C 1
ATOM 2634 O O . PHE B 1 36 ? -8.308 -2.406 -16.778 1.00 12.87 28 PHE B O 1
ATOM 2642 N N . PHE B 1 37 ? -8.115 -4.393 -17.820 1.00 13.55 29 PHE B N 1
ATOM 2643 C CA . PHE B 1 37 ? -9.233 -4.108 -18.717 1.00 15.41 29 PHE B CA 1
ATOM 2644 C C . PHE B 1 37 ? -10.528 -3.911 -17.942 1.00 17.69 29 PHE B C 1
ATOM 2645 O O . PHE B 1 37 ? -11.351 -3.055 -18.297 1.00 17.15 29 PHE B O 1
ATOM 2653 N N . ASP B 1 38 ? -10.721 -4.698 -16.878 1.00 14.70 30 ASP B N 1
ATOM 2654 C CA . ASP B 1 38 ? -11.863 -4.525 -15.984 1.00 18.03 30 ASP B CA 1
ATOM 2655 C C . ASP B 1 38 ? -11.899 -3.116 -15.403 1.00 17.12 30 ASP B C 1
ATOM 2656 O O . ASP B 1 38 ? -12.945 -2.451 -15.409 1.00 15.98 30 ASP B O 1
ATOM 2661 N N . LYS B 1 39 ? -10.760 -2.648 -14.889 1.00 13.60 31 LYS B N 1
ATOM 2662 C CA . LYS B 1 39 ? -10.724 -1.333 -14.263 1.00 13.12 31 LYS B CA 1
ATOM 2663 C C . LYS B 1 39 ? -11.004 -0.224 -15.268 1.00 14.73 31 LYS B C 1
ATOM 2664 O O . LYS B 1 39 ? -11.777 0.694 -14.978 1.00 16.80 31 LYS B O 1
ATOM 2670 N N . VAL B 1 40 ? -10.388 -0.273 -16.455 1.00 16.34 32 VAL B N 1
ATOM 2671 C CA A VAL B 1 40 ? -10.595 0.820 -17.404 0.61 15.89 32 VAL B CA 1
ATOM 2672 C CA B VAL B 1 40 ? -10.596 0.815 -17.412 0.39 16.23 32 VAL B CA 1
ATOM 2673 C C . VAL B 1 40 ? -12.011 0.779 -17.970 1.00 15.77 32 VAL B C 1
ATOM 2674 O O . VAL B 1 40 ? -12.644 1.825 -18.159 1.00 18.68 32 VAL B O 1
ATOM 2681 N N . SER B 1 41 ? -12.542 -0.418 -18.229 1.00 15.20 33 SER B N 1
ATOM 2682 C CA A SER B 1 41 ? -13.911 -0.527 -18.718 0.73 19.20 33 SER B CA 1
ATOM 2683 C CA B SER B 1 41 ? -13.910 -0.523 -18.721 0.27 19.53 33 SER B CA 1
ATOM 2684 C C . SER B 1 41 ? -14.887 0.106 -17.738 1.00 19.90 33 SER B C 1
ATOM 2685 O O . SER B 1 41 ? -15.744 0.907 -18.125 1.00 18.32 33 SER B O 1
ATOM 2690 N N . ARG B 1 42 ? -14.762 -0.237 -16.453 1.00 19.74 34 ARG B N 1
ATOM 2691 C CA . ARG B 1 42 ? -15.643 0.346 -15.449 1.00 23.22 34 ARG B CA 1
ATOM 2692 C C . ARG B 1 42 ? -15.460 1.852 -15.357 1.00 20.67 34 ARG B C 1
ATOM 2693 O O . ARG B 1 42 ? -16.432 2.584 -15.139 1.00 22.04 34 ARG B O 1
ATOM 2701 N N . ALA B 1 43 ? -14.236 2.335 -15.560 1.00 16.28 35 ALA B N 1
ATOM 2702 C CA . ALA B 1 43 ? -13.974 3.762 -15.410 1.00 23.48 35 ALA B CA 1
ATOM 2703 C C . ALA B 1 43 ? -14.606 4.593 -16.521 1.00 25.11 35 ALA B C 1
ATOM 2704 O O . ALA B 1 43 ? -14.964 5.755 -16.285 1.00 26.63 35 ALA B O 1
ATOM 2706 N N . VAL B 1 44 ? -14.761 4.036 -17.723 1.00 22.11 36 VAL B N 1
ATOM 2707 C CA . VAL B 1 44 ? -15.253 4.808 -18.859 1.00 22.86 36 VAL B CA 1
ATOM 2708 C C . VAL B 1 44 ? -16.668 4.419 -19.265 1.00 21.56 36 VAL B C 1
ATOM 2709 O O . VAL B 1 44 ? -17.120 4.806 -20.346 1.00 24.04 36 VAL B O 1
ATOM 2713 N N . VAL B 1 45 ? -17.396 3.673 -18.429 1.00 28.24 37 VAL B N 1
ATOM 2714 C CA . VAL B 1 45 ? -18.785 3.387 -18.767 1.00 26.38 37 VAL B CA 1
ATOM 2715 C C . VAL B 1 45 ? -19.558 4.696 -18.820 1.00 28.42 37 VAL B C 1
ATOM 2716 O O . VAL B 1 45 ? -19.364 5.594 -17.988 1.00 28.06 37 VAL B O 1
ATOM 2720 N N . GLY B 1 46 ? -20.421 4.821 -19.818 1.00 34.02 38 GLY B N 1
ATOM 2721 C CA . GLY B 1 46 ? -21.189 6.034 -19.975 1.00 44.04 38 GLY B CA 1
ATOM 2722 C C . GLY B 1 46 ? -20.422 7.205 -20.545 1.00 40.42 38 GLY B C 1
ATOM 2723 O O . GLY B 1 46 ? -21.000 8.289 -20.686 1.00 41.18 38 GLY B O 1
ATOM 2724 N N . LYS B 1 47 ? -19.141 7.038 -20.852 1.00 35.10 39 LYS B N 1
ATOM 2725 C CA . LYS B 1 47 ? -18.361 8.071 -21.512 1.00 32.59 39 LYS B CA 1
ATOM 2726 C C . LYS B 1 47 ? -18.236 7.758 -22.996 1.00 31.31 39 LYS B C 1
ATOM 2727 O O . LYS B 1 47 ? -18.327 6.604 -23.418 1.00 35.06 39 LYS B O 1
ATOM 2733 N N . SER B 1 48 ? -18.027 8.806 -23.785 1.00 31.13 40 SER B N 1
ATOM 2734 C CA . SER B 1 48 ? -17.813 8.660 -25.217 1.00 34.59 40 SER B CA 1
ATOM 2735 C C . SER B 1 48 ? -16.454 9.180 -25.652 1.00 33.59 40 SER B C 1
ATOM 2736 O O . SER B 1 48 ? -15.706 8.459 -26.321 1.00 40.34 40 SER B O 1
ATOM 2739 N N . LYS B 1 49 ? -16.104 10.404 -25.274 1.00 31.46 41 LYS B N 1
ATOM 2740 C CA . LYS B 1 49 ? -14.854 11.025 -25.679 1.00 30.62 41 LYS B CA 1
ATOM 2741 C C . LYS B 1 49 ? -13.898 11.091 -24.495 1.00 29.92 41 LYS B C 1
ATOM 2742 O O . LYS B 1 49 ? -14.317 11.211 -23.341 1.00 29.23 41 LYS B O 1
ATOM 2744 N N . VAL B 1 50 ? -12.605 10.994 -24.791 1.00 22.96 42 VAL B N 1
ATOM 2745 C CA . VAL B 1 50 ? -11.594 11.152 -23.751 1.00 21.15 42 VAL B CA 1
ATOM 2746 C C . VAL B 1 50 ? -11.510 12.627 -23.388 1.00 27.99 42 VAL B C 1
ATOM 2747 O O . VAL B 1 50 ? -11.177 13.468 -24.230 1.00 29.87 42 VAL B O 1
ATOM 2751 N N . ASP B 1 51 ? -11.835 12.953 -22.137 1.00 22.43 43 ASP B N 1
ATOM 2752 C CA . ASP B 1 51 ? -11.674 14.321 -21.663 1.00 21.66 43 ASP B CA 1
ATOM 2753 C C . ASP B 1 51 ? -10.838 14.332 -20.387 1.00 20.39 43 ASP B C 1
ATOM 2754 O O . ASP B 1 51 ? -10.300 13.291 -19.995 1.00 20.61 43 ASP B O 1
ATOM 2759 N N . ASP B 1 52 ? -10.707 15.496 -19.738 1.00 23.27 44 ASP B N 1
ATOM 2760 C CA . ASP B 1 52 ? -9.846 15.570 -18.558 1.00 22.48 44 ASP B CA 1
ATOM 2761 C C . ASP B 1 52 ? -10.326 14.641 -17.458 1.00 23.55 44 ASP B C 1
ATOM 2762 O O . ASP B 1 52 ? -9.506 14.074 -16.721 1.00 22.69 44 ASP B O 1
ATOM 2767 N N . GLU B 1 53 ? -11.641 14.457 -17.340 1.00 20.34 45 GLU B N 1
ATOM 2768 C CA . GLU B 1 53 ? -12.165 13.539 -16.336 1.00 18.89 45 GLU B CA 1
ATOM 2769 C C . GLU B 1 53 ? -11.758 12.103 -16.635 1.00 20.52 45 GLU B C 1
ATOM 2770 O O . GLU B 1 53 ? -11.377 11.360 -15.724 1.00 17.61 45 GLU B O 1
ATOM 2776 N N . VAL B 1 54 ? -11.818 11.700 -17.909 1.00 16.33 46 VAL B N 1
ATOM 2777 C CA . VAL B 1 54 ? -11.419 10.346 -18.276 1.00 15.00 46 VAL B CA 1
ATOM 2778 C C . VAL B 1 54 ? -9.940 10.139 -17.997 1.00 13.83 46 VAL B C 1
ATOM 2779 O O . VAL B 1 54 ? -9.534 9.088 -17.494 1.00 14.77 46 VAL B O 1
ATOM 2783 N N . LEU B 1 55 ? -9.107 11.140 -18.309 1.00 14.31 47 LEU B N 1
ATOM 2784 C CA . LEU B 1 55 ? -7.673 10.992 -18.062 1.00 12.94 47 LEU B CA 1
ATOM 2785 C C . LEU B 1 55 ? -7.360 10.944 -16.571 1.00 12.68 47 LEU B C 1
ATOM 2786 O O . LEU B 1 55 ? -6.448 10.218 -16.149 1.00 11.57 47 LEU B O 1
ATOM 2791 N N . ASP B 1 56 ? -8.092 11.715 -15.761 1.00 14.80 48 ASP B N 1
ATOM 2792 C CA . ASP B 1 56 ? -7.933 11.629 -14.311 1.00 12.78 48 ASP B CA 1
ATOM 2793 C C . ASP B 1 56 ? -8.289 10.236 -13.810 1.00 13.01 48 ASP B C 1
ATOM 2794 O O . ASP B 1 56 ? -7.552 9.633 -13.017 1.00 12.83 48 ASP B O 1
ATOM 2799 N N . ASP B 1 57 ? -9.417 9.695 -14.275 1.00 12.77 49 ASP B N 1
ATOM 2800 C CA . ASP B 1 57 ? -9.792 8.352 -13.853 1.00 14.08 49 ASP B CA 1
ATOM 2801 C C . ASP B 1 57 ? -8.801 7.315 -14.361 1.00 16.40 49 ASP B C 1
ATOM 2802 O O . ASP B 1 57 ? -8.544 6.319 -13.676 1.00 13.95 49 ASP B O 1
ATOM 2807 N N . LEU B 1 58 ? -8.216 7.545 -15.538 1.00 12.85 50 LEU B N 1
ATOM 2808 C CA . LEU B 1 58 ? -7.232 6.607 -16.060 1.00 10.73 50 LEU B CA 1
ATOM 2809 C C . LEU B 1 58 ? -5.961 6.641 -15.224 1.00 9.98 50 LEU B C 1
ATOM 2810 O O . LEU B 1 58 ? -5.336 5.600 -15.001 1.00 10.98 50 LEU B O 1
ATOM 2815 N N . GLU B 1 59 ? -5.573 7.824 -14.726 1.00 10.10 51 GLU B N 1
ATOM 2816 C CA . GLU B 1 59 ? -4.431 7.873 -13.818 1.00 9.62 51 GLU B CA 1
ATOM 2817 C C . GLU B 1 59 ? -4.693 7.027 -12.584 1.00 13.96 51 GLU B C 1
ATOM 2818 O O . GLU B 1 59 ? -3.830 6.252 -12.161 1.00 10.04 51 GLU B O 1
ATOM 2824 N N . GLU B 1 60 ? -5.893 7.138 -12.011 1.00 11.61 52 GLU B N 1
ATOM 2825 C CA . GLU B 1 60 ? -6.249 6.316 -10.856 1.00 12.09 52 GLU B CA 1
ATOM 2826 C C . GLU B 1 60 ? -6.166 4.827 -11.182 1.00 15.04 52 GLU B C 1
ATOM 2827 O O . GLU B 1 60 ? -5.711 4.031 -10.354 1.00 11.92 52 GLU B O 1
ATOM 2833 N N . VAL B 1 61 ? -6.603 4.432 -12.380 1.00 11.70 53 VAL B N 1
ATOM 2834 C CA . VAL B 1 61 ? -6.519 3.021 -12.768 1.00 9.90 53 VAL B CA 1
ATOM 2835 C C . VAL B 1 61 ? -5.065 2.568 -12.878 1.00 10.85 53 VAL B C 1
ATOM 2836 O O . VAL B 1 61 ? -4.717 1.450 -12.475 1.00 12.05 53 VAL B O 1
ATOM 2840 N N . LEU B 1 62 ? -4.201 3.400 -13.472 1.00 9.75 54 LEU B N 1
ATOM 2841 C CA . LEU B 1 62 ? -2.807 2.991 -13.635 1.00 11.20 54 LEU B CA 1
ATOM 2842 C C . LEU B 1 62 ? -2.128 2.823 -12.285 1.00 12.57 54 LEU B C 1
ATOM 2843 O O . LEU B 1 62 ? -1.397 1.848 -12.068 1.00 11.01 54 LEU B O 1
ATOM 2848 N N . ILE B 1 63 ? -2.403 3.736 -11.345 1.00 9.36 55 ILE B N 1
ATOM 2849 C CA . ILE B 1 63 ? -1.880 3.591 -9.986 1.00 10.86 55 ILE B CA 1
ATOM 2850 C C . ILE B 1 63 ? -2.426 2.321 -9.330 1.00 12.05 55 ILE B C 1
ATOM 2851 O O . ILE B 1 63 ? -1.686 1.579 -8.663 1.00 10.75 55 ILE B O 1
ATOM 2856 N N . ALA B 1 64 ? -3.726 2.053 -9.493 1.00 11.81 56 ALA B N 1
ATOM 2857 C CA . ALA B 1 64 ? -4.308 0.833 -8.935 1.00 12.04 56 ALA B CA 1
ATOM 2858 C C . ALA B 1 64 ? -3.781 -0.428 -9.603 1.00 12.52 56 ALA B C 1
ATOM 2859 O O . ALA B 1 64 ? -4.015 -1.535 -9.090 1.00 13.83 56 ALA B O 1
ATOM 2861 N N . SER B 1 65 ? -3.109 -0.287 -10.743 1.00 8.88 57 SER B N 1
ATOM 2862 C CA . SER B 1 65 ? -2.500 -1.384 -11.471 1.00 9.37 57 SER B CA 1
ATOM 2863 C C . SER B 1 65 ? -1.011 -1.505 -11.201 1.00 10.90 57 SER B C 1
ATOM 2864 O O . SER B 1 65 ? -0.325 -2.217 -11.943 1.00 12.12 57 SER B O 1
ATOM 2867 N N . ASP B 1 66 ? -0.505 -0.813 -10.171 1.00 9.69 58 ASP B N 1
ATOM 2868 C CA . ASP B 1 66 ? 0.881 -0.903 -9.685 1.00 9.60 58 ASP B CA 1
ATOM 2869 C C . ASP B 1 66 ? 1.913 -0.363 -10.671 1.00 14.56 58 ASP B C 1
ATOM 2870 O O . ASP B 1 66 ? 3.097 -0.724 -10.589 1.00 11.75 58 ASP B O 1
ATOM 2875 N N . VAL B 1 67 ? 1.513 0.526 -11.585 1.00 9.32 59 VAL B N 1
ATOM 2876 C CA . VAL B 1 67 ? 2.465 1.073 -12.545 1.00 8.67 59 VAL B CA 1
ATOM 2877 C C . VAL B 1 67 ? 3.385 2.089 -11.877 1.00 15.02 59 VAL B C 1
ATOM 2878 O O . VAL B 1 67 ? 4.534 2.265 -12.299 1.00 12.29 59 VAL B O 1
ATOM 2882 N N . GLY B 1 68 ? 2.926 2.733 -10.817 1.00 10.96 60 GLY B N 1
ATOM 2883 C CA . GLY B 1 68 ? 3.776 3.640 -10.067 1.00 9.11 60 GLY B CA 1
ATOM 2884 C C . GLY B 1 68 ? 3.561 5.094 -10.456 1.00 9.63 60 GLY B C 1
ATOM 2885 O O . GLY B 1 68 ? 3.177 5.418 -11.587 1.00 10.87 60 GLY B O 1
ATOM 2886 N N . VAL B 1 69 ? 3.869 5.997 -9.514 1.00 11.63 61 VAL B N 1
ATOM 2887 C CA . VAL B 1 69 ? 3.523 7.406 -9.678 1.00 10.46 61 VAL B CA 1
ATOM 2888 C C . VAL B 1 69 ? 4.296 8.035 -10.830 1.00 15.10 61 VAL B C 1
ATOM 2889 O O . VAL B 1 69 ? 3.706 8.658 -11.718 1.00 14.57 61 VAL B O 1
ATOM 2893 N N . GLU B 1 70 ? 5.626 7.907 -10.825 1.00 12.26 62 GLU B N 1
ATOM 2894 C CA . GLU B 1 70 ? 6.415 8.632 -11.814 1.00 14.40 62 GLU B CA 1
ATOM 2895 C C . GLU B 1 70 ? 6.142 8.129 -13.224 1.00 15.05 62 GLU B C 1
ATOM 2896 O O . GLU B 1 70 ? 6.056 8.928 -14.165 1.00 13.26 62 GLU B O 1
ATOM 2902 N N . THR B 1 71 ? 6.012 6.811 -13.395 1.00 10.71 63 THR B N 1
ATOM 2903 C CA . THR B 1 71 ? 5.727 6.272 -14.719 1.00 10.65 63 THR B CA 1
ATOM 2904 C C . THR B 1 71 ? 4.330 6.674 -15.167 1.00 10.30 63 THR B C 1
ATOM 2905 O O . THR B 1 71 ? 4.122 7.045 -16.326 1.00 10.69 63 THR B O 1
ATOM 2909 N N . THR B 1 72 ? 3.360 6.603 -14.256 1.00 11.42 64 THR B N 1
ATOM 2910 C CA . THR B 1 72 ? 1.993 6.952 -14.619 1.00 9.75 64 THR B CA 1
ATOM 2911 C C . THR B 1 72 ? 1.893 8.408 -15.047 1.00 12.00 64 THR B C 1
ATOM 2912 O O . THR B 1 72 ? 1.179 8.729 -16.004 1.00 11.81 64 THR B O 1
ATOM 2916 N N . VAL B 1 73 ? 2.612 9.304 -14.364 1.00 10.73 65 VAL B N 1
ATOM 2917 C CA . VAL B 1 73 ? 2.599 10.709 -14.770 1.00 11.59 65 VAL B CA 1
ATOM 2918 C C . VAL B 1 73 ? 3.087 10.853 -16.208 1.00 12.31 65 VAL B C 1
ATOM 2919 O O . VAL B 1 73 ? 2.501 11.593 -17.004 1.00 13.31 65 VAL B O 1
ATOM 2923 N N . LYS B 1 74 ? 4.167 10.148 -16.558 1.00 12.14 66 LYS B N 1
ATOM 2924 C CA . LYS B 1 74 ? 4.691 10.218 -17.917 1.00 12.95 66 LYS B CA 1
ATOM 2925 C C . LYS B 1 74 ? 3.674 9.714 -18.920 1.00 14.63 66 LYS B C 1
ATOM 2926 O O . LYS B 1 74 ? 3.531 10.284 -20.006 1.00 13.58 66 LYS B O 1
ATOM 2932 N N . ILE B 1 75 ? 2.996 8.610 -18.591 1.00 12.18 67 ILE B N 1
ATOM 2933 C CA . ILE B 1 75 ? 2.026 8.026 -19.514 1.00 11.89 67 ILE B CA 1
ATOM 2934 C C . ILE B 1 75 ? 0.858 8.979 -19.724 1.00 12.12 67 ILE B C 1
ATOM 2935 O O . ILE B 1 75 ? 0.433 9.222 -20.858 1.00 12.86 67 ILE B O 1
ATOM 2940 N N . ILE B 1 76 ? 0.319 9.527 -18.632 1.00 11.71 68 ILE B N 1
ATOM 2941 C CA . ILE B 1 76 ? -0.822 10.425 -18.746 1.00 12.15 68 ILE B CA 1
ATOM 2942 C C . ILE B 1 76 ? -0.417 11.704 -19.464 1.00 13.16 68 ILE B C 1
ATOM 2943 O O . ILE B 1 76 ? -1.202 12.277 -20.231 1.00 16.77 68 ILE B O 1
ATOM 2948 N N . ARG B 1 77 ? 0.809 12.177 -19.231 1.00 13.96 69 ARG B N 1
ATOM 2949 C CA . ARG B 1 77 ? 1.247 13.392 -19.914 1.00 18.38 69 ARG B CA 1
ATOM 2950 C C . ARG B 1 77 ? 1.246 13.185 -21.422 1.00 16.83 69 ARG B C 1
ATOM 2951 O O . ARG B 1 77 ? 0.735 14.024 -22.175 1.00 21.29 69 ARG B O 1
ATOM 2959 N N . ARG B 1 78 ? 1.764 12.041 -21.874 1.00 15.23 70 ARG B N 1
ATOM 2960 C CA . ARG B 1 78 ? 1.791 11.751 -23.303 1.00 17.34 70 ARG B CA 1
ATOM 2961 C C . ARG B 1 78 ? 0.384 11.575 -23.863 1.00 19.35 70 ARG B C 1
ATOM 2962 O O . ARG B 1 78 ? 0.097 12.023 -24.978 1.00 18.38 70 ARG B O 1
ATOM 2970 N N . ILE B 1 79 ? -0.503 10.906 -23.118 1.00 16.12 71 ILE B N 1
ATOM 2971 C CA . ILE B 1 79 ? -1.867 10.732 -23.607 1.00 16.38 71 ILE B CA 1
ATOM 2972 C C . ILE B 1 79 ? -2.598 12.072 -23.623 1.00 16.82 71 ILE B C 1
ATOM 2973 O O . ILE B 1 79 ? -3.343 12.376 -24.563 1.00 17.87 71 ILE B O 1
ATOM 2978 N N . GLU B 1 80 ? -2.390 12.895 -22.588 1.00 16.01 72 GLU B N 1
ATOM 2979 C CA . GLU B 1 80 ? -2.945 14.248 -22.583 1.00 19.56 72 GLU B CA 1
ATOM 2980 C C . GLU B 1 80 ? -2.539 14.997 -23.840 1.00 24.27 72 GLU B C 1
ATOM 2981 O O . GLU B 1 80 ? -3.357 15.665 -24.485 1.00 24.79 72 GLU B O 1
ATOM 2987 N N . GLU B 1 81 ? -1.255 14.918 -24.177 1.00 18.48 73 GLU B N 1
ATOM 2988 C CA . GLU B 1 81 ? -0.744 15.629 -25.343 1.00 21.17 73 GLU B CA 1
ATOM 2989 C C . GLU B 1 81 ? -1.361 15.084 -26.620 1.00 20.94 73 GLU B C 1
ATOM 2990 O O . GLU B 1 81 ? -1.767 15.849 -27.506 1.00 24.29 73 GLU B O 1
ATOM 2992 N N . ARG B 1 82 ? -1.439 13.762 -26.726 1.00 21.87 74 ARG B N 1
ATOM 2993 C CA . ARG B 1 82 ? -2.011 13.132 -27.909 1.00 22.71 74 ARG B CA 1
ATOM 2994 C C . ARG B 1 82 ? -3.494 13.455 -28.051 1.00 23.48 74 ARG B C 1
ATOM 2995 O O . ARG B 1 82 ? -3.973 13.722 -29.158 1.00 25.75 74 ARG B O 1
ATOM 3003 N N . VAL B 1 83 ? -4.237 13.446 -26.942 1.00 22.26 75 VAL B N 1
ATOM 3004 C CA . VAL B 1 83 ? -5.646 13.826 -26.998 1.00 25.00 75 VAL B CA 1
ATOM 3005 C C . VAL B 1 83 ? -5.785 15.268 -27.462 1.00 30.62 75 VAL B C 1
ATOM 3006 O O . VAL B 1 83 ? -6.646 15.592 -28.291 1.00 27.10 75 VAL B O 1
ATOM 3010 N N . ALA B 1 84 ? -4.931 16.155 -26.944 1.00 33.77 76 ALA B N 1
ATOM 3011 C CA . ALA B 1 84 ? -4.973 17.558 -27.346 1.00 36.28 76 ALA B CA 1
ATOM 3012 C C . ALA B 1 84 ? -4.707 17.718 -28.837 1.00 36.77 76 ALA B C 1
ATOM 3013 O O . ALA B 1 84 ? -5.301 18.585 -29.487 1.00 41.90 76 ALA B O 1
ATOM 3015 N N . ARG B 1 85 ? -3.817 16.896 -29.399 1.00 34.08 77 ARG B N 1
ATOM 3016 C CA . ARG B 1 85 ? -3.543 16.999 -30.831 1.00 36.06 77 ARG B CA 1
ATOM 3017 C C . ARG B 1 85 ? -4.709 16.473 -31.655 1.00 35.32 77 ARG B C 1
ATOM 3018 O O . ARG B 1 85 ? -5.081 17.079 -32.663 1.00 38.40 77 ARG B O 1
ATOM 3026 N N . ASP B 1 86 ? -5.285 15.340 -31.253 1.00 31.80 78 ASP B N 1
ATOM 3027 C CA . ASP B 1 86 ? -6.338 14.694 -32.028 1.00 37.21 78 ASP B CA 1
ATOM 3028 C C . ASP B 1 86 ? -7.734 15.222 -31.717 1.00 44.65 78 ASP B C 1
ATOM 3029 O O . ASP B 1 86 ? -8.667 14.919 -32.469 1.00 50.25 78 ASP B O 1
ATOM 3034 N N . LYS B 1 87 ? -7.894 16.000 -30.641 1.00 37.54 79 LYS B N 1
ATOM 3035 C CA . LYS B 1 87 ? -9.138 16.696 -30.306 1.00 38.74 79 LYS B CA 1
ATOM 3036 C C . LYS B 1 87 ? -10.267 15.741 -29.927 1.00 38.12 79 LYS B C 1
ATOM 3037 O O . LYS B 1 87 ? -10.862 15.874 -28.853 1.00 41.52 79 LYS B O 1
ATOM 3039 N N . TYR B 1 88 ? -10.586 14.789 -30.798 1.00 34.92 80 TYR B N 1
ATOM 3040 C CA . TYR B 1 88 ? -11.662 13.833 -30.560 1.00 33.56 80 TYR B CA 1
ATOM 3041 C C . TYR B 1 88 ? -11.056 12.440 -30.498 1.00 38.79 80 TYR B C 1
ATOM 3042 O O . TYR B 1 88 ? -10.554 11.932 -31.507 1.00 41.38 80 TYR B O 1
ATOM 3051 N N . VAL B 1 89 ? -11.086 11.832 -29.314 1.00 29.79 81 VAL B N 1
ATOM 3052 C CA . VAL B 1 89 ? -10.617 10.470 -29.109 1.00 29.89 81 VAL B CA 1
ATOM 3053 C C . VAL B 1 89 ? -11.722 9.694 -28.411 1.00 28.77 81 VAL B C 1
ATOM 3054 O O . VAL B 1 89 ? -12.242 10.141 -27.383 1.00 25.29 81 VAL B O 1
ATOM 3058 N N . ASN B 1 90 ? -12.079 8.543 -28.972 1.00 31.48 82 ASN B N 1
ATOM 3059 C CA . ASN B 1 90 ? -13.090 7.677 -28.386 1.00 34.98 82 ASN B CA 1
ATOM 3060 C C . ASN B 1 90 ? -12.488 6.863 -27.247 1.00 33.48 82 ASN B C 1
ATOM 3061 O O . ASN B 1 90 ? -11.368 6.355 -27.358 1.00 31.39 82 ASN B O 1
ATOM 3066 N N . VAL B 1 91 ? -13.242 6.731 -26.150 1.00 28.11 83 VAL B N 1
ATOM 3067 C CA . VAL B 1 91 ? -12.744 6.002 -24.988 1.00 28.21 83 VAL B CA 1
ATOM 3068 C C . VAL B 1 91 ? -12.422 4.552 -25.321 1.00 29.77 83 VAL B C 1
ATOM 3069 O O . VAL B 1 91 ? -11.596 3.932 -24.643 1.00 32.28 83 VAL B O 1
ATOM 3073 N N . ALA B 1 92 ? -13.042 3.992 -26.363 1.00 34.35 84 ALA B N 1
ATOM 3074 C CA . ALA B 1 92 ? -12.737 2.617 -26.739 1.00 36.36 84 ALA B CA 1
ATOM 3075 C C . ALA B 1 92 ? -11.307 2.458 -27.239 1.00 36.94 84 ALA B C 1
ATOM 3076 O O . ALA B 1 92 ? -10.782 1.336 -27.241 1.00 32.30 84 ALA B O 1
ATOM 3078 N N . GLU B 1 93 ? -10.662 3.552 -27.642 1.00 33.95 85 GLU B N 1
ATOM 3079 C CA . GLU B 1 93 ? -9.301 3.507 -28.162 1.00 29.43 85 GLU B CA 1
ATOM 3080 C C . GLU B 1 93 ? -8.242 3.507 -27.071 1.00 32.49 85 GLU B C 1
ATOM 3081 O O . GLU B 1 93 ? -7.052 3.427 -27.395 1.00 26.97 85 GLU B O 1
ATOM 3083 N N . LEU B 1 94 ? -8.637 3.566 -25.796 1.00 26.82 86 LEU B N 1
ATOM 3084 C CA . LEU B 1 94 ? -7.657 3.729 -24.729 1.00 25.23 86 LEU B CA 1
ATOM 3085 C C . LEU B 1 94 ? -6.686 2.560 -24.683 1.00 25.76 86 LEU B C 1
ATOM 3086 O O . LEU B 1 94 ? -5.481 2.758 -24.496 1.00 19.73 86 LEU B O 1
ATOM 3091 N N . ASN B 1 95 ? -7.190 1.333 -24.856 1.00 29.30 87 ASN B N 1
ATOM 3092 C CA . ASN B 1 95 ? -6.306 0.173 -24.880 1.00 31.29 87 ASN B CA 1
ATOM 3093 C C . ASN B 1 95 ? -5.234 0.334 -25.945 1.00 20.24 87 ASN B C 1
ATOM 3094 O O . ASN B 1 95 ? -4.049 0.109 -25.683 1.00 22.84 87 ASN B O 1
ATOM 3096 N N . ASN B 1 96 ? -5.635 0.741 -27.154 1.00 24.92 88 ASN B N 1
ATOM 3097 C CA . ASN B 1 96 ? -4.662 0.928 -28.226 1.00 25.63 88 ASN B CA 1
ATOM 3098 C C . ASN B 1 96 ? -3.700 2.061 -27.904 1.00 23.52 88 ASN B C 1
ATOM 3099 O O . ASN B 1 96 ? -2.488 1.934 -28.116 1.00 19.03 88 ASN B O 1
ATOM 3104 N N . ILE B 1 97 ? -4.222 3.174 -27.387 1.00 17.93 89 ILE B N 1
ATOM 3105 C CA . ILE B 1 97 ? -3.370 4.317 -27.078 1.00 16.72 89 ILE B CA 1
ATOM 3106 C C . ILE B 1 97 ? -2.367 3.953 -25.998 1.00 16.88 89 ILE B C 1
ATOM 3107 O O . ILE B 1 97 ? -1.184 4.294 -26.092 1.00 15.88 89 ILE B O 1
ATOM 3112 N N . LEU B 1 98 ? -2.818 3.250 -24.956 1.00 16.32 90 LEU B N 1
ATOM 3113 C CA . LEU B 1 98 ? -1.899 2.838 -23.901 1.00 15.12 90 LEU B CA 1
ATOM 3114 C C . LEU B 1 98 ? -0.809 1.931 -24.451 1.00 15.94 90 LEU B C 1
ATOM 3115 O O . LEU B 1 98 ? 0.368 2.080 -24.116 1.00 15.85 90 LEU B O 1
ATOM 3120 N N . ARG B 1 99 ? -1.194 0.953 -25.273 1.00 14.49 91 ARG B N 1
ATOM 3121 C CA . ARG B 1 99 ? -0.205 0.046 -25.836 1.00 16.56 91 ARG B CA 1
ATOM 3122 C C . ARG B 1 99 ? 0.852 0.824 -26.609 1.00 15.67 91 ARG B C 1
ATOM 3123 O O . ARG B 1 99 ? 2.055 0.609 -26.421 1.00 17.31 91 ARG B O 1
ATOM 3131 N N . GLU B 1 100 ? 0.415 1.771 -27.449 1.00 16.40 92 GLU B N 1
ATOM 3132 C CA . GLU B 1 100 ? 1.353 2.529 -28.272 1.00 20.14 92 GLU B CA 1
ATOM 3133 C C . GLU B 1 100 ? 2.232 3.436 -27.423 1.00 18.21 92 GLU B C 1
ATOM 3134 O O . GLU B 1 100 ? 3.457 3.466 -27.592 1.00 17.07 92 GLU B O 1
ATOM 3140 N N . GLU B 1 101 ? 1.621 4.191 -26.507 1.00 15.42 93 GLU B N 1
ATOM 3141 C CA . GLU B 1 101 ? 2.382 5.182 -25.758 1.00 15.07 93 GLU B CA 1
ATOM 3142 C C . GLU B 1 101 ? 3.315 4.528 -24.756 1.00 16.11 93 GLU B C 1
ATOM 3143 O O . GLU B 1 101 ? 4.435 5.002 -24.559 1.00 14.18 93 GLU B O 1
ATOM 3149 N N . ILE B 1 102 ? 2.871 3.451 -24.104 1.00 13.44 94 ILE B N 1
ATOM 3150 C CA . ILE B 1 102 ? 3.732 2.804 -23.120 1.00 12.63 94 ILE B CA 1
ATOM 3151 C C . ILE B 1 102 ? 4.862 2.050 -23.813 1.00 15.77 94 ILE B C 1
ATOM 3152 O O . ILE B 1 102 ? 5.999 2.045 -23.329 1.00 15.32 94 ILE B O 1
ATOM 3157 N N . SER B 1 103 ? 4.577 1.408 -24.957 1.00 15.39 95 SER B N 1
ATOM 3158 C CA . SER B 1 103 ? 5.652 0.801 -25.747 1.00 18.76 95 SER B CA 1
ATOM 3159 C C . SER B 1 103 ? 6.715 1.832 -26.113 1.00 21.30 95 SER B C 1
ATOM 3160 O O . SER B 1 103 ? 7.918 1.593 -25.942 1.00 17.69 95 SER B O 1
ATOM 3163 N N . GLY B 1 104 ? 6.286 2.987 -26.627 1.00 17.25 96 GLY B N 1
ATOM 3164 C CA . GLY B 1 104 ? 7.233 4.052 -26.920 1.00 15.96 96 GLY B CA 1
ATOM 3165 C C . GLY B 1 104 ? 8.011 4.490 -25.695 1.00 17.51 96 GLY B C 1
ATOM 3166 O O . GLY B 1 104 ? 9.228 4.691 -25.761 1.00 17.58 96 GLY B O 1
ATOM 3167 N N . LEU B 1 105 ? 7.328 4.612 -24.552 1.00 16.60 97 LEU B N 1
ATOM 3168 C CA . LEU B 1 105 ? 7.987 5.083 -23.338 1.00 14.88 97 LEU B CA 1
ATOM 3169 C C . LEU B 1 105 ? 9.111 4.149 -22.908 1.00 15.72 97 LEU B C 1
ATOM 3170 O O . LEU B 1 105 ? 10.206 4.603 -22.567 1.00 16.42 97 LEU B O 1
ATOM 3175 N N . LEU B 1 106 ? 8.854 2.835 -22.898 1.00 13.71 98 LEU B N 1
ATOM 3176 C CA . LEU B 1 106 ? 9.883 1.904 -22.440 1.00 15.49 98 LEU B CA 1
ATOM 3177 C C . LEU B 1 106 ? 11.116 1.948 -23.330 1.00 18.07 98 LEU B C 1
ATOM 3178 O O . LEU B 1 106 ? 12.230 1.691 -22.856 1.00 18.09 98 LEU B O 1
ATOM 3183 N N . LEU B 1 107 ? 10.952 2.292 -24.607 1.00 16.03 99 LEU B N 1
ATOM 3184 C CA . LEU B 1 107 ? 12.112 2.369 -25.484 1.00 17.20 99 LEU B CA 1
ATOM 3185 C C . LEU B 1 107 ? 12.965 3.604 -25.223 1.00 23.12 99 LEU B C 1
ATOM 3186 O O . LEU B 1 107 ? 14.045 3.725 -25.812 1.00 23.84 99 LEU B O 1
ATOM 3191 N N . GLU B 1 108 ? 12.519 4.517 -24.360 1.00 21.29 100 GLU B N 1
ATOM 3192 C CA . GLU B 1 108 ? 13.257 5.745 -24.094 1.00 19.25 100 GLU B CA 1
ATOM 3193 C C . GLU B 1 108 ? 14.314 5.585 -23.020 1.00 23.55 100 GLU B C 1
ATOM 3194 O O . GLU B 1 108 ? 15.118 6.503 -22.829 1.00 24.64 100 GLU B O 1
ATOM 3200 N N . ASN B 1 109 ? 14.334 4.452 -22.319 1.00 14.78 101 ASN B N 1
ATOM 3201 C CA . ASN B 1 109 ? 15.297 4.241 -21.249 1.00 19.19 101 ASN B CA 1
ATOM 3202 C C . ASN B 1 109 ? 16.549 3.625 -21.852 1.00 19.59 101 ASN B C 1
ATOM 3203 O O . ASN B 1 109 ? 16.511 2.455 -22.262 1.00 21.07 101 ASN B O 1
ATOM 3208 N N . PRO B 1 110 ? 17.666 4.354 -21.932 1.00 21.46 102 PRO B N 1
ATOM 3209 C CA . PRO B 1 110 ? 18.875 3.782 -22.545 1.00 24.49 102 PRO B CA 1
ATOM 3210 C C . PRO B 1 110 ? 19.479 2.644 -21.744 1.00 21.63 102 PRO B C 1
ATOM 3211 O O . PRO B 1 110 ? 20.337 1.930 -22.279 1.00 27.62 102 PRO B O 1
ATOM 3215 N N . HIS B 1 111 ? 19.074 2.451 -20.484 1.00 16.21 103 HIS B N 1
ATOM 3216 C CA . HIS B 1 111 ? 19.561 1.334 -19.683 1.00 18.35 103 HIS B CA 1
ATOM 3217 C C . HIS B 1 111 ? 18.741 0.068 -19.879 1.00 16.45 103 HIS B C 1
ATOM 3218 O O . HIS B 1 111 ? 19.108 -0.980 -19.337 1.00 20.74 103 HIS B O 1
ATOM 3225 N N . ALA B 1 112 ? 17.624 0.144 -20.600 1.00 16.48 104 ALA B N 1
ATOM 3226 C CA . ALA B 1 112 ? 16.859 -1.055 -20.896 1.00 21.61 104 ALA B CA 1
ATOM 3227 C C . ALA B 1 112 ? 17.567 -1.888 -21.958 1.00 19.96 104 ALA B C 1
ATOM 3228 O O . ALA B 1 112 ? 18.363 -1.384 -22.754 1.00 17.96 104 ALA B O 1
ATOM 3230 N N . GLY B 1 113 ? 17.259 -3.187 -21.968 1.00 15.54 105 GLY B N 1
ATOM 3231 C CA . GLY B 1 113 ? 17.799 -4.066 -22.982 1.00 17.64 105 GLY B CA 1
ATOM 3232 C C . GLY B 1 113 ? 19.274 -4.362 -22.755 1.00 19.88 105 GLY B C 1
ATOM 3233 O O . GLY B 1 113 ? 19.863 -4.039 -21.722 1.00 20.41 105 GLY B O 1
ATOM 3234 N N . THR B 1 114 ? 19.871 -5.002 -23.755 1.00 22.50 106 THR B N 1
ATOM 3235 C CA . THR B 1 114 ? 21.289 -5.330 -23.681 1.00 25.28 106 THR B CA 1
ATOM 3236 C C . THR B 1 114 ? 22.138 -4.167 -24.179 1.00 25.75 106 THR B C 1
ATOM 3237 O O . THR B 1 114 ? 21.694 -3.346 -24.983 1.00 29.21 106 THR B O 1
ATOM 3241 N N . GLN B 1 115 ? 23.376 -4.105 -23.696 1.00 28.18 107 GLN B N 1
ATOM 3242 C CA . GLN B 1 115 ? 24.338 -3.142 -24.210 1.00 33.82 107 GLN B CA 1
ATOM 3243 C C . GLN B 1 115 ? 25.339 -3.782 -25.162 1.00 35.33 107 GLN B C 1
ATOM 3244 O O . GLN B 1 115 ? 26.214 -3.084 -25.681 1.00 32.56 107 GLN B O 1
ATOM 3250 N N . ASN B 1 116 ? 25.210 -5.087 -25.412 1.00 34.11 108 ASN B N 1
ATOM 3251 C CA . ASN B 1 116 ? 26.031 -5.811 -26.382 1.00 37.05 108 ASN B CA 1
ATOM 3252 C C . ASN B 1 116 ? 27.517 -5.613 -26.100 1.00 39.80 108 ASN B C 1
ATOM 3253 O O . ASN B 1 116 ? 28.301 -5.243 -26.976 1.00 40.93 108 ASN B O 1
ATOM 3258 N N . ILE B 1 117 ? 27.896 -5.850 -24.851 1.00 39.58 109 ILE B N 1
ATOM 3259 C CA . ILE B 1 117 ? 29.293 -5.758 -24.448 1.00 45.97 109 ILE B CA 1
ATOM 3260 C C . ILE B 1 117 ? 30.027 -7.003 -24.924 1.00 44.68 109 ILE B C 1
ATOM 3261 O O . ILE B 1 117 ? 29.471 -8.108 -24.918 1.00 37.79 109 ILE B O 1
ATOM 3263 N N . ASP B 1 118 ? 31.278 -6.827 -25.347 1.00 49.33 110 ASP B N 1
ATOM 3264 C CA . ASP B 1 118 ? 32.075 -7.955 -25.817 1.00 57.50 110 ASP B CA 1
ATOM 3265 C C . ASP B 1 118 ? 32.154 -9.038 -24.747 1.00 53.44 110 ASP B C 1
ATOM 3266 O O . ASP B 1 118 ? 32.237 -8.749 -23.550 1.00 45.59 110 ASP B O 1
ATOM 3268 N N . LYS B 1 119 ? 32.111 -10.294 -25.186 1.00 54.73 111 LYS B N 1
ATOM 3269 C CA . LYS B 1 119 ? 32.091 -11.404 -24.244 1.00 53.36 111 LYS B CA 1
ATOM 3270 C C . LYS B 1 119 ? 33.394 -11.463 -23.457 1.00 52.67 111 LYS B C 1
ATOM 3271 O O . LYS B 1 119 ? 34.474 -11.148 -23.966 1.00 49.57 111 LYS B O 1
ATOM 3273 N N . THR B 1 120 ? 33.277 -11.863 -22.197 1.00 53.03 112 THR B N 1
ATOM 3274 C CA . THR B 1 120 ? 34.421 -12.100 -21.332 1.00 52.39 112 THR B CA 1
ATOM 3275 C C . THR B 1 120 ? 34.724 -13.593 -21.291 1.00 55.27 112 THR B C 1
ATOM 3276 O O . THR B 1 120 ? 33.886 -14.431 -21.636 1.00 57.98 112 THR B O 1
ATOM 3280 N N . LYS B 1 121 ? 35.945 -13.916 -20.866 1.00 47.45 113 LYS B N 1
ATOM 3281 C CA . LYS B 1 121 ? 36.368 -15.308 -20.806 1.00 39.97 113 LYS B CA 1
ATOM 3282 C C . LYS B 1 121 ? 35.488 -16.108 -19.851 1.00 36.28 113 LYS B C 1
ATOM 3283 O O . LYS B 1 121 ? 35.085 -15.623 -18.790 1.00 35.58 113 LYS B O 1
ATOM 3285 N N . LYS B 1 122 ? 35.191 -17.345 -20.236 1.00 34.88 114 LYS B N 1
ATOM 3286 C CA . LYS B 1 122 ? 34.494 -18.255 -19.344 1.00 28.04 114 LYS B CA 1
ATOM 3287 C C . LYS B 1 122 ? 35.316 -18.450 -18.069 1.00 19.19 114 LYS B C 1
ATOM 3288 O O . LYS B 1 122 ? 36.548 -18.358 -18.094 1.00 26.43 114 LYS B O 1
ATOM 3294 N N . PRO B 1 123 ? 34.665 -18.729 -16.932 1.00 16.37 115 PRO B N 1
ATOM 3295 C CA . PRO B 1 123 ? 33.218 -18.887 -16.782 1.00 15.25 115 PRO B CA 1
ATOM 3296 C C . PRO B 1 123 ? 32.525 -17.542 -16.646 1.00 14.81 115 PRO B C 1
ATOM 3297 O O . PRO B 1 123 ? 33.113 -16.581 -16.149 1.00 20.35 115 PRO B O 1
ATOM 3301 N N . TYR B 1 124 ? 31.283 -17.485 -17.092 1.00 14.24 116 TYR B N 1
ATOM 3302 C CA . TYR B 1 124 ? 30.422 -16.335 -16.864 1.00 13.68 116 TYR B CA 1
ATOM 3303 C C . TYR B 1 124 ? 29.787 -16.496 -15.487 1.00 12.62 116 TYR B C 1
ATOM 3304 O O . TYR B 1 124 ? 29.080 -17.476 -15.239 1.00 14.43 116 TYR B O 1
ATOM 3313 N N . VAL B 1 125 ? 30.060 -15.567 -14.578 1.00 12.51 117 VAL B N 1
ATOM 3314 C CA . VAL B 1 125 ? 29.685 -15.732 -13.178 1.00 11.79 117 VAL B CA 1
ATOM 3315 C C . VAL B 1 125 ? 28.478 -14.859 -12.867 1.00 11.13 117 VAL B C 1
ATOM 3316 O O . VAL B 1 125 ? 28.538 -13.632 -13.013 1.00 12.27 117 VAL B O 1
ATOM 3320 N N . ILE B 1 126 ? 27.387 -15.498 -12.433 1.00 10.74 118 ILE B N 1
ATOM 3321 C CA . ILE B 1 126 ? 26.139 -14.831 -12.080 1.00 11.59 118 ILE B CA 1
ATOM 3322 C C . ILE B 1 126 ? 25.963 -14.932 -10.572 1.00 10.52 118 ILE B C 1
ATOM 3323 O O . ILE B 1 126 ? 25.984 -16.037 -10.018 1.00 10.41 118 ILE B O 1
ATOM 3328 N N . MET B 1 127 ? 25.790 -13.791 -9.908 1.00 9.44 119 MET B N 1
ATOM 3329 C CA . MET B 1 127 ? 25.430 -13.773 -8.498 1.00 9.49 119 MET B CA 1
ATOM 3330 C C . MET B 1 127 ? 23.968 -13.366 -8.410 1.00 13.03 119 MET B C 1
ATOM 3331 O O . MET B 1 127 ? 23.602 -12.267 -8.843 1.00 12.17 119 MET B O 1
ATOM 3336 N N . VAL B 1 128 ? 23.135 -14.258 -7.885 1.00 9.11 120 VAL B N 1
ATOM 3337 C CA . VAL B 1 128 ? 21.701 -14.029 -7.751 1.00 8.02 120 VAL B CA 1
ATOM 3338 C C . VAL B 1 128 ? 21.437 -13.504 -6.352 1.00 10.36 120 VAL B C 1
ATOM 3339 O O . VAL B 1 128 ? 21.830 -14.138 -5.366 1.00 12.36 120 VAL B O 1
ATOM 3343 N N . VAL B 1 129 ? 20.774 -12.350 -6.259 1.00 8.29 121 VAL B N 1
ATOM 3344 C CA . VAL B 1 129 ? 20.573 -11.671 -4.985 1.00 9.05 121 VAL B CA 1
ATOM 3345 C C . VAL B 1 129 ? 19.104 -11.291 -4.850 1.00 10.56 121 VAL B C 1
ATOM 3346 O O . VAL B 1 129 ? 18.335 -11.342 -5.815 1.00 8.62 121 VAL B O 1
ATOM 3350 N N . GLY B 1 130 ? 18.716 -10.967 -3.627 1.00 9.15 122 GLY B N 1
ATOM 3351 C CA . GLY B 1 130 ? 17.349 -10.570 -3.332 1.00 11.46 122 GLY B CA 1
ATOM 3352 C C . GLY B 1 130 ? 16.953 -11.080 -1.962 1.00 12.19 122 GLY B C 1
ATOM 3353 O O . GLY B 1 130 ? 17.707 -11.787 -1.293 1.00 12.91 122 GLY B O 1
ATOM 3354 N N . VAL B 1 131 ? 15.720 -10.730 -1.556 1.00 9.11 123 VAL B N 1
ATOM 3355 C CA A VAL B 1 131 ? 15.202 -11.068 -0.237 0.60 9.77 123 VAL B CA 1
ATOM 3356 C CA B VAL B 1 131 ? 15.261 -11.097 -0.221 0.40 11.34 123 VAL B CA 1
ATOM 3357 C C . VAL B 1 131 ? 14.620 -12.478 -0.262 1.00 11.05 123 VAL B C 1
ATOM 3358 O O . VAL B 1 131 ? 14.130 -12.941 -1.292 1.00 13.37 123 VAL B O 1
ATOM 3365 N N . ASN B 1 132 ? 14.657 -13.164 0.881 1.00 10.42 124 ASN B N 1
ATOM 3366 C CA . ASN B 1 132 ? 14.085 -14.504 0.962 1.00 11.31 124 ASN B CA 1
ATOM 3367 C C . ASN B 1 132 ? 12.626 -14.502 0.513 1.00 12.36 124 ASN B C 1
ATOM 3368 O O . ASN B 1 132 ? 11.848 -13.603 0.853 1.00 14.11 124 ASN B O 1
ATOM 3373 N N . GLY B 1 133 ? 12.265 -15.510 -0.267 1.00 11.06 125 GLY B N 1
ATOM 3374 C CA . GLY B 1 133 ? 10.900 -15.721 -0.687 1.00 10.45 125 GLY B CA 1
ATOM 3375 C C . GLY B 1 133 ? 10.551 -15.168 -2.055 1.00 12.96 125 GLY B C 1
ATOM 3376 O O . GLY B 1 133 ? 9.438 -15.424 -2.537 1.00 16.74 125 GLY B O 1
ATOM 3377 N N . VAL B 1 134 ? 11.451 -14.415 -2.692 1.00 10.03 126 VAL B N 1
ATOM 3378 C CA . VAL B 1 134 ? 11.091 -13.801 -3.975 1.00 10.82 126 VAL B CA 1
ATOM 3379 C C . VAL B 1 134 ? 11.213 -14.767 -5.141 1.00 11.59 126 VAL B C 1
ATOM 3380 O O . VAL B 1 134 ? 10.658 -14.488 -6.214 1.00 11.07 126 VAL B O 1
ATOM 3384 N N . GLY B 1 135 ? 11.940 -15.869 -4.967 1.00 12.02 127 GLY B N 1
ATOM 3385 C CA . GLY B 1 135 ? 12.158 -16.838 -6.025 1.00 12.13 127 GLY B CA 1
ATOM 3386 C C . GLY B 1 135 ? 13.583 -16.946 -6.536 1.00 8.23 127 GLY B C 1
ATOM 3387 O O . GLY B 1 135 ? 13.785 -17.347 -7.681 1.00 9.04 127 GLY B O 1
ATOM 3388 N N . LYS B 1 136 ? 14.577 -16.595 -5.712 1.00 9.74 128 LYS B N 1
ATOM 3389 C CA . LYS B 1 136 ? 15.973 -16.669 -6.147 1.00 10.04 128 LYS B CA 1
ATOM 3390 C C . LYS B 1 136 ? 16.356 -18.083 -6.561 1.00 9.79 128 LYS B C 1
ATOM 3391 O O . LYS B 1 136 ? 16.881 -18.310 -7.657 1.00 7.84 128 LYS B O 1
ATOM 3397 N N . THR B 1 137 ? 16.157 -19.043 -5.658 1.00 8.48 129 THR B N 1
ATOM 3398 C CA . THR B 1 137 ? 16.648 -20.395 -5.898 1.00 9.60 129 THR B CA 1
ATOM 3399 C C . THR B 1 137 ? 15.908 -21.032 -7.063 1.00 9.63 129 THR B C 1
ATOM 3400 O O . THR B 1 137 ? 16.519 -21.692 -7.906 1.00 8.76 129 THR B O 1
ATOM 3404 N N . THR B 1 138 ? 14.594 -20.788 -7.150 1.00 8.80 130 THR B N 1
ATOM 3405 C CA . THR B 1 138 ? 13.817 -21.209 -8.308 1.00 8.99 130 THR B CA 1
ATOM 3406 C C . THR B 1 138 ? 14.371 -20.606 -9.587 1.00 8.64 130 THR B C 1
ATOM 3407 O O . THR B 1 138 ? 14.508 -21.289 -10.609 1.00 8.90 130 THR B O 1
ATOM 3411 N N . THR B 1 139 ? 14.684 -19.314 -9.548 1.00 8.87 131 THR B N 1
ATOM 3412 C CA . THR B 1 139 ? 15.202 -18.664 -10.745 1.00 11.11 131 THR B CA 1
ATOM 3413 C C . THR B 1 139 ? 16.553 -19.246 -11.137 1.00 8.59 131 THR B C 1
ATOM 3414 O O . THR B 1 139 ? 16.845 -19.408 -12.327 1.00 9.06 131 THR B O 1
ATOM 3418 N N . ILE B 1 140 ? 17.387 -19.592 -10.148 1.00 8.08 132 ILE B N 1
ATOM 3419 C CA . ILE B 1 140 ? 18.656 -20.240 -10.463 1.00 8.85 132 ILE B CA 1
ATOM 3420 C C . ILE B 1 140 ? 18.425 -21.564 -11.179 1.00 9.01 132 ILE B C 1
ATOM 3421 O O . ILE B 1 140 ? 19.116 -21.887 -12.151 1.00 9.97 132 ILE B O 1
ATOM 3426 N N . GLY B 1 141 ? 17.460 -22.357 -10.711 1.00 10.03 133 GLY B N 1
ATOM 3427 C CA . GLY B 1 141 ? 17.147 -23.589 -11.418 1.00 10.72 133 GLY B CA 1
ATOM 3428 C C . GLY B 1 141 ? 16.702 -23.332 -12.847 1.00 9.74 133 GLY B C 1
ATOM 3429 O O . GLY B 1 141 ? 17.137 -24.015 -13.779 1.00 11.20 133 GLY B O 1
ATOM 3430 N N . LYS B 1 142 ? 15.839 -22.326 -13.038 1.00 9.47 134 LYS B N 1
ATOM 3431 C CA . LYS B 1 142 ? 15.407 -21.958 -14.386 1.00 11.49 134 LYS B CA 1
ATOM 3432 C C . LYS B 1 142 ? 16.583 -21.513 -15.246 1.00 9.74 134 LYS B C 1
ATOM 3433 O O . LYS B 1 142 ? 16.674 -21.883 -16.427 1.00 13.08 134 LYS B O 1
ATOM 3439 N N . LEU B 1 143 ? 17.486 -20.698 -14.680 1.00 9.25 135 LEU B N 1
ATOM 3440 C CA . LEU B 1 143 ? 18.661 -20.271 -15.442 1.00 10.66 135 LEU B CA 1
ATOM 3441 C C . LEU B 1 143 ? 19.528 -21.462 -15.822 1.00 10.81 135 LEU B C 1
ATOM 3442 O O . LEU B 1 143 ? 20.021 -21.547 -16.953 1.00 11.03 135 LEU B O 1
ATOM 3447 N N . ALA B 1 144 ? 19.742 -22.381 -14.876 1.00 12.50 136 ALA B N 1
ATOM 3448 C CA . ALA B 1 144 ? 20.564 -23.557 -15.154 1.00 10.45 136 ALA B CA 1
ATOM 3449 C C . ALA B 1 144 ? 19.980 -24.358 -16.300 1.00 11.64 136 ALA B C 1
ATOM 3450 O O . ALA B 1 144 ? 20.711 -24.848 -17.174 1.00 13.80 136 ALA B O 1
ATOM 3452 N N . HIS B 1 145 ? 18.655 -24.498 -16.314 1.00 13.46 137 HIS B N 1
ATOM 3453 C CA . HIS B 1 145 ? 17.996 -25.163 -17.426 1.00 13.10 137 HIS B CA 1
ATOM 3454 C C . HIS B 1 145 ? 18.202 -24.400 -18.730 1.00 12.45 137 HIS B C 1
ATOM 3455 O O . HIS B 1 145 ? 18.520 -24.997 -19.760 1.00 20.37 137 HIS B O 1
ATOM 3462 N N . GLN B 1 146 ? 18.005 -23.078 -18.709 1.00 12.94 138 GLN B N 1
ATOM 3463 C CA . GLN B 1 146 ? 18.214 -22.268 -19.911 1.00 12.30 138 GLN B CA 1
ATOM 3464 C C . GLN B 1 146 ? 19.596 -22.523 -20.514 1.00 12.86 138 GLN B C 1
ATOM 3465 O O . GLN B 1 146 ? 19.729 -22.810 -21.710 1.00 16.45 138 GLN B O 1
ATOM 3471 N N . PHE B 1 147 ? 20.635 -22.459 -19.681 1.00 12.40 139 PHE B N 1
ATOM 3472 C CA . PHE B 1 147 ? 22.003 -22.579 -20.180 1.00 14.38 139 PHE B CA 1
ATOM 3473 C C . PHE B 1 147 ? 22.345 -24.017 -20.562 1.00 15.09 139 PHE B C 1
ATOM 3474 O O . PHE B 1 147 ? 23.000 -24.251 -21.585 1.00 15.47 139 PHE B O 1
ATOM 3482 N N . LYS B 1 148 ? 21.937 -24.996 -19.750 1.00 15.10 140 LYS B N 1
ATOM 3483 C CA . LYS B 1 148 ? 22.183 -26.386 -20.128 1.00 16.72 140 LYS B CA 1
ATOM 3484 C C . LYS B 1 148 ? 21.500 -26.719 -21.450 1.00 17.63 140 LYS B C 1
ATOM 3485 O O . LYS B 1 148 ? 22.066 -27.436 -22.282 1.00 17.77 140 LYS B O 1
ATOM 3491 N N . SER B 1 149 ? 20.297 -26.168 -21.679 1.00 17.14 141 SER B N 1
ATOM 3492 C CA A SER B 1 149 ? 19.595 -26.419 -22.936 0.30 19.18 141 SER B CA 1
ATOM 3493 C CA B SER B 1 149 ? 19.596 -26.420 -22.937 0.70 18.01 141 SER B CA 1
ATOM 3494 C C . SER B 1 149 ? 20.359 -25.860 -24.127 1.00 23.35 141 SER B C 1
ATOM 3495 O O . SER B 1 149 ? 20.220 -26.370 -25.245 1.00 27.11 141 SER B O 1
ATOM 3500 N N . GLU B 1 150 ? 21.153 -24.814 -23.915 1.00 18.91 142 GLU B N 1
ATOM 3501 C CA . GLU B 1 150 ? 21.997 -24.263 -24.968 1.00 23.72 142 GLU B CA 1
ATOM 3502 C C . GLU B 1 150 ? 23.286 -25.047 -25.155 1.00 26.54 142 GLU B C 1
ATOM 3503 O O . GLU B 1 150 ? 24.118 -24.646 -25.976 1.00 28.11 142 GLU B O 1
ATOM 3509 N N . GLY B 1 151 ? 23.477 -26.136 -24.417 1.00 19.68 143 GLY B N 1
ATOM 3510 C CA . GLY B 1 151 ? 24.695 -26.910 -24.506 1.00 19.05 143 GLY B CA 1
ATOM 3511 C C . GLY B 1 151 ? 25.817 -26.449 -23.612 1.00 21.52 143 GLY B C 1
ATOM 3512 O O . GLY B 1 151 ? 26.947 -26.918 -23.782 1.00 20.55 143 GLY B O 1
ATOM 3513 N N . LEU B 1 152 ? 25.545 -25.557 -22.662 1.00 15.58 144 LEU B N 1
ATOM 3514 C CA . LEU B 1 152 ? 26.567 -25.020 -21.777 1.00 15.75 144 LEU B CA 1
ATOM 3515 C C . LEU B 1 152 ? 26.681 -25.843 -20.501 1.00 14.86 144 LEU B C 1
ATOM 3516 O O . LEU B 1 152 ? 25.722 -26.489 -20.064 1.00 16.65 144 LEU B O 1
ATOM 3521 N N . LYS B 1 153 ? 27.876 -25.810 -19.913 1.00 14.32 145 LYS B N 1
ATOM 3522 C CA . LYS B 1 153 ? 28.182 -26.480 -18.656 1.00 12.66 145 LYS B CA 1
ATOM 3523 C C . LYS B 1 153 ? 28.001 -25.496 -17.504 1.00 15.57 145 LYS B C 1
ATOM 3524 O O . LYS B 1 153 ? 28.745 -24.509 -17.406 1.00 15.42 145 LYS B O 1
ATOM 3526 N N . VAL B 1 154 ? 27.044 -25.792 -16.621 1.00 12.44 146 VAL B N 1
ATOM 3527 C CA . VAL B 1 154 ? 26.652 -24.931 -15.505 1.00 11.39 146 VAL B CA 1
ATOM 3528 C C . VAL B 1 154 ? 27.167 -25.525 -14.201 1.00 12.11 146 VAL B C 1
ATOM 3529 O O . VAL B 1 154 ? 27.106 -26.744 -14.000 1.00 13.55 146 VAL B O 1
ATOM 3533 N N . VAL B 1 155 ? 27.656 -24.659 -13.303 1.00 11.35 147 VAL B N 1
ATOM 3534 C CA . VAL B 1 155 ? 28.001 -25.045 -11.936 1.00 11.22 147 VAL B CA 1
ATOM 3535 C C . VAL B 1 155 ? 27.279 -24.115 -10.974 1.00 11.56 147 VAL B C 1
ATOM 3536 O O . VAL B 1 155 ? 27.353 -22.888 -11.121 1.00 11.93 147 VAL B O 1
ATOM 3540 N N . LEU B 1 156 ? 26.617 -24.692 -9.974 1.00 9.87 148 LEU B N 1
ATOM 3541 C CA . LEU B 1 156 ? 25.875 -23.935 -8.974 1.00 8.12 148 LEU B CA 1
ATOM 3542 C C . LEU B 1 156 ? 26.679 -23.825 -7.687 1.00 12.08 148 LEU B C 1
ATOM 3543 O O . LEU B 1 156 ? 27.379 -24.760 -7.299 1.00 12.36 148 LEU B O 1
ATOM 3548 N N . GLY B 1 157 ? 26.571 -22.677 -7.025 1.00 10.00 149 GLY B N 1
ATOM 3549 C CA . GLY B 1 157 ? 27.223 -22.470 -5.743 1.00 8.78 149 GLY B CA 1
ATOM 3550 C C . GLY B 1 157 ? 26.219 -22.183 -4.639 1.00 10.83 149 GLY B C 1
ATOM 3551 O O . GLY B 1 157 ? 25.440 -21.228 -4.737 1.00 10.81 149 GLY B O 1
ATOM 3552 N N . ALA B 1 158 ? 26.226 -22.992 -3.580 1.00 11.65 150 ALA B N 1
ATOM 3553 C CA . ALA B 1 158 ? 25.237 -22.870 -2.502 1.00 9.19 150 ALA B CA 1
ATOM 3554 C C . ALA B 1 158 ? 25.742 -21.914 -1.419 1.00 12.90 150 ALA B C 1
ATOM 3555 O O . ALA B 1 158 ? 26.083 -22.302 -0.300 1.00 15.97 150 ALA B O 1
ATOM 3557 N N . ALA B 1 159 ? 25.780 -20.627 -1.764 1.00 11.10 151 ALA B N 1
ATOM 3558 C CA . ALA B 1 159 ? 26.318 -19.634 -0.843 1.00 12.53 151 ALA B CA 1
ATOM 3559 C C . ALA B 1 159 ? 25.236 -18.957 -0.010 1.00 20.17 151 ALA B C 1
ATOM 3560 O O . ALA B 1 159 ? 25.532 -17.997 0.704 1.00 19.10 151 ALA B O 1
ATOM 3562 N N . ASP B 1 160 ? 23.992 -19.428 -0.095 1.00 17.81 152 ASP B N 1
ATOM 3563 C CA . ASP B 1 160 ? 22.949 -19.101 0.875 1.00 16.85 152 ASP B CA 1
ATOM 3564 C C . ASP B 1 160 ? 23.035 -20.169 1.958 1.00 19.76 152 ASP B C 1
ATOM 3565 O O . ASP B 1 160 ? 22.554 -21.289 1.771 1.00 17.96 152 ASP B O 1
ATOM 3570 N N . THR B 1 161 ? 23.689 -19.847 3.079 1.00 19.02 153 THR B N 1
ATOM 3571 C CA . THR B 1 161 ? 23.948 -20.842 4.114 1.00 21.50 153 THR B CA 1
ATOM 3572 C C . THR B 1 161 ? 23.323 -20.497 5.458 1.00 24.50 153 THR B C 1
ATOM 3573 O O . THR B 1 161 ? 23.596 -21.195 6.442 1.00 29.33 153 THR B O 1
ATOM 3577 N N . PHE B 1 162 ? 22.482 -19.464 5.538 1.00 29.28 154 PHE B N 1
ATOM 3578 C CA . PHE B 1 162 ? 21.943 -19.087 6.841 1.00 28.76 154 PHE B CA 1
ATOM 3579 C C . PHE B 1 162 ? 20.954 -20.127 7.351 1.00 33.86 154 PHE B C 1
ATOM 3580 O O . PHE B 1 162 ? 21.133 -20.688 8.437 1.00 38.80 154 PHE B O 1
ATOM 3588 N N A ARG B 1 163 ? 19.945 -20.458 6.552 0.41 35.30 155 ARG B N 1
ATOM 3589 N N B ARG B 1 163 ? 19.861 -20.321 6.618 0.59 35.35 155 ARG B N 1
ATOM 3590 C CA A ARG B 1 163 ? 19.063 -21.575 6.868 0.41 37.05 155 ARG B CA 1
ATOM 3591 C CA B ARG B 1 163 ? 18.705 -21.060 7.098 0.59 37.34 155 ARG B CA 1
ATOM 3592 C C A ARG B 1 163 ? 19.610 -22.860 6.255 0.41 34.50 155 ARG B C 1
ATOM 3593 C C B ARG B 1 163 ? 18.863 -22.550 6.819 0.59 35.73 155 ARG B C 1
ATOM 3594 O O A ARG B 1 163 ? 20.152 -22.851 5.147 0.41 31.20 155 ARG B O 1
ATOM 3595 O O B ARG B 1 163 ? 19.737 -22.984 6.063 0.59 33.36 155 ARG B O 1
ATOM 3598 N N A ALA B 1 164 ? 19.477 -23.970 6.991 0.41 34.30 156 ALA B N 1
ATOM 3599 N N B ALA B 1 164 ? 17.972 -23.333 7.432 0.59 36.18 156 ALA B N 1
ATOM 3600 C CA A ALA B 1 164 ? 19.924 -25.255 6.461 0.41 31.42 156 ALA B CA 1
ATOM 3601 C CA B ALA B 1 164 ? 18.127 -24.784 7.461 0.59 35.73 156 ALA B CA 1
ATOM 3602 C C A ALA B 1 164 ? 19.104 -25.677 5.250 0.41 26.29 156 ALA B C 1
ATOM 3603 C C B ALA B 1 164 ? 18.092 -25.387 6.064 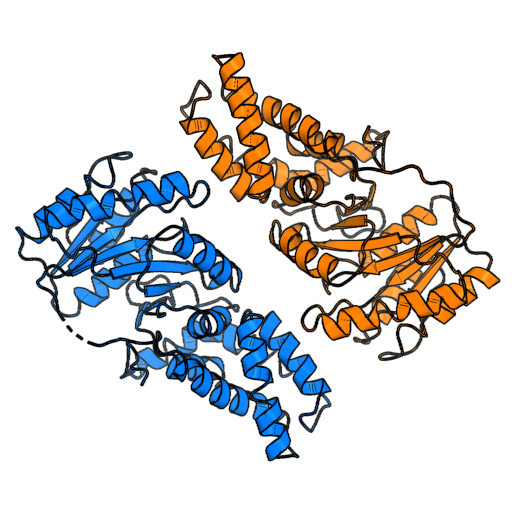0.59 30.44 156 ALA B C 1
ATOM 3604 O O A ALA B 1 164 ? 19.644 -26.280 4.317 0.41 19.88 156 ALA B O 1
ATOM 3605 O O B ALA B 1 164 ? 18.957 -26.192 5.700 0.59 30.06 156 ALA B O 1
ATOM 3608 N N A ALA B 1 165 ? 17.806 -25.373 5.250 0.41 26.23 157 ALA B N 1
ATOM 3609 N N B ALA B 1 165 ? 17.097 -25.014 5.267 0.59 26.55 157 ALA B N 1
ATOM 3610 C CA A ALA B 1 165 ? 16.964 -25.703 4.108 0.41 23.70 157 ALA B CA 1
ATOM 3611 C CA B ALA B 1 165 ? 16.826 -25.697 4.014 0.59 24.19 157 ALA B CA 1
ATOM 3612 C C A ALA B 1 165 ? 17.434 -25.021 2.834 0.41 17.04 157 ALA B C 1
ATOM 3613 C C B ALA B 1 165 ? 17.423 -25.013 2.794 0.59 16.48 157 ALA B C 1
ATOM 3614 O O A ALA B 1 165 ? 17.162 -25.525 1.740 0.41 16.34 157 ALA B O 1
ATOM 3615 O O B ALA B 1 165 ? 17.229 -25.512 1.683 0.59 15.82 157 ALA B O 1
ATOM 3618 N N . ALA B 1 166 ? 18.137 -23.891 2.950 1.00 15.12 158 ALA B N 1
ATOM 3619 C CA . ALA B 1 166 ? 18.608 -23.172 1.766 1.00 16.47 158 ALA B CA 1
ATOM 3620 C C . ALA B 1 166 ? 19.516 -24.038 0.903 1.00 15.97 158 ALA B C 1
ATOM 3621 O O . ALA B 1 166 ? 19.318 -24.146 -0.313 1.00 13.59 158 ALA B O 1
ATOM 3623 N N . VAL B 1 167 ? 20.533 -24.651 1.510 1.00 13.16 159 VAL B N 1
ATOM 3624 C CA . VAL B 1 167 ? 21.433 -25.494 0.730 1.00 14.21 159 VAL B CA 1
ATOM 3625 C C . VAL B 1 167 ? 20.672 -26.678 0.137 1.00 15.81 159 VAL B C 1
ATOM 3626 O O . VAL B 1 167 ? 20.855 -27.018 -1.038 1.00 16.32 159 VAL B O 1
ATOM 3630 N N . ASP B 1 168 ? 19.797 -27.302 0.936 1.00 17.47 160 ASP B N 1
ATOM 3631 C CA . ASP B 1 168 ? 18.967 -28.416 0.466 1.00 17.61 160 ASP B CA 1
ATOM 3632 C C . ASP B 1 168 ? 18.133 -28.026 -0.750 1.00 20.30 160 ASP B C 1
ATOM 3633 O O . ASP B 1 168 ? 17.949 -28.830 -1.675 1.00 14.82 160 ASP B O 1
ATOM 3638 N N . GLN B 1 169 ? 17.578 -26.815 -0.741 1.00 15.19 161 GLN B N 1
ATOM 3639 C CA . GLN B 1 169 ? 16.731 -26.385 -1.850 1.00 14.20 161 GLN B CA 1
ATOM 3640 C C . GLN B 1 169 ? 17.534 -26.225 -3.136 1.00 15.27 161 GLN B C 1
ATOM 3641 O O . GLN B 1 169 ? 17.040 -26.551 -4.222 1.00 14.10 161 GLN B O 1
ATOM 3647 N N . LEU B 1 170 ? 18.772 -25.723 -3.050 1.00 10.98 162 LEU B N 1
ATOM 3648 C CA . LEU B 1 170 ? 19.575 -25.622 -4.267 1.00 11.09 162 LEU B CA 1
ATOM 3649 C C . LEU B 1 170 ? 20.039 -26.996 -4.739 1.00 13.63 162 LEU B C 1
ATOM 3650 O O . LEU B 1 170 ? 20.116 -27.245 -5.948 1.00 13.86 162 LEU B O 1
ATOM 3655 N N . VAL B 1 171 ? 20.360 -27.898 -3.807 1.00 11.93 163 VAL B N 1
ATOM 3656 C CA . VAL B 1 171 ? 20.673 -29.278 -4.194 1.00 12.07 163 VAL B CA 1
ATOM 3657 C C . VAL B 1 171 ? 19.507 -29.881 -4.962 1.00 15.75 163 VAL B C 1
ATOM 3658 O O . VAL B 1 171 ? 19.687 -30.502 -6.016 1.00 14.58 163 VAL B O 1
ATOM 3662 N N . ILE B 1 172 ? 18.291 -29.681 -4.449 1.00 12.47 164 ILE B N 1
ATOM 3663 C CA . ILE B 1 172 ? 17.097 -30.202 -5.113 1.00 13.29 164 ILE B CA 1
ATOM 3664 C C . ILE B 1 172 ? 17.021 -29.694 -6.550 1.00 12.27 164 ILE B C 1
ATOM 3665 O O . ILE B 1 172 ? 16.770 -30.465 -7.483 1.00 14.37 164 ILE B O 1
ATOM 3670 N N . TRP B 1 173 ? 17.265 -28.398 -6.759 1.00 13.18 165 TRP B N 1
ATOM 3671 C CA . TRP B 1 173 ? 17.221 -27.874 -8.123 1.00 12.68 165 TRP B CA 1
ATOM 3672 C C . TRP B 1 173 ? 18.371 -28.410 -8.965 1.00 16.47 165 TRP B C 1
ATOM 3673 O O . TRP B 1 173 ? 18.196 -28.677 -10.160 1.00 12.66 165 TRP B O 1
ATOM 3684 N N . SER B 1 174 ? 19.557 -28.572 -8.371 1.00 12.11 166 SER B N 1
ATOM 3685 C CA . SER B 1 174 ? 20.672 -29.108 -9.147 1.00 14.63 166 SER B CA 1
ATOM 3686 C C . SER B 1 174 ? 20.342 -30.499 -9.666 1.00 14.82 166 SER B C 1
ATOM 3687 O O . SER B 1 174 ? 20.755 -30.865 -10.772 1.00 15.47 166 SER B O 1
ATOM 3690 N N . GLU B 1 175 ? 19.561 -31.260 -8.901 1.00 12.16 167 GLU B N 1
ATOM 3691 C CA . GLU B 1 175 ? 19.147 -32.588 -9.330 1.00 13.11 167 GLU B CA 1
ATOM 3692 C C . GLU B 1 175 ? 18.049 -32.539 -10.392 1.00 13.62 167 GLU B C 1
ATOM 3693 O O . GLU B 1 175 ? 18.033 -33.383 -11.295 1.00 15.94 167 GLU B O 1
ATOM 3699 N N . ARG B 1 176 ? 17.101 -31.602 -10.282 1.00 13.93 168 ARG B N 1
ATOM 3700 C CA . ARG B 1 176 ? 16.036 -31.511 -11.287 1.00 13.79 168 ARG B CA 1
ATOM 3701 C C . ARG B 1 176 ? 16.597 -31.205 -12.667 1.00 18.29 168 ARG B C 1
ATOM 3702 O O . ARG B 1 176 ? 16.108 -31.723 -13.677 1.00 18.00 168 ARG B O 1
ATOM 3710 N N . VAL B 1 177 ? 17.584 -30.322 -12.737 1.00 14.80 169 VAL B N 1
ATOM 3711 C CA . VAL B 1 177 ? 18.150 -29.959 -14.030 1.00 13.98 169 VAL B CA 1
ATOM 3712 C C . VAL B 1 177 ? 19.273 -30.910 -14.415 1.00 16.02 169 VAL B C 1
ATOM 3713 O O . VAL B 1 177 ? 19.439 -31.237 -15.590 1.00 23.69 169 VAL B O 1
ATOM 3717 N N . GLY B 1 178 ? 20.050 -31.366 -13.433 1.00 12.40 170 GLY B N 1
ATOM 3718 C CA . GLY B 1 178 ? 21.171 -32.245 -13.704 1.00 14.21 170 GLY B CA 1
ATOM 3719 C C . GLY B 1 178 ? 22.432 -31.441 -13.949 1.00 19.35 170 GLY B C 1
ATOM 3720 O O . GLY B 1 178 ? 23.056 -31.552 -15.009 1.00 18.89 170 GLY B O 1
ATOM 3721 N N . VAL B 1 179 ? 22.800 -30.604 -12.984 1.00 12.72 171 VAL B N 1
ATOM 3722 C CA . VAL B 1 179 ? 24.032 -29.818 -13.053 1.00 14.03 171 VAL B CA 1
ATOM 3723 C C . VAL B 1 179 ? 24.803 -29.974 -11.745 1.00 15.40 171 VAL B C 1
ATOM 3724 O O . VAL B 1 179 ? 24.188 -30.215 -10.692 1.00 14.92 171 VAL B O 1
ATOM 3728 N N . PRO B 1 180 ? 26.130 -29.840 -11.754 1.00 13.42 172 PRO B N 1
ATOM 3729 C CA . PRO B 1 180 ? 26.895 -29.986 -10.513 1.00 16.20 172 PRO B CA 1
ATOM 3730 C C . PRO B 1 180 ? 26.683 -28.811 -9.579 1.00 14.34 172 PRO B C 1
ATOM 3731 O O . PRO B 1 180 ? 26.325 -27.704 -9.992 1.00 13.12 172 PRO B O 1
ATOM 3735 N N . ILE B 1 181 ? 26.925 -29.071 -8.296 1.00 14.68 173 ILE B N 1
ATOM 3736 C CA . ILE B 1 181 ? 26.748 -28.067 -7.255 1.00 12.27 173 ILE B CA 1
ATOM 3737 C C . ILE B 1 181 ? 27.941 -28.127 -6.313 1.00 12.44 173 ILE B C 1
ATOM 3738 O O . ILE B 1 181 ? 28.498 -29.201 -6.052 1.00 16.19 173 ILE B O 1
ATOM 3743 N N . VAL B 1 182 ? 28.365 -26.962 -5.836 1.00 10.65 174 VAL B N 1
ATOM 3744 C CA . VAL B 1 182 ? 29.415 -26.853 -4.833 1.00 12.15 174 VAL B CA 1
ATOM 3745 C C . VAL B 1 182 ? 28.757 -26.332 -3.565 1.00 15.06 174 VAL B C 1
ATOM 3746 O O . VAL B 1 182 ? 28.011 -25.345 -3.608 1.00 13.99 174 VAL B O 1
ATOM 3750 N N . LYS B 1 183 ? 28.988 -27.015 -2.448 1.00 15.59 175 LYS B N 1
ATOM 3751 C CA . LYS B 1 183 ? 28.312 -26.648 -1.216 1.00 16.97 175 LYS B CA 1
ATOM 3752 C C . LYS B 1 183 ? 29.185 -26.989 -0.024 1.00 25.55 175 LYS B C 1
ATOM 3753 O O . LYS B 1 183 ? 30.082 -27.831 -0.101 1.00 25.43 175 LYS B O 1
ATOM 3759 N N . GLN B 1 184 ? 28.896 -26.321 1.089 1.00 21.28 176 GLN B N 1
ATOM 3760 C CA . GLN B 1 184 ? 29.454 -26.712 2.375 1.00 25.11 176 GLN B CA 1
ATOM 3761 C C . GLN B 1 184 ? 28.308 -26.918 3.356 1.00 29.64 176 GLN B C 1
ATOM 3762 O O . GLN B 1 184 ? 27.202 -27.282 2.950 1.00 36.28 176 GLN B O 1
ATOM 3768 N N . ALA B 1 185 ? 28.551 -26.703 4.640 1.00 45.21 177 ALA B N 1
ATOM 3769 C CA . ALA B 1 185 ? 27.527 -26.932 5.646 1.00 44.30 177 ALA B CA 1
ATOM 3770 C C . ALA B 1 185 ? 26.687 -25.675 5.873 1.00 49.57 177 ALA B C 1
ATOM 3771 O O . ALA B 1 185 ? 26.979 -24.592 5.359 1.00 51.39 177 ALA B O 1
ATOM 3773 N N . MET B 1 186 ? 25.612 -25.841 6.639 1.00 41.46 178 MET B N 1
ATOM 3774 C CA . MET B 1 186 ? 24.836 -24.700 7.101 1.00 35.92 178 MET B CA 1
ATOM 3775 C C . MET B 1 186 ? 25.735 -23.770 7.905 1.00 33.34 178 MET B C 1
ATOM 3776 O O . MET B 1 186 ? 26.577 -24.217 8.688 1.00 35.64 178 MET B O 1
ATOM 3781 N N . GLY B 1 187 ? 25.571 -22.467 7.692 1.00 35.35 179 GLY B N 1
ATOM 3782 C CA . GLY B 1 187 ? 26.398 -21.501 8.387 1.00 36.38 179 GLY B CA 1
ATOM 3783 C C . GLY B 1 187 ? 27.837 -21.431 7.931 1.00 32.63 179 GLY B C 1
ATOM 3784 O O . GLY B 1 187 ? 28.638 -20.743 8.566 1.00 32.62 179 GLY B O 1
ATOM 3785 N N . SER B 1 188 ? 28.195 -22.129 6.857 1.00 28.59 180 SER B N 1
ATOM 3786 C CA . SER B 1 188 ? 29.521 -21.972 6.283 1.00 32.53 180 SER B CA 1
ATOM 3787 C C . SER B 1 188 ? 29.681 -20.564 5.725 1.00 23.32 180 SER B C 1
ATOM 3788 O O . SER B 1 188 ? 28.707 -19.903 5.356 1.00 26.32 180 SER B O 1
ATOM 3791 N N . ASP B 1 189 ? 30.933 -20.120 5.644 1.00 20.20 181 ASP B N 1
ATOM 3792 C CA . ASP B 1 189 ? 31.259 -18.789 5.139 1.00 21.67 181 ASP B CA 1
ATOM 3793 C C . ASP B 1 189 ? 30.803 -18.690 3.691 1.00 20.07 181 ASP B C 1
ATOM 3794 O O . ASP B 1 189 ? 31.354 -19.390 2.834 1.00 16.13 181 ASP B O 1
ATOM 3799 N N . PRO B 1 190 ? 29.798 -17.856 3.370 1.00 16.66 182 PRO B N 1
ATOM 3800 C CA . PRO B 1 190 ? 29.326 -17.809 1.974 1.00 12.61 182 PRO B CA 1
ATOM 3801 C C . PRO B 1 190 ? 30.418 -17.475 0.975 1.00 11.67 182 PRO B C 1
ATOM 3802 O O . PRO B 1 190 ? 30.444 -18.069 -0.109 1.00 12.25 182 PRO B O 1
ATOM 3806 N N . ALA B 1 191 ? 31.333 -16.559 1.309 1.00 12.48 183 ALA B N 1
ATOM 3807 C CA . ALA B 1 191 ? 32.415 -16.253 0.375 1.00 12.00 183 ALA B CA 1
ATOM 3808 C C . ALA B 1 191 ? 33.275 -17.482 0.104 1.00 12.46 183 ALA B C 1
ATOM 3809 O O . ALA B 1 191 ? 33.728 -17.692 -1.028 1.00 11.89 183 ALA B O 1
ATOM 3811 N N . SER B 1 192 ? 33.525 -18.299 1.132 1.00 13.81 184 SER B N 1
ATOM 3812 C CA A SER B 1 192 ? 34.333 -19.501 0.934 0.55 13.23 184 SER B CA 1
ATOM 3813 C CA B SER B 1 192 ? 34.341 -19.490 0.919 0.45 13.22 184 SER B CA 1
ATOM 3814 C C . SER B 1 192 ? 33.642 -20.478 -0.008 1.00 12.32 184 SER B C 1
ATOM 3815 O O . SER B 1 192 ? 34.292 -21.122 -0.835 1.00 14.24 184 SER B O 1
ATOM 3820 N N . VAL B 1 193 ? 32.315 -20.597 0.100 1.00 11.81 185 VAL B N 1
ATOM 3821 C CA . VAL B 1 193 ? 31.580 -21.445 -0.839 1.00 11.18 185 VAL B CA 1
ATOM 3822 C C . VAL B 1 193 ? 31.697 -20.896 -2.256 1.00 11.26 185 VAL B C 1
ATOM 3823 O O . VAL B 1 193 ? 31.919 -21.647 -3.216 1.00 11.29 185 VAL B O 1
ATOM 3827 N N . ALA B 1 194 ? 31.531 -19.577 -2.414 1.00 9.87 186 ALA B N 1
ATOM 3828 C CA . ALA B 1 194 ? 31.669 -18.969 -3.733 1.00 10.56 186 ALA B CA 1
ATOM 3829 C C . ALA B 1 194 ? 33.069 -19.177 -4.293 1.00 10.38 186 ALA B C 1
ATOM 3830 O O . ALA B 1 194 ? 33.234 -19.435 -5.489 1.00 10.69 186 ALA B O 1
ATOM 3832 N N . PHE B 1 195 ? 34.097 -19.037 -3.451 1.00 10.48 187 PHE B N 1
ATOM 3833 C CA . PHE B 1 195 ? 35.460 -19.264 -3.921 1.00 11.07 187 PHE B CA 1
ATOM 3834 C C . PHE B 1 195 ? 35.606 -20.672 -4.466 1.00 13.87 187 PHE B C 1
ATOM 3835 O O . PHE B 1 195 ? 36.134 -20.876 -5.564 1.00 14.50 187 PHE B O 1
ATOM 3843 N N . ASP B 1 196 ? 35.148 -21.656 -3.692 1.00 11.67 188 ASP B N 1
ATOM 3844 C CA . ASP B 1 196 ? 35.246 -23.050 -4.114 1.00 13.15 188 ASP B CA 1
ATOM 3845 C C . ASP B 1 196 ? 34.470 -23.285 -5.394 1.00 16.46 188 ASP B C 1
ATOM 3846 O O . ASP B 1 196 ? 34.879 -24.104 -6.227 1.00 14.16 188 ASP B O 1
ATOM 3851 N N . THR B 1 197 ? 33.323 -22.608 -5.548 1.00 11.06 189 THR B N 1
ATOM 3852 C CA . THR B 1 197 ? 32.500 -22.793 -6.742 1.00 9.87 189 THR B CA 1
ATOM 3853 C C . THR B 1 197 ? 33.220 -22.301 -7.987 1.00 11.05 189 THR B C 1
ATOM 3854 O O . THR B 1 197 ? 33.247 -22.987 -9.015 1.00 13.20 189 THR B O 1
ATOM 3858 N N . VAL B 1 198 ? 33.797 -21.096 -7.921 1.00 12.00 190 VAL B N 1
ATOM 3859 C CA . VAL B 1 198 ? 34.490 -20.566 -9.088 1.00 13.18 190 VAL B CA 1
ATOM 3860 C C . VAL B 1 198 ? 35.749 -21.377 -9.380 1.00 12.91 190 VAL B C 1
ATOM 3861 O O . VAL B 1 198 ? 36.061 -21.650 -10.542 1.00 15.50 190 VAL B O 1
ATOM 3865 N N . GLN B 1 199 ? 36.492 -21.774 -8.335 1.00 14.00 191 GLN B N 1
ATOM 3866 C CA . GLN B 1 199 ? 37.648 -22.656 -8.526 1.00 16.71 191 GLN B CA 1
ATOM 3867 C C . GLN B 1 199 ? 37.254 -23.933 -9.257 1.00 18.12 191 GLN B C 1
ATOM 3868 O O . GLN B 1 199 ? 37.941 -24.376 -10.187 1.00 16.92 191 GLN B O 1
ATOM 3874 N N . SER B 1 200 ? 36.161 -24.560 -8.818 1.00 14.60 192 SER B N 1
ATOM 3875 C CA . SER B 1 200 ? 35.709 -25.799 -9.442 1.00 16.02 192 SER B CA 1
ATOM 3876 C C . SER B 1 200 ? 35.301 -25.569 -10.892 1.00 13.80 192 SER B C 1
ATOM 3877 O O . SER B 1 200 ? 35.605 -26.390 -11.767 1.00 18.35 192 SER B O 1
ATOM 3880 N N . ALA B 1 201 ? 34.611 -24.459 -11.164 1.00 14.56 193 ALA B N 1
ATOM 3881 C CA . ALA B 1 201 ? 34.196 -24.154 -12.531 1.00 12.11 193 ALA B CA 1
ATOM 3882 C C . ALA B 1 201 ? 35.394 -23.979 -13.449 1.00 19.14 193 ALA B C 1
ATOM 3883 O O . ALA B 1 201 ? 35.368 -24.399 -14.613 1.00 18.47 193 ALA B O 1
ATOM 3885 N N . VAL B 1 202 ? 36.443 -23.324 -12.952 1.00 16.12 194 VAL B N 1
ATOM 3886 C CA . VAL B 1 202 ? 37.641 -23.134 -13.757 1.00 17.83 194 VAL B CA 1
ATOM 3887 C C . VAL B 1 202 ? 38.284 -24.484 -14.057 1.00 23.11 194 VAL B C 1
ATOM 3888 O O . VAL B 1 202 ? 38.611 -24.795 -15.211 1.00 20.54 194 VAL B O 1
ATOM 3892 N N . SER B 1 203 ? 38.443 -25.326 -13.028 1.00 18.89 195 SER B N 1
ATOM 3893 C CA . SER B 1 203 ? 39.101 -26.610 -13.237 1.00 22.26 195 SER B CA 1
ATOM 3894 C C . SER B 1 203 ? 38.258 -27.578 -14.061 1.00 21.63 195 SER B C 1
ATOM 3895 O O . SER B 1 203 ? 38.819 -28.476 -14.698 1.00 25.85 195 SER B O 1
ATOM 3898 N N . GLN B 1 204 ? 36.937 -27.418 -14.074 1.00 20.05 196 GLN B N 1
ATOM 3899 C CA . GLN B 1 204 ? 36.064 -28.267 -14.873 1.00 25.90 196 GLN B CA 1
ATOM 3900 C C . GLN B 1 204 ? 35.765 -27.670 -16.238 1.00 24.65 196 GLN B C 1
ATOM 3901 O O . GLN B 1 204 ? 34.975 -28.251 -16.997 1.00 24.08 196 GLN B O 1
ATOM 3907 N N . ASP B 1 205 ? 36.358 -26.520 -16.555 1.00 22.61 197 ASP B N 1
ATOM 3908 C CA . ASP B 1 205 ? 36.126 -25.845 -17.829 1.00 22.11 197 ASP B CA 1
ATOM 3909 C C . ASP B 1 205 ? 34.640 -25.541 -18.045 1.00 20.04 197 ASP B C 1
ATOM 3910 O O . ASP B 1 205 ? 34.110 -25.680 -19.148 1.00 23.84 197 ASP B O 1
ATOM 3915 N N . ALA B 1 206 ? 33.963 -25.092 -16.989 1.00 15.67 198 ALA B N 1
ATOM 3916 C CA . ALA B 1 206 ? 32.544 -24.789 -17.081 1.00 15.72 198 ALA B CA 1
ATOM 3917 C C . ALA B 1 206 ? 32.314 -23.441 -17.761 1.00 16.57 198 ALA B C 1
ATOM 3918 O O . ALA B 1 206 ? 33.188 -22.572 -17.792 1.00 18.50 198 ALA B O 1
ATOM 3920 N N . ASP B 1 207 ? 31.111 -23.280 -18.309 1.00 14.08 199 ASP B N 1
ATOM 3921 C CA . ASP B 1 207 ? 30.722 -22.074 -19.029 1.00 14.84 199 ASP B CA 1
ATOM 3922 C C . ASP B 1 207 ? 30.058 -21.034 -18.135 1.00 12.40 199 ASP B C 1
ATOM 3923 O O . ASP B 1 207 ? 30.236 -19.829 -18.353 1.00 15.65 199 ASP B O 1
ATOM 3928 N N . VAL B 1 208 ? 29.265 -21.466 -17.160 1.00 11.89 200 VAL B N 1
ATOM 3929 C CA . VAL B 1 208 ? 28.460 -20.561 -16.349 1.00 11.14 200 VAL B CA 1
ATOM 3930 C C . VAL B 1 208 ? 28.535 -20.998 -14.891 1.00 13.57 200 VAL B C 1
ATOM 3931 O O . VAL B 1 208 ? 28.430 -22.187 -14.578 1.00 14.03 200 VAL B O 1
ATOM 3935 N N . VAL B 1 209 ? 28.703 -20.029 -14.000 1.00 9.96 201 VAL B N 1
ATOM 3936 C CA . VAL B 1 209 ? 28.608 -20.222 -12.559 1.00 9.49 201 VAL B CA 1
ATOM 3937 C C . VAL B 1 209 ? 27.425 -19.411 -12.072 1.00 11.18 201 VAL B C 1
ATOM 3938 O O . VAL B 1 209 ? 27.295 -18.242 -12.441 1.00 11.54 201 VAL B O 1
ATOM 3942 N N . ILE B 1 210 ? 26.566 -20.011 -11.245 1.00 9.21 202 ILE B N 1
ATOM 3943 C CA . ILE B 1 210 ? 25.463 -19.274 -10.638 1.00 8.48 202 ILE B CA 1
ATOM 3944 C C . ILE B 1 210 ? 25.547 -19.448 -9.130 1.00 8.83 202 ILE B C 1
ATOM 3945 O O . ILE B 1 210 ? 25.502 -20.581 -8.629 1.00 10.64 202 ILE B O 1
ATOM 3950 N N . ILE B 1 211 ? 25.658 -18.332 -8.418 1.00 8.09 203 ILE B N 1
ATOM 3951 C CA . ILE B 1 211 ? 25.814 -18.298 -6.965 1.00 9.99 203 ILE B CA 1
ATOM 3952 C C . ILE B 1 211 ? 24.484 -17.903 -6.333 1.00 12.69 203 ILE B C 1
ATOM 3953 O O . ILE B 1 211 ? 23.945 -16.836 -6.646 1.00 9.51 203 ILE B O 1
ATOM 3958 N N . ASP B 1 212 ? 23.964 -18.750 -5.433 1.00 9.80 204 ASP B N 1
ATOM 3959 C CA . ASP B 1 212 ? 22.808 -18.411 -4.604 1.00 10.49 204 ASP B CA 1
ATOM 3960 C C . ASP B 1 212 ? 23.283 -17.655 -3.368 1.00 11.73 204 ASP B C 1
ATOM 3961 O O . ASP B 1 212 ? 24.364 -17.928 -2.842 1.00 11.41 204 ASP B O 1
ATOM 3966 N N . THR B 1 213 ? 22.499 -16.672 -2.925 1.00 9.84 205 THR B N 1
ATOM 3967 C CA . THR B 1 213 ? 22.884 -15.869 -1.771 1.00 8.72 205 THR B CA 1
ATOM 3968 C C . THR B 1 213 ? 21.683 -15.628 -0.872 1.00 11.82 205 THR B C 1
ATOM 3969 O O . THR B 1 213 ? 20.524 -15.677 -1.301 1.00 12.68 205 THR B O 1
ATOM 3973 N N . ALA B 1 214 ? 21.986 -15.381 0.400 1.00 12.49 206 ALA B N 1
ATOM 3974 C CA . ALA B 1 214 ? 20.977 -14.872 1.306 1.00 13.16 206 ALA B CA 1
ATOM 3975 C C . ALA B 1 214 ? 20.818 -13.375 1.084 1.00 14.35 206 ALA B C 1
ATOM 3976 O O . ALA B 1 214 ? 21.721 -12.694 0.594 1.00 21.92 206 ALA B O 1
ATOM 3978 N N . GLY B 1 215 ? 19.652 -12.865 1.439 1.00 20.31 207 GLY B N 1
ATOM 3979 C CA . GLY B 1 215 ? 19.456 -11.440 1.264 1.00 17.29 207 GLY B CA 1
ATOM 3980 C C . GLY B 1 215 ? 18.658 -10.851 2.395 1.00 19.98 207 GLY B C 1
ATOM 3981 O O . GLY B 1 215 ? 17.571 -10.311 2.181 1.00 24.68 207 GLY B O 1
ATOM 3982 N N . ARG B 1 216 ? 19.189 -10.957 3.608 1.00 21.13 208 ARG B N 1
ATOM 3983 C CA . ARG B 1 216 ? 18.483 -10.475 4.791 1.00 18.45 208 ARG B CA 1
ATOM 3984 C C . ARG B 1 216 ? 18.612 -8.963 4.819 1.00 18.51 208 ARG B C 1
ATOM 3985 O O . ARG B 1 216 ? 19.619 -8.416 5.267 1.00 21.75 208 ARG B O 1
ATOM 3993 N N . LEU B 1 217 ? 17.582 -8.286 4.342 1.00 17.94 209 LEU B N 1
ATOM 3994 C CA . LEU B 1 217 ? 17.665 -6.853 4.106 1.00 15.03 209 LEU B CA 1
ATOM 3995 C C . LEU B 1 217 ? 17.453 -6.022 5.369 1.00 15.69 209 LEU B C 1
ATOM 3996 O O . LEU B 1 217 ? 17.668 -4.800 5.324 1.00 16.72 209 LEU B O 1
ATOM 4001 N N . HIS B 1 218 ? 17.094 -6.651 6.504 1.00 12.85 210 HIS B N 1
ATOM 4002 C CA . HIS B 1 218 ? 16.788 -5.898 7.718 1.00 12.30 210 HIS B CA 1
ATOM 4003 C C . HIS B 1 218 ? 18.002 -5.161 8.267 1.00 13.16 210 HIS B C 1
ATOM 4004 O O . HIS B 1 218 ? 17.842 -4.125 8.927 1.00 16.78 210 HIS B O 1
ATOM 4011 N N . ASN B 1 219 ? 19.208 -5.683 8.045 1.00 11.82 211 ASN B N 1
ATOM 4012 C CA . ASN B 1 219 ? 20.433 -4.975 8.418 1.00 11.00 211 ASN B CA 1
ATOM 4013 C C . ASN B 1 219 ? 21.234 -4.800 7.136 1.00 10.65 211 ASN B C 1
ATOM 4014 O O . ASN B 1 219 ? 21.917 -5.724 6.690 1.00 11.90 211 ASN B O 1
ATOM 4019 N N . LYS B 1 220 ? 21.120 -3.621 6.528 1.00 12.58 212 LYS B N 1
ATOM 4020 C CA . LYS B 1 220 ? 21.772 -3.382 5.245 1.00 10.97 212 LYS B CA 1
ATOM 4021 C C . LYS B 1 220 ? 23.289 -3.341 5.353 1.00 12.40 212 LYS B C 1
ATOM 4022 O O . LYS B 1 220 ? 23.969 -3.596 4.356 1.00 13.03 212 LYS B O 1
ATOM 4028 N N . VAL B 1 221 ? 23.833 -3.028 6.528 1.00 11.95 213 VAL B N 1
ATOM 4029 C CA . VAL B 1 221 ? 25.285 -3.085 6.686 1.00 12.43 213 VAL B CA 1
ATOM 4030 C C . VAL B 1 221 ? 25.764 -4.522 6.548 1.00 11.65 213 VAL B C 1
ATOM 4031 O O . VAL B 1 221 ? 26.660 -4.822 5.750 1.00 13.59 213 VAL B O 1
ATOM 4035 N N . ASN B 1 222 ? 25.141 -5.444 7.288 1.00 12.07 214 ASN B N 1
ATOM 4036 C CA . ASN B 1 222 ? 25.553 -6.840 7.190 1.00 13.83 214 ASN B CA 1
ATOM 4037 C C . ASN B 1 222 ? 25.338 -7.381 5.785 1.00 16.19 214 ASN B C 1
ATOM 4038 O O . ASN B 1 222 ? 26.172 -8.131 5.269 1.00 13.02 214 ASN B O 1
ATOM 4043 N N . LEU B 1 223 ? 24.221 -7.017 5.153 1.00 14.63 215 LEU B N 1
ATOM 4044 C CA . LEU B 1 223 ? 23.962 -7.444 3.781 1.00 13.13 215 LEU B CA 1
ATOM 4045 C C . LEU B 1 223 ? 25.046 -6.951 2.835 1.00 11.54 215 LEU B C 1
ATOM 4046 O O . LEU B 1 223 ? 25.597 -7.722 2.040 1.00 14.26 215 LEU B O 1
ATOM 4051 N N . MET B 1 224 ? 25.339 -5.654 2.893 1.00 10.82 216 MET B N 1
ATOM 4052 C CA . MET B 1 224 ? 26.365 -5.059 2.050 1.00 13.11 216 MET B CA 1
ATOM 4053 C C . MET B 1 224 ? 27.707 -5.758 2.244 1.00 14.10 216 MET B C 1
ATOM 4054 O O . MET B 1 224 ? 28.399 -6.080 1.274 1.00 13.08 216 MET B O 1
ATOM 4059 N N . ASN B 1 225 ? 28.093 -5.997 3.500 1.00 14.47 217 ASN B N 1
ATOM 4060 C CA . ASN B 1 225 ? 29.394 -6.612 3.764 1.00 11.26 217 ASN B CA 1
ATOM 4061 C C . ASN B 1 225 ? 29.463 -8.036 3.238 1.00 10.49 217 ASN B C 1
ATOM 4062 O O . ASN B 1 225 ? 30.509 -8.465 2.730 1.00 14.89 217 ASN B O 1
ATOM 4067 N N . GLU B 1 226 ? 28.380 -8.798 3.387 1.00 12.37 218 GLU B N 1
ATOM 4068 C CA . GLU B 1 226 ? 28.416 -10.184 2.948 1.00 9.87 218 GLU B CA 1
ATOM 4069 C C . GLU B 1 226 ? 28.544 -10.271 1.434 1.00 8.80 218 GLU B C 1
ATOM 4070 O O . GLU B 1 226 ? 29.386 -11.012 0.915 1.00 12.24 218 GLU B O 1
ATOM 4076 N N . LEU B 1 227 ? 27.718 -9.520 0.709 1.00 9.69 219 LEU B N 1
ATOM 4077 C CA . LEU B 1 227 ? 27.780 -9.554 -0.748 1.00 10.12 219 LEU B CA 1
ATOM 4078 C C . LEU B 1 227 ? 29.115 -9.027 -1.263 1.00 13.25 219 LEU B C 1
ATOM 4079 O O . LEU B 1 227 ? 29.653 -9.541 -2.252 1.00 12.53 219 LEU B O 1
ATOM 4084 N N . SER B 1 228 ? 29.659 -7.988 -0.632 1.00 12.74 220 SER B N 1
ATOM 4085 C CA A SER B 1 228 ? 30.944 -7.485 -1.103 0.48 16.30 220 SER B CA 1
ATOM 4086 C CA B SER B 1 228 ? 30.948 -7.472 -1.080 0.52 16.27 220 SER B CA 1
ATOM 4087 C C . SER B 1 228 ? 32.051 -8.495 -0.849 1.00 15.81 220 SER B C 1
ATOM 4088 O O . SER B 1 228 ? 32.967 -8.621 -1.668 1.00 16.58 220 SER B O 1
ATOM 4093 N N . LYS B 1 229 ? 31.970 -9.252 0.251 1.00 14.55 221 LYS B N 1
ATOM 4094 C CA . LYS B 1 229 ? 32.987 -10.272 0.490 1.00 15.65 221 LYS B CA 1
ATOM 4095 C C . LYS B 1 229 ? 32.903 -11.384 -0.544 1.00 14.17 221 LYS B C 1
ATOM 4096 O O . LYS B 1 229 ? 33.932 -11.868 -1.024 1.00 16.29 221 LYS B O 1
ATOM 4102 N N . ILE B 1 230 ? 31.689 -11.815 -0.884 1.00 9.74 222 ILE B N 1
ATOM 4103 C CA . ILE B 1 230 ? 31.529 -12.824 -1.927 1.00 9.41 222 ILE B CA 1
ATOM 4104 C C . ILE B 1 230 ? 32.165 -12.350 -3.232 1.00 14.13 222 ILE B C 1
ATOM 4105 O O . ILE B 1 230 ? 32.914 -13.090 -3.876 1.00 13.37 222 ILE B O 1
ATOM 4110 N N . LYS B 1 231 ? 31.887 -11.106 -3.633 1.00 13.54 223 LYS B N 1
ATOM 4111 C CA . LYS B 1 231 ? 32.455 -10.588 -4.876 1.00 13.62 223 LYS B CA 1
ATOM 4112 C C . LYS B 1 231 ? 33.977 -10.519 -4.800 1.00 15.04 223 LYS B C 1
ATOM 4113 O O . LYS B 1 231 ? 34.677 -10.973 -5.712 1.00 17.71 223 LYS B O 1
ATOM 4119 N N . ARG B 1 232 ? 34.509 -9.968 -3.708 1.00 13.84 224 ARG B N 1
ATOM 4120 C CA . ARG B 1 232 ? 35.956 -9.796 -3.596 1.00 17.45 224 ARG B CA 1
ATOM 4121 C C . ARG B 1 232 ? 36.678 -11.138 -3.637 1.00 20.18 224 ARG B C 1
ATOM 4122 O O . ARG B 1 232 ? 37.727 -11.275 -4.282 1.00 19.37 224 ARG B O 1
ATOM 4130 N N . VAL B 1 233 ? 36.120 -12.151 -2.976 1.00 15.14 225 VAL B N 1
ATOM 4131 C CA . VAL B 1 233 ? 36.797 -13.443 -2.923 1.00 15.13 225 VAL B CA 1
ATOM 4132 C C . VAL B 1 233 ? 36.743 -14.146 -4.280 1.00 13.62 225 VAL B C 1
ATOM 4133 O O . VAL B 1 233 ? 37.722 -14.779 -4.701 1.00 15.35 225 VAL B O 1
ATOM 4137 N N . MET B 1 234 ? 35.618 -14.033 -4.998 1.00 13.29 226 MET B N 1
ATOM 4138 C CA . MET B 1 234 ? 35.546 -14.602 -6.342 1.00 12.91 226 MET B CA 1
ATOM 4139 C C . MET B 1 234 ? 36.537 -13.928 -7.280 1.00 15.97 226 MET B C 1
ATOM 4140 O O . MET B 1 234 ? 37.035 -14.559 -8.219 1.00 14.36 226 MET B O 1
ATOM 4145 N N . GLN B 1 235 ? 36.836 -12.651 -7.042 1.00 13.64 227 GLN B N 1
ATOM 4146 C CA . GLN B 1 235 ? 37.783 -11.948 -7.899 1.00 13.66 227 GLN B CA 1
ATOM 4147 C C . GLN B 1 235 ? 39.206 -12.454 -7.719 1.00 20.46 227 GLN B C 1
ATOM 4148 O O . GLN B 1 235 ? 40.058 -12.197 -8.584 1.00 18.34 227 GLN B O 1
ATOM 4154 N N . LYS B 1 236 ? 39.483 -13.179 -6.628 1.00 17.42 228 LYS B N 1
ATOM 4155 C CA . LYS B 1 236 ? 40.782 -13.828 -6.494 1.00 17.60 228 LYS B CA 1
ATOM 4156 C C . LYS B 1 236 ? 40.990 -14.862 -7.583 1.00 19.51 228 LYS B C 1
ATOM 4157 O O . LYS B 1 236 ? 42.133 -15.104 -8.002 1.00 23.03 228 LYS B O 1
ATOM 4163 N N . VAL B 1 237 ? 39.905 -15.469 -8.056 1.00 16.49 229 VAL B N 1
ATOM 4164 C CA . VAL B 1 237 ? 39.953 -16.503 -9.081 1.00 20.51 229 VAL B CA 1
ATOM 4165 C C . VAL B 1 237 ? 39.696 -15.929 -10.463 1.00 20.07 229 VAL B C 1
ATOM 4166 O O . VAL B 1 237 ? 40.461 -16.171 -11.394 1.00 19.50 229 VAL B O 1
ATOM 4170 N N . VAL B 1 238 ? 38.608 -15.178 -10.615 1.00 18.46 230 VAL B N 1
ATOM 4171 C CA . VAL B 1 238 ? 38.225 -14.595 -11.896 1.00 14.48 230 VAL B CA 1
ATOM 4172 C C . VAL B 1 238 ? 38.093 -13.090 -11.703 1.00 15.54 230 VAL B C 1
ATOM 4173 O O . VAL B 1 238 ? 37.101 -12.629 -11.114 1.00 16.19 230 VAL B O 1
ATOM 4177 N N . PRO B 1 239 ? 39.048 -12.295 -12.189 1.00 17.66 231 PRO B N 1
ATOM 4178 C CA . PRO B 1 239 ? 39.135 -10.889 -11.749 1.00 16.18 231 PRO B CA 1
ATOM 4179 C C . PRO B 1 239 ? 37.937 -10.037 -12.125 1.00 23.52 231 PRO B C 1
ATOM 4180 O O . PRO B 1 239 ? 37.669 -9.041 -11.440 1.00 21.46 231 PRO B O 1
ATOM 4184 N N . ASP B 1 240 ? 37.216 -10.366 -13.193 1.00 18.16 232 ASP B N 1
ATOM 4185 C CA . ASP B 1 240 ? 36.076 -9.547 -13.573 1.00 18.24 232 ASP B CA 1
ATOM 4186 C C . ASP B 1 240 ? 34.748 -10.146 -13.123 1.00 15.57 232 ASP B C 1
ATOM 4187 O O . ASP B 1 240 ? 33.692 -9.674 -13.556 1.00 16.58 232 ASP B O 1
ATOM 4192 N N . ALA B 1 241 ? 34.774 -11.150 -12.218 1.00 12.76 233 ALA B N 1
ATOM 4193 C CA . ALA B 1 241 ? 33.551 -11.717 -11.661 1.00 12.46 233 ALA B CA 1
ATOM 4194 C C . ALA B 1 241 ? 33.056 -10.869 -10.488 1.00 15.50 233 ALA B C 1
ATOM 4195 O O . ALA B 1 241 ? 33.843 -10.153 -9.865 1.00 18.71 233 ALA B O 1
ATOM 4197 N N . PRO B 1 242 ? 31.742 -10.872 -10.202 1.00 14.73 234 PRO B N 1
ATOM 4198 C CA . PRO B 1 242 ? 30.664 -11.465 -10.996 1.00 12.85 234 PRO B CA 1
ATOM 4199 C C . PRO B 1 242 ? 30.424 -10.638 -12.228 1.00 15.27 234 PRO B C 1
ATOM 4200 O O . PRO B 1 242 ? 30.511 -9.394 -12.204 1.00 14.72 234 PRO B O 1
ATOM 4204 N N . HIS B 1 243 ? 30.121 -11.329 -13.319 1.00 12.46 235 HIS B N 1
ATOM 4205 C CA . HIS B 1 243 ? 29.807 -10.639 -14.554 1.00 11.66 235 HIS B CA 1
ATOM 4206 C C . HIS B 1 243 ? 28.383 -10.112 -14.552 1.00 11.61 235 HIS B C 1
ATOM 4207 O O . HIS B 1 243 ? 28.103 -9.110 -15.214 1.00 15.77 235 HIS B O 1
ATOM 4214 N N . GLU B 1 244 ? 27.498 -10.760 -13.798 1.00 11.32 236 GLU B N 1
ATOM 4215 C CA . GLU B 1 244 ? 26.112 -10.356 -13.636 1.00 10.39 236 GLU B CA 1
ATOM 4216 C C . GLU B 1 244 ? 25.756 -10.448 -12.161 1.00 11.21 236 GLU B C 1
ATOM 4217 O O . GLU B 1 244 ? 26.145 -11.397 -11.474 1.00 12.18 236 GLU B O 1
ATOM 4223 N N . VAL B 1 245 ? 25.066 -9.432 -11.663 1.00 9.80 237 VAL B N 1
ATOM 4224 C CA . VAL B 1 245 ? 24.457 -9.478 -10.346 1.00 9.49 237 VAL B CA 1
ATOM 4225 C C . VAL B 1 245 ? 22.965 -9.319 -10.589 1.00 11.66 237 VAL B C 1
ATOM 4226 O O . VAL B 1 245 ? 22.492 -8.234 -10.947 1.00 8.97 237 VAL B O 1
ATOM 4230 N N . LEU B 1 246 ? 22.228 -10.414 -10.461 1.00 8.09 238 LEU B N 1
ATOM 4231 C CA . LEU B 1 246 ? 20.825 -10.455 -10.854 1.00 7.42 238 LEU B CA 1
ATOM 4232 C C . LEU B 1 246 ? 19.962 -10.329 -9.606 1.00 8.65 238 LEU B C 1
ATOM 4233 O O . LEU B 1 246 ? 19.946 -11.236 -8.774 1.00 8.92 238 LEU B O 1
ATOM 4238 N N . LEU B 1 247 ? 19.246 -9.211 -9.477 1.00 7.07 239 LEU B N 1
ATOM 4239 C CA . LEU B 1 247 ? 18.341 -8.998 -8.354 1.00 6.98 239 LEU B CA 1
ATOM 4240 C C . LEU B 1 247 ? 16.961 -9.538 -8.713 1.00 8.21 239 LEU B C 1
ATOM 4241 O O . LEU B 1 247 ? 16.355 -9.100 -9.697 1.00 8.20 239 LEU B O 1
ATOM 4246 N N . VAL B 1 248 ? 16.463 -10.461 -7.900 1.00 7.81 240 VAL B N 1
ATOM 4247 C CA . VAL B 1 248 ? 15.169 -11.098 -8.113 1.00 7.10 240 VAL B CA 1
ATOM 4248 C C . VAL B 1 248 ? 14.113 -10.385 -7.272 1.00 9.95 240 VAL B C 1
ATOM 4249 O O . VAL B 1 248 ? 14.321 -10.110 -6.082 1.00 9.01 240 VAL B O 1
ATOM 4253 N N . LEU B 1 249 ? 12.981 -10.080 -7.901 1.00 7.68 241 LEU B N 1
ATOM 4254 C CA . LEU B 1 249 ? 11.904 -9.305 -7.307 1.00 9.90 241 LEU B CA 1
ATOM 4255 C C . LEU B 1 249 ? 10.592 -10.042 -7.511 1.00 11.25 241 LEU B C 1
ATOM 4256 O O . LEU B 1 249 ? 10.365 -10.647 -8.562 1.00 11.87 241 LEU B O 1
ATOM 4261 N N . ASP B 1 250 ? 9.721 -9.966 -6.516 1.00 8.79 242 ASP B N 1
ATOM 4262 C CA . ASP B 1 250 ? 8.461 -10.710 -6.549 1.00 9.17 242 ASP B CA 1
ATOM 4263 C C . ASP B 1 250 ? 7.376 -9.827 -7.162 1.00 9.26 242 ASP B C 1
ATOM 4264 O O . ASP B 1 250 ? 6.800 -8.969 -6.486 1.00 10.28 242 ASP B O 1
ATOM 4269 N N . GLY B 1 251 ? 7.070 -10.067 -8.443 1.00 9.53 243 GLY B N 1
ATOM 4270 C CA . GLY B 1 251 ? 6.063 -9.277 -9.134 1.00 9.01 243 GLY B CA 1
ATOM 4271 C C . GLY B 1 251 ? 4.643 -9.460 -8.625 1.00 12.86 243 GLY B C 1
ATOM 4272 O O . GLY B 1 251 ? 3.780 -8.624 -8.923 1.00 11.73 243 GLY B O 1
ATOM 4273 N N . SER B 1 252 ? 4.378 -10.522 -7.863 1.00 9.86 244 SER B N 1
ATOM 4274 C CA . SER B 1 252 ? 3.057 -10.679 -7.265 1.00 11.93 244 SER B CA 1
ATOM 4275 C C . SER B 1 252 ? 2.790 -9.661 -6.168 1.00 13.43 244 SER B C 1
ATOM 4276 O O . SER B 1 252 ? 1.643 -9.549 -5.723 1.00 15.56 244 SER B O 1
ATOM 4279 N N . THR B 1 253 ? 3.811 -8.933 -5.711 1.00 12.32 245 THR B N 1
ATOM 4280 C CA . THR B 1 253 ? 3.646 -7.909 -4.688 1.00 14.30 245 THR B CA 1
ATOM 4281 C C . THR B 1 253 ? 3.516 -6.509 -5.282 1.00 13.72 245 THR B C 1
ATOM 4282 O O . THR B 1 253 ? 3.490 -5.527 -4.530 1.00 12.04 245 THR B O 1
ATOM 4286 N N . GLY B 1 254 ? 3.450 -6.392 -6.610 1.00 10.90 246 GLY B N 1
ATOM 4287 C CA . GLY B 1 254 ? 3.244 -5.099 -7.238 1.00 11.47 246 GLY B CA 1
ATOM 4288 C C . GLY B 1 254 ? 4.307 -4.091 -6.843 1.00 8.10 246 GLY B C 1
ATOM 4289 O O . GLY B 1 254 ? 5.503 -4.390 -6.797 1.00 9.08 246 GLY B O 1
ATOM 4290 N N . GLN B 1 255 ? 3.859 -2.876 -6.520 1.00 8.82 247 GLN B N 1
ATOM 4291 C CA . GLN B 1 255 ? 4.802 -1.803 -6.206 1.00 10.17 247 GLN B CA 1
ATOM 4292 C C . GLN B 1 255 ? 5.657 -2.085 -4.976 1.00 13.04 247 GLN B C 1
ATOM 4293 O O . GLN B 1 255 ? 6.677 -1.410 -4.785 1.00 13.39 247 GLN B O 1
ATOM 4299 N N . ASN B 1 256 ? 5.279 -3.044 -4.125 1.00 12.85 248 ASN B N 1
ATOM 4300 C CA . ASN B 1 256 ? 6.189 -3.421 -3.046 1.00 12.77 248 ASN B CA 1
ATOM 4301 C C . ASN B 1 256 ? 7.527 -3.896 -3.597 1.00 12.12 248 ASN B C 1
ATOM 4302 O O . ASN B 1 256 ? 8.572 -3.674 -2.969 1.00 12.71 248 ASN B O 1
ATOM 4307 N N . ALA B 1 257 ? 7.516 -4.537 -4.771 1.00 12.45 249 ALA B N 1
ATOM 4308 C CA . ALA B 1 257 ? 8.753 -4.989 -5.397 1.00 9.44 249 ALA B CA 1
ATOM 4309 C C . ALA B 1 257 ? 9.572 -3.817 -5.920 1.00 8.82 249 ALA B C 1
ATOM 4310 O O . ALA B 1 257 ? 10.807 -3.869 -5.904 1.00 9.14 249 ALA B O 1
ATOM 4312 N N . PHE B 1 258 ? 8.903 -2.770 -6.410 1.00 10.87 250 PHE B N 1
ATOM 4313 C CA . PHE B 1 258 ? 9.595 -1.561 -6.851 1.00 10.83 250 PHE B CA 1
ATOM 4314 C C . PHE B 1 258 ? 10.346 -0.927 -5.689 1.00 12.01 250 PHE B C 1
ATOM 4315 O O . PHE B 1 258 ? 11.535 -0.599 -5.801 1.00 12.45 250 PHE B O 1
ATOM 4323 N N . GLU B 1 259 ? 9.665 -0.763 -4.552 1.00 12.67 251 GLU B N 1
ATOM 4324 C CA . GLU B 1 259 ? 10.317 -0.195 -3.377 1.00 12.26 251 GLU B CA 1
ATOM 4325 C C . GLU B 1 259 ? 11.445 -1.092 -2.880 1.00 10.33 251 GLU B C 1
ATOM 4326 O O . GLU B 1 259 ? 12.520 -0.607 -2.502 1.00 14.33 251 GLU B O 1
ATOM 4332 N N . GLN B 1 260 ? 11.221 -2.402 -2.858 1.00 9.19 252 GLN B N 1
ATOM 4333 C CA . GLN B 1 260 ? 12.278 -3.297 -2.395 1.00 9.85 252 GLN B CA 1
ATOM 4334 C C . GLN B 1 260 ? 13.510 -3.206 -3.285 1.00 11.54 252 GLN B C 1
ATOM 4335 O O . GLN B 1 260 ? 14.644 -3.235 -2.789 1.00 13.39 252 GLN B O 1
ATOM 4341 N N . ALA B 1 261 ? 13.311 -3.119 -4.605 1.00 11.10 253 ALA B N 1
ATOM 4342 C CA . ALA B 1 261 ? 14.443 -2.956 -5.513 1.00 13.78 253 ALA B CA 1
ATOM 4343 C C . ALA B 1 261 ? 15.178 -1.647 -5.255 1.00 12.40 253 ALA B C 1
ATOM 4344 O O . ALA B 1 261 ? 16.413 -1.586 -5.351 1.00 11.93 253 ALA B O 1
ATOM 4346 N N . LYS B 1 262 ? 14.439 -0.579 -4.945 1.00 12.58 254 LYS B N 1
ATOM 4347 C CA . LYS B 1 262 ? 15.107 0.667 -4.594 1.00 12.72 254 LYS B CA 1
ATOM 4348 C C . LYS B 1 262 ? 15.983 0.481 -3.358 1.00 15.41 254 LYS B C 1
ATOM 4349 O O . LYS B 1 262 ? 17.139 0.923 -3.339 1.00 20.88 254 LYS B O 1
ATOM 4355 N N . GLN B 1 263 ? 15.467 -0.202 -2.329 1.00 13.51 255 GLN B N 1
ATOM 4356 C CA . GLN B 1 263 ? 16.254 -0.421 -1.116 1.00 13.36 255 GLN B CA 1
ATOM 4357 C C . GLN B 1 263 ? 17.450 -1.325 -1.388 1.00 15.65 255 GLN B C 1
ATOM 4358 O O . GLN B 1 263 ? 18.557 -1.067 -0.898 1.00 20.45 255 GLN B O 1
ATOM 4364 N N . PHE B 1 264 ? 17.243 -2.406 -2.143 1.00 14.13 256 PHE B N 1
ATOM 4365 C CA . PHE B 1 264 ? 18.320 -3.370 -2.369 1.00 13.33 256 PHE B CA 1
ATOM 4366 C C . PHE B 1 264 ? 19.422 -2.779 -3.248 1.00 17.15 256 PHE B C 1
ATOM 4367 O O . PHE B 1 264 ? 20.612 -2.931 -2.945 1.00 21.60 256 PHE B O 1
ATOM 4375 N N . THR B 1 265 ? 19.053 -2.115 -4.350 1.00 17.62 257 THR B N 1
ATOM 4376 C CA . THR B 1 265 ? 20.064 -1.566 -5.255 1.00 18.62 257 THR B CA 1
ATOM 4377 C C . THR B 1 265 ? 20.863 -0.443 -4.618 1.00 27.31 257 THR B C 1
ATOM 4378 O O . THR B 1 265 ? 21.973 -0.149 -5.080 1.00 25.44 257 THR B O 1
ATOM 4382 N N . ALA B 1 266 ? 20.339 0.174 -3.559 1.00 21.64 258 ALA B N 1
ATOM 4383 C CA . ALA B 1 266 ? 21.124 1.156 -2.821 1.00 32.06 258 ALA B CA 1
ATOM 4384 C C . ALA B 1 266 ? 22.153 0.505 -1.908 1.00 33.70 258 ALA B C 1
ATOM 4385 O O . ALA B 1 266 ? 23.140 1.154 -1.543 1.00 38.00 258 ALA B O 1
ATOM 4387 N N . ALA B 1 267 ? 21.958 -0.763 -1.547 1.00 28.08 259 ALA B N 1
ATOM 4388 C CA . ALA B 1 267 ? 22.893 -1.464 -0.683 1.00 29.66 259 ALA B CA 1
ATOM 4389 C C . ALA B 1 267 ? 23.996 -2.192 -1.442 1.00 30.52 259 ALA B C 1
ATOM 4390 O O . ALA B 1 267 ? 25.055 -2.452 -0.861 1.00 35.63 259 ALA B O 1
ATOM 4392 N N . THR B 1 268 ? 23.788 -2.522 -2.715 1.00 17.94 260 THR B N 1
ATOM 4393 C CA . THR B 1 268 ? 24.780 -3.297 -3.449 1.00 16.19 260 THR B CA 1
ATOM 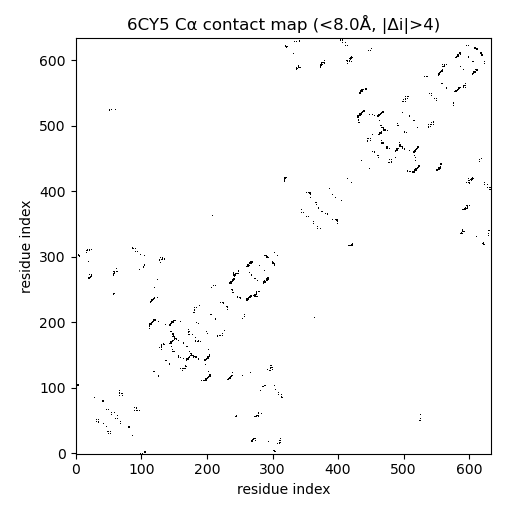4394 C C . THR B 1 268 ? 24.620 -3.021 -4.938 1.00 18.17 260 THR B C 1
ATOM 4395 O O . THR B 1 268 ? 23.544 -2.632 -5.391 1.00 18.70 260 THR B O 1
ATOM 4399 N N . GLU B 1 269 ? 25.707 -3.211 -5.689 1.00 20.94 261 GLU B N 1
ATOM 4400 C CA . GLU B 1 269 ? 25.677 -2.956 -7.128 1.00 16.86 261 GLU B CA 1
ATOM 4401 C C . GLU B 1 269 ? 25.009 -4.113 -7.856 1.00 13.73 261 GLU B C 1
ATOM 4402 O O . GLU B 1 269 ? 25.480 -5.252 -7.786 1.00 20.03 261 GLU B O 1
ATOM 4408 N N . VAL B 1 270 ? 23.931 -3.813 -8.572 1.00 11.57 262 VAL B N 1
ATOM 4409 C CA . VAL B 1 270 ? 23.149 -4.795 -9.325 1.00 11.47 262 VAL B CA 1
ATOM 4410 C C . VAL B 1 270 ? 23.302 -4.487 -10.808 1.00 13.38 262 VAL B C 1
ATOM 4411 O O . VAL B 1 270 ? 23.461 -3.322 -11.193 1.00 12.62 262 VAL B O 1
ATOM 4415 N N . THR B 1 271 ? 23.309 -5.526 -11.651 1.00 10.91 263 THR B N 1
ATOM 4416 C CA . THR B 1 271 ? 23.427 -5.278 -13.086 1.00 11.60 263 THR B CA 1
ATOM 4417 C C . THR B 1 271 ? 22.168 -5.590 -13.877 1.00 11.16 263 THR B C 1
ATOM 4418 O O . THR B 1 271 ? 22.047 -5.114 -15.011 1.00 12.31 263 THR B O 1
ATOM 4422 N N . ALA B 1 272 ? 21.236 -6.356 -13.318 1.00 8.41 264 ALA B N 1
ATOM 4423 C CA . ALA B 1 272 ? 20.038 -6.765 -14.039 1.00 10.47 264 ALA B CA 1
ATOM 4424 C C . ALA B 1 272 ? 18.980 -7.222 -13.047 1.00 7.91 264 ALA B C 1
ATOM 4425 O O . ALA B 1 272 ? 19.289 -7.636 -11.930 1.00 7.98 264 ALA B O 1
ATOM 4427 N N . LEU B 1 273 ? 17.722 -7.171 -13.488 1.00 7.47 265 LEU B N 1
ATOM 4428 C CA . LEU B 1 273 ? 16.580 -7.501 -12.646 1.00 7.46 265 LEU B CA 1
ATOM 4429 C C . LEU B 1 273 ? 15.831 -8.700 -13.206 1.00 8.32 265 LEU B C 1
ATOM 4430 O O . LEU B 1 273 ? 15.728 -8.873 -14.422 1.00 9.89 265 LEU B O 1
ATOM 4435 N N . ALA B 1 274 ? 15.293 -9.524 -12.310 1.00 6.59 266 ALA B N 1
ATOM 4436 C CA . ALA B 1 274 ? 14.350 -10.571 -12.692 1.00 7.53 266 ALA B CA 1
ATOM 4437 C C . ALA B 1 274 ? 13.071 -10.359 -11.894 1.00 10.01 266 ALA B C 1
ATOM 4438 O O . ALA B 1 274 ? 13.124 -10.154 -10.683 1.00 10.43 266 ALA B O 1
ATOM 4440 N N . VAL B 1 275 ? 11.920 -10.375 -12.558 1.00 7.24 267 VAL B N 1
ATOM 4441 C CA . VAL B 1 275 ? 10.653 -10.179 -11.865 1.00 5.79 267 VAL B CA 1
ATOM 4442 C C . VAL B 1 275 ? 9.859 -11.470 -11.979 1.00 8.32 267 VAL B C 1
ATOM 4443 O O . VAL B 1 275 ? 9.454 -11.864 -13.081 1.00 9.46 267 VAL B O 1
ATOM 4447 N N . THR B 1 276 ? 9.588 -12.091 -10.844 1.00 7.93 268 THR B N 1
ATOM 4448 C CA . THR B 1 276 ? 8.982 -13.420 -10.817 1.00 6.86 268 THR B CA 1
ATOM 4449 C C . THR B 1 276 ? 7.495 -13.358 -10.485 1.00 10.77 268 THR B C 1
ATOM 4450 O O . THR B 1 276 ? 6.948 -12.326 -10.106 1.00 8.07 268 THR B O 1
ATOM 4454 N N . LYS B 1 277 ? 6.848 -14.521 -10.595 1.00 8.06 269 LYS B N 1
ATOM 4455 C CA . LYS B 1 277 ? 5.500 -14.744 -10.076 1.00 8.69 269 LYS B CA 1
ATOM 4456 C C . LYS B 1 277 ? 4.455 -13.871 -10.764 1.00 12.29 269 LYS B C 1
ATOM 4457 O O . LYS B 1 277 ? 3.453 -13.496 -10.155 1.00 11.03 269 LYS B O 1
ATOM 4463 N N . LEU B 1 278 ? 4.686 -13.537 -12.031 1.00 12.64 270 LEU B N 1
ATOM 4464 C CA . LEU B 1 278 ? 3.687 -12.788 -12.787 1.00 11.68 270 LEU B CA 1
ATOM 4465 C C . LEU B 1 278 ? 2.464 -13.640 -13.084 1.00 12.06 270 LEU B C 1
ATOM 4466 O O . LEU B 1 278 ? 1.353 -13.112 -13.186 1.00 12.77 270 LEU B O 1
ATOM 4471 N N . ASP B 1 279 ? 2.645 -14.951 -13.217 1.00 10.51 271 ASP B N 1
ATOM 4472 C CA . ASP B 1 279 ? 1.544 -15.837 -13.567 1.00 11.82 271 ASP B CA 1
ATOM 4473 C C . ASP B 1 279 ? 0.530 -15.925 -12.432 1.00 13.52 271 ASP B C 1
ATOM 4474 O O . ASP B 1 279 ? 0.897 -16.096 -11.267 1.00 16.52 271 ASP B O 1
ATOM 4479 N N . GLY B 1 280 ? -0.751 -15.823 -12.767 1.00 13.81 272 GLY B N 1
ATOM 4480 C CA . GLY B 1 280 ? -1.734 -16.043 -11.732 1.00 22.62 272 GLY B CA 1
ATOM 4481 C C . GLY B 1 280 ? -1.891 -14.924 -10.727 1.00 26.27 272 GLY B C 1
ATOM 4482 O O . GLY B 1 280 ? -2.641 -15.090 -9.757 1.00 27.72 272 GLY B O 1
ATOM 4483 N N . THR B 1 281 ? -1.221 -13.789 -10.921 1.00 21.72 273 THR B N 1
ATOM 4484 C CA . THR B 1 281 ? -1.459 -12.610 -10.101 1.00 26.05 273 THR B CA 1
ATOM 4485 C C . THR B 1 281 ? -1.702 -11.412 -11.004 1.00 17.50 273 THR B C 1
ATOM 4486 O O . THR B 1 281 ? -1.461 -11.459 -12.216 1.00 14.85 273 THR B O 1
ATOM 4490 N N . ALA B 1 282 ? -2.203 -10.332 -10.397 1.00 13.93 274 ALA B N 1
ATOM 4491 C CA . ALA B 1 282 ? -2.798 -9.237 -11.153 1.00 11.37 274 ALA B CA 1
ATOM 4492 C C . ALA B 1 282 ? -2.049 -7.923 -10.994 1.00 14.07 274 ALA B C 1
ATOM 4493 O O . ALA B 1 282 ? -2.593 -6.870 -11.336 1.00 13.23 274 ALA B O 1
ATOM 4495 N N . ARG B 1 283 ? -0.830 -7.954 -10.467 1.00 11.45 275 ARG B N 1
ATOM 4496 C CA . ARG B 1 283 ? -0.073 -6.740 -10.188 1.00 9.41 275 ARG B CA 1
ATOM 4497 C C . ARG B 1 283 ? 1.128 -6.586 -11.112 1.00 12.75 275 ARG B C 1
ATOM 4498 O O . ARG B 1 283 ? 2.085 -5.868 -10.781 1.00 10.66 275 ARG B O 1
ATOM 4506 N N . GLY B 1 284 ? 1.082 -7.223 -12.282 1.00 11.37 276 GLY B N 1
ATOM 4507 C CA . GLY B 1 284 ? 2.219 -7.240 -13.185 1.00 10.87 276 GLY B CA 1
ATOM 4508 C C . GLY B 1 284 ? 2.558 -5.899 -13.80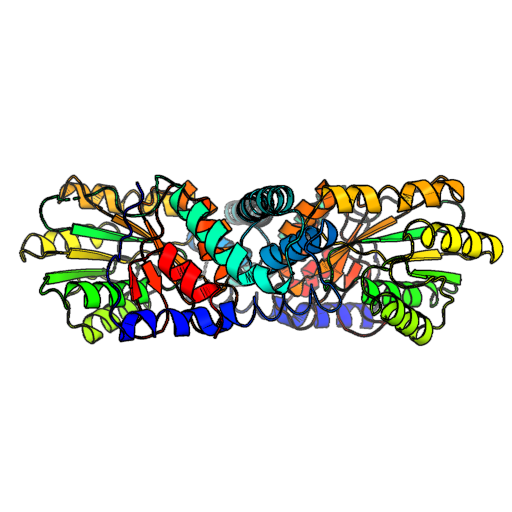3 1.00 9.79 276 GLY B C 1
ATOM 4509 O O . GLY B 1 284 ? 3.627 -5.768 -14.405 1.00 10.66 276 GLY B O 1
ATOM 4510 N N . GLY B 1 285 ? 1.674 -4.909 -13.671 1.00 10.93 277 GLY B N 1
ATOM 4511 C CA . GLY B 1 285 ? 1.985 -3.583 -14.157 1.00 8.94 277 GLY B CA 1
ATOM 4512 C C . GLY B 1 285 ? 3.232 -2.999 -13.532 1.00 11.27 277 GLY B C 1
ATOM 4513 O O . GLY B 1 285 ? 3.833 -2.087 -14.107 1.00 8.87 277 GLY B O 1
ATOM 4514 N N . VAL B 1 286 ? 3.656 -3.528 -12.382 1.00 8.35 278 VAL B N 1
ATOM 4515 C CA . VAL B 1 286 ? 4.885 -3.022 -11.764 1.00 6.95 278 VAL B CA 1
ATOM 4516 C C . VAL B 1 286 ? 6.079 -3.205 -12.692 1.00 9.64 278 VAL B C 1
ATOM 4517 O O . VAL B 1 286 ? 7.029 -2.418 -12.642 1.00 10.92 278 VAL B O 1
ATOM 4521 N N . VAL B 1 287 ? 6.046 -4.211 -13.577 1.00 9.06 279 VAL B N 1
ATOM 4522 C CA . VAL B 1 287 ? 7.169 -4.395 -14.498 1.00 10.14 279 VAL B CA 1
ATOM 4523 C C . VAL B 1 287 ? 7.337 -3.169 -15.390 1.00 11.54 279 VAL B C 1
ATOM 4524 O O . VAL B 1 287 ? 8.462 -2.781 -15.736 1.00 10.54 279 VAL B O 1
ATOM 4528 N N . ILE B 1 288 ? 6.220 -2.559 -15.798 1.00 9.84 280 ILE B N 1
ATOM 4529 C CA . ILE B 1 288 ? 6.276 -1.357 -16.627 1.00 8.62 280 ILE B CA 1
ATOM 4530 C C . ILE B 1 288 ? 6.963 -0.234 -15.868 1.00 10.57 280 ILE B C 1
ATOM 4531 O O . ILE B 1 288 ? 7.861 0.435 -16.391 1.00 11.05 280 ILE B O 1
ATOM 4536 N N . GLY B 1 289 ? 6.575 -0.035 -14.609 1.00 10.79 281 GLY B N 1
ATOM 4537 C CA . GLY B 1 289 ? 7.184 1.030 -13.825 1.00 7.78 281 GLY B CA 1
ATOM 4538 C C . GLY B 1 289 ? 8.658 0.778 -13.565 1.00 10.79 281 GLY B C 1
ATOM 4539 O O . GLY B 1 289 ? 9.474 1.704 -13.648 1.00 9.93 281 GLY B O 1
ATOM 4540 N N . ILE B 1 290 ? 9.018 -0.474 -13.257 1.00 9.59 282 ILE B N 1
ATOM 4541 C CA . ILE B 1 290 ? 10.423 -0.827 -13.020 1.00 7.05 282 ILE B CA 1
ATOM 4542 C C . ILE B 1 290 ? 11.250 -0.573 -14.274 1.00 9.64 282 ILE B C 1
ATOM 4543 O O . ILE B 1 290 ? 12.309 0.063 -14.225 1.00 9.52 282 ILE B O 1
ATOM 4548 N N . SER B 1 291 ? 10.783 -1.077 -15.420 1.00 7.86 283 SER B N 1
ATOM 4549 C CA . SER B 1 291 ? 11.540 -0.902 -16.657 1.00 10.76 283 SER B CA 1
ATOM 4550 C C . SER B 1 291 ? 11.738 0.575 -16.985 1.00 14.73 283 SER B C 1
ATOM 4551 O O . SER B 1 291 ? 12.814 0.973 -17.448 1.00 14.46 283 SER B O 1
ATOM 4554 N N . ASP B 1 292 ? 10.712 1.404 -16.741 1.00 10.60 284 ASP B N 1
ATOM 4555 C CA . ASP B 1 292 ? 10.799 2.833 -17.043 1.00 10.60 284 ASP B CA 1
ATOM 4556 C C . ASP B 1 292 ? 11.757 3.553 -16.101 1.00 12.47 284 ASP B C 1
ATOM 4557 O O . ASP B 1 292 ? 12.562 4.389 -16.540 1.00 13.36 284 ASP B O 1
ATOM 4562 N N . GLN B 1 293 ? 11.705 3.235 -14.810 1.00 11.70 285 GLN B N 1
ATOM 4563 C CA . GLN B 1 293 ? 12.387 4.056 -13.810 1.00 13.67 285 GLN B CA 1
ATOM 4564 C C . GLN B 1 293 ? 13.801 3.600 -13.471 1.00 13.78 285 GLN B C 1
ATOM 4565 O O . GLN B 1 293 ? 14.633 4.446 -13.119 1.00 14.62 285 GLN B O 1
ATOM 4571 N N . PHE B 1 294 ? 14.092 2.305 -13.533 1.00 12.96 286 PHE B N 1
ATOM 4572 C CA . PHE B 1 294 ? 15.384 1.825 -13.059 1.00 11.56 286 PHE B CA 1
ATOM 4573 C C . PHE B 1 294 ? 16.462 1.972 -14.127 1.00 12.74 286 PHE B C 1
ATOM 4574 O O . PHE B 1 294 ? 16.209 1.859 -15.330 1.00 16.07 286 PHE B O 1
ATOM 4582 N N . GLN B 1 295 ? 17.679 2.258 -13.660 1.00 12.85 287 GLN B N 1
ATOM 4583 C CA . GLN B 1 295 ? 18.862 2.389 -14.497 1.00 12.97 287 GLN B CA 1
ATOM 4584 C C . GLN B 1 295 ? 19.605 1.079 -14.679 1.00 17.30 287 GLN B C 1
ATOM 4585 O O . GLN B 1 295 ? 20.779 1.096 -15.072 1.00 21.82 287 GLN B O 1
ATOM 4591 N N . VAL B 1 296 ? 18.976 -0.038 -14.336 1.00 13.88 288 VAL B N 1
ATOM 4592 C CA . VAL B 1 296 ? 19.462 -1.361 -14.718 1.00 12.80 288 VAL B CA 1
ATOM 4593 C C . VAL B 1 296 ? 18.315 -2.028 -15.461 1.00 12.41 288 VAL B C 1
ATOM 4594 O O . VAL B 1 296 ? 17.148 -1.699 -15.218 1.00 13.61 288 VAL B O 1
ATOM 4598 N N . PRO B 1 297 ? 18.589 -2.932 -16.389 1.00 11.03 289 PRO B N 1
ATOM 4599 C CA . PRO B 1 297 ? 17.502 -3.521 -17.178 1.00 8.95 289 PRO B CA 1
ATOM 4600 C C . PRO B 1 297 ? 16.757 -4.619 -16.446 1.00 11.37 289 PRO B C 1
ATOM 4601 O O . PRO B 1 297 ? 17.331 -5.396 -15.682 1.00 9.88 289 PRO B O 1
ATOM 4605 N N . VAL B 1 298 ? 15.450 -4.687 -16.707 1.00 7.77 290 VAL B N 1
ATOM 4606 C CA . VAL B 1 298 ? 14.749 -5.950 -16.523 1.00 8.05 290 VAL B CA 1
ATOM 4607 C C . VAL B 1 298 ? 15.260 -6.917 -17.583 1.00 11.39 290 VAL B C 1
ATOM 4608 O O . VAL B 1 298 ? 15.182 -6.638 -18.786 1.00 10.71 290 VAL B O 1
ATOM 4612 N N . LYS B 1 299 ? 15.792 -8.053 -17.144 1.00 9.36 291 LYS B N 1
ATOM 4613 C CA . LYS B 1 299 ? 16.329 -9.037 -18.075 1.00 8.91 291 LYS B CA 1
ATOM 4614 C C . LYS B 1 299 ? 15.504 -10.312 -18.149 1.00 9.38 291 LYS B C 1
ATOM 4615 O O . LYS B 1 299 ? 15.453 -10.933 -19.211 1.00 10.78 291 LYS B O 1
ATOM 4621 N N . TYR B 1 300 ? 14.866 -10.714 -17.055 1.00 10.30 292 TYR B N 1
ATOM 4622 C CA . TYR B 1 300 ? 14.094 -11.950 -17.017 1.00 8.00 292 TYR B CA 1
ATOM 4623 C C . TYR B 1 300 ? 12.752 -11.703 -16.355 1.00 9.82 292 TYR B C 1
ATOM 4624 O O . TYR B 1 300 ? 12.635 -10.873 -15.451 1.00 9.02 292 TYR B O 1
ATOM 4633 N N . ILE B 1 301 ? 11.755 -12.474 -16.777 1.00 10.11 293 ILE B N 1
ATOM 4634 C CA . ILE B 1 301 ? 10.485 -12.544 -16.075 1.00 9.54 293 ILE B CA 1
ATOM 4635 C C . ILE B 1 301 ? 10.188 -14.004 -15.771 1.00 10.12 293 ILE B C 1
ATOM 4636 O O . ILE B 1 301 ? 10.530 -14.893 -16.554 1.00 12.20 293 ILE B O 1
ATOM 4641 N N . GLY B 1 302 ? 9.577 -14.244 -14.614 1.00 7.45 294 GLY B N 1
ATOM 4642 C CA . GLY B 1 302 ? 9.171 -15.576 -14.204 1.00 10.56 294 GLY B CA 1
ATOM 4643 C C . GLY B 1 302 ? 7.659 -15.701 -14.347 1.00 9.79 294 GLY B C 1
ATOM 4644 O O . GLY B 1 302 ? 6.920 -14.815 -13.924 1.00 12.14 294 GLY B O 1
ATOM 4645 N N . VAL B 1 303 ? 7.230 -16.804 -14.960 1.00 9.56 295 VAL B N 1
ATOM 4646 C CA . VAL B 1 303 ? 5.815 -17.024 -15.260 1.00 12.99 295 VAL B CA 1
ATOM 4647 C C . VAL B 1 303 ? 5.384 -18.413 -14.807 1.00 12.19 295 VAL B C 1
ATOM 4648 O O . VAL B 1 303 ? 4.467 -19.009 -15.384 1.00 15.03 295 VAL B O 1
ATOM 4652 N N . GLY B 1 304 ? 6.006 -18.939 -13.765 1.00 11.31 296 GLY B N 1
ATOM 4653 C CA . GLY B 1 304 ? 5.528 -20.204 -13.242 1.00 12.48 296 GLY B CA 1
ATOM 4654 C C . GLY B 1 304 ? 6.534 -20.918 -12.367 1.00 14.26 296 GLY B C 1
ATOM 4655 O O . GLY B 1 304 ? 7.644 -20.455 -12.130 1.00 12.16 296 GLY B O 1
ATOM 4656 N N . GLU B 1 305 ? 6.101 -22.086 -11.887 1.00 18.68 297 GLU B N 1
ATOM 4657 C CA . GLU B 1 305 ? 6.904 -22.870 -10.956 1.00 18.97 297 GLU B CA 1
ATOM 4658 C C . GLU B 1 305 ? 7.905 -23.794 -11.636 1.00 15.98 297 GLU B C 1
ATOM 4659 O O . GLU B 1 305 ? 8.790 -24.329 -10.955 1.00 19.19 297 GLU B O 1
ATOM 4665 N N . LYS B 1 306 ? 7.777 -24.031 -12.936 1.00 16.68 298 LYS B N 1
ATOM 4666 C CA . LYS B 1 306 ? 8.575 -25.070 -13.569 1.00 17.67 298 LYS B CA 1
ATOM 4667 C C . LYS B 1 306 ? 9.870 -24.497 -14.155 1.00 16.63 298 LYS B C 1
ATOM 4668 O O . LYS B 1 306 ? 10.013 -23.292 -14.359 1.00 17.05 298 LYS B O 1
ATOM 4674 N N . MET B 1 307 ? 10.827 -25.385 -14.426 1.00 15.79 299 MET B N 1
ATOM 4675 C CA . MET B 1 307 ? 12.127 -24.905 -14.881 1.00 17.87 299 MET B CA 1
ATOM 4676 C C . MET B 1 307 ? 12.036 -24.183 -16.224 1.00 13.76 299 MET B C 1
ATOM 4677 O O . MET B 1 307 ? 12.868 -23.315 -16.504 1.00 17.12 299 MET B O 1
ATOM 4682 N N . GLN B 1 308 ? 11.026 -24.481 -17.039 1.00 14.74 300 GLN B N 1
ATOM 4683 C CA . GLN B 1 308 ? 10.864 -23.786 -18.315 1.00 17.54 300 GLN B CA 1
ATOM 4684 C C . GLN B 1 308 ? 10.265 -22.384 -18.179 1.00 20.87 300 GLN B C 1
ATOM 4685 O O . GLN B 1 308 ? 10.298 -21.619 -19.151 1.00 18.65 300 GLN B O 1
ATOM 4691 N N . ASP B 1 309 ? 9.734 -22.018 -17.013 1.00 15.85 301 ASP B N 1
ATOM 4692 C CA . ASP B 1 309 ? 8.881 -20.828 -16.891 1.00 16.05 301 ASP B CA 1
ATOM 4693 C C . ASP B 1 309 ? 9.678 -19.544 -16.645 1.00 16.26 301 ASP B C 1
ATOM 4694 O O . ASP B 1 309 ? 9.407 -18.765 -15.729 1.00 14.90 301 ASP B O 1
ATOM 4699 N N . LEU B 1 310 ? 10.661 -19.303 -17.508 1.00 11.38 302 LEU B N 1
ATOM 4700 C CA . LEU B 1 310 ? 11.506 -18.122 -17.477 1.00 10.53 302 LEU B CA 1
ATOM 4701 C C . LEU B 1 310 ? 11.571 -17.577 -18.893 1.00 15.58 302 LEU B C 1
ATOM 4702 O O . LEU B 1 310 ? 11.622 -18.352 -19.854 1.00 16.77 302 LEU B O 1
ATOM 4707 N N . GLN B 1 311 ? 11.534 -16.256 -19.034 1.00 12.10 303 GLN B N 1
ATOM 4708 C CA . GLN B 1 311 ? 11.702 -15.653 -20.349 1.00 10.32 303 GLN B CA 1
ATOM 4709 C C . GLN B 1 311 ? 12.658 -14.483 -20.247 1.00 9.27 303 GLN B C 1
ATOM 4710 O O . GLN B 1 311 ? 12.601 -13.708 -19.293 1.00 12.11 303 GLN B O 1
ATOM 4716 N N . LEU B 1 312 ? 13.535 -14.362 -21.237 1.00 12.76 304 LEU B N 1
ATOM 4717 C CA . LEU B 1 312 ? 14.281 -13.125 -21.397 1.00 10.85 304 LEU B CA 1
ATOM 4718 C C . LEU B 1 312 ? 13.310 -12.005 -21.748 1.00 13.32 304 LEU B C 1
ATOM 4719 O O . LEU B 1 312 ? 12.327 -12.217 -22.466 1.00 14.25 304 LEU B O 1
ATOM 4724 N N . PHE B 1 313 ? 13.587 -10.803 -21.237 1.00 9.92 305 PHE B N 1
ATOM 4725 C CA . PHE B 1 313 ? 12.621 -9.709 -21.278 1.00 10.23 305 PHE B CA 1
ATOM 4726 C C . PHE B 1 313 ? 12.626 -8.984 -22.620 1.00 14.31 305 PHE B C 1
ATOM 4727 O O . PHE B 1 313 ? 13.681 -8.737 -23.211 1.00 14.74 305 PHE B O 1
ATOM 4735 N N . ASN B 1 314 ? 11.429 -8.618 -23.081 1.00 11.56 306 ASN B N 1
ATOM 4736 C CA . ASN B 1 314 ? 11.235 -7.745 -24.236 1.00 10.84 306 ASN B CA 1
ATOM 4737 C C . ASN B 1 314 ? 10.089 -6.810 -23.880 1.00 12.83 306 ASN B C 1
ATOM 4738 O O . ASN B 1 314 ? 8.931 -7.239 -23.831 1.00 12.50 306 ASN B O 1
ATOM 4743 N N . GLY B 1 315 ? 10.406 -5.535 -23.639 1.00 11.29 307 GLY B N 1
ATOM 4744 C CA . GLY B 1 315 ? 9.392 -4.606 -23.151 1.00 11.80 307 GLY B CA 1
ATOM 4745 C C . GLY B 1 315 ? 8.265 -4.378 -24.142 1.00 13.14 307 GLY B C 1
ATOM 4746 O O . GLY B 1 315 ? 7.102 -4.200 -23.755 1.00 13.82 307 GLY B O 1
ATOM 4747 N N . THR B 1 316 ? 8.593 -4.359 -25.433 1.00 13.19 308 THR B N 1
ATOM 4748 C CA . THR B 1 316 ? 7.568 -4.158 -26.446 1.00 15.16 308 THR B CA 1
ATOM 4749 C C . THR B 1 316 ? 6.568 -5.304 -26.431 1.00 14.54 308 THR B C 1
ATOM 4750 O O . THR B 1 316 ? 5.351 -5.088 -26.468 1.00 13.71 308 THR B O 1
ATOM 4754 N N . GLU B 1 317 ? 7.070 -6.538 -26.369 1.00 13.45 309 GLU B N 1
ATOM 4755 C CA . GLU B 1 317 ? 6.171 -7.684 -26.344 1.00 13.76 309 GLU B CA 1
ATOM 4756 C C . GLU B 1 317 ? 5.427 -7.776 -25.024 1.00 12.18 309 GLU B C 1
ATOM 4757 O O . GLU B 1 317 ? 4.265 -8.197 -25.007 1.00 15.27 309 GLU B O 1
ATOM 4763 N N . PHE B 1 318 ? 6.078 -7.398 -23.919 1.00 11.04 310 PHE B N 1
ATOM 4764 C CA . PHE B 1 318 ? 5.411 -7.368 -22.618 1.00 12.15 310 PHE B CA 1
ATOM 4765 C C . PHE B 1 318 ? 4.201 -6.441 -22.647 1.00 13.50 310 PHE B C 1
ATOM 4766 O O . PHE B 1 318 ? 3.097 -6.823 -22.226 1.00 11.28 310 PHE B O 1
ATOM 4774 N N . VAL B 1 319 ? 4.390 -5.210 -23.134 1.00 12.37 311 VAL B N 1
ATOM 4775 C CA . VAL B 1 319 ? 3.296 -4.241 -23.188 1.00 11.56 311 VAL B CA 1
ATOM 4776 C C . VAL B 1 319 ? 2.207 -4.722 -24.132 1.00 13.77 311 VAL B C 1
ATOM 4777 O O . VAL B 1 319 ? 1.012 -4.600 -23.838 1.00 16.58 311 VAL B O 1
ATOM 4781 N N . ASP B 1 320 ? 2.599 -5.305 -25.268 1.00 13.35 312 ASP B N 1
ATOM 4782 C CA . ASP B 1 320 ? 1.612 -5.842 -26.196 1.00 15.10 312 ASP B CA 1
ATOM 4783 C C . ASP B 1 320 ? 0.761 -6.918 -25.525 1.00 17.85 312 ASP B C 1
ATOM 4784 O O . ASP B 1 320 ? -0.468 -6.912 -25.636 1.00 19.35 312 ASP B O 1
ATOM 4789 N N . SER B 1 321 ? 1.405 -7.860 -24.829 1.00 16.60 313 SER B N 1
ATOM 4790 C CA . SER B 1 321 ? 0.654 -8.902 -24.131 1.00 15.19 313 SER B CA 1
ATOM 4791 C C . SER B 1 321 ? -0.190 -8.333 -22.997 1.00 19.69 313 SER B C 1
ATOM 4792 O O . SER B 1 321 ? -1.291 -8.835 -22.720 1.00 19.67 313 SER B O 1
ATOM 4795 N N . PHE B 1 322 ? 0.301 -7.291 -22.337 1.00 12.46 314 PHE B N 1
ATOM 4796 C CA . PHE B 1 322 ? -0.442 -6.706 -21.224 1.00 14.89 314 PHE B CA 1
ATOM 4797 C C . PHE B 1 322 ? -1.731 -6.029 -21.697 1.00 15.57 314 PHE B C 1
ATOM 4798 O O . PHE B 1 322 ? -2.769 -6.142 -21.032 1.00 17.44 314 PHE B O 1
ATOM 4806 N N . PHE B 1 323 ? -1.695 -5.329 -22.844 1.00 15.62 315 PHE B N 1
ATOM 4807 C CA . PHE B 1 323 ? -2.787 -4.434 -23.248 1.00 18.17 315 PHE B CA 1
ATOM 4808 C C . PHE B 1 323 ? -3.577 -4.863 -24.476 1.00 27.94 315 PHE B C 1
ATOM 4809 O O . PHE B 1 323 ? -4.580 -4.211 -24.789 1.00 25.00 315 PHE B O 1
ATOM 4817 N N . LYS B 1 324 ? -3.167 -5.900 -25.196 1.00 30.16 316 LYS B N 1
ATOM 4818 C CA . LYS B 1 324 ? -3.883 -6.225 -26.424 1.00 37.00 316 LYS B CA 1
ATOM 4819 C C . LYS B 1 324 ? -5.262 -6.804 -26.114 1.00 37.26 316 LYS B C 1
ATOM 4820 O O . LYS B 1 324 ? -5.492 -7.400 -25.057 1.00 34.26 316 LYS B O 1
ATOM 4826 N N . LYS B 1 325 ? -6.190 -6.611 -27.049 1.00 33.50 317 LYS B N 1
ATOM 4827 C CA . LYS B 1 325 ? -7.539 -7.135 -26.875 1.00 31.17 317 LYS B CA 1
ATOM 4828 C C . LYS B 1 325 ? -7.536 -8.656 -26.975 1.00 41.68 317 LYS B C 1
ATOM 4829 O O . LYS B 1 325 ? -6.892 -9.236 -27.855 1.00 43.68 317 LYS B O 1
ATOM 4831 N N . ARG B 1 326 ? -8.251 -9.301 -26.058 1.00 46.63 318 ARG B N 1
ATOM 4832 C CA . ARG B 1 326 ? -8.354 -10.757 -26.048 1.00 47.99 318 ARG B CA 1
ATOM 4833 C C . ARG B 1 326 ? -9.751 -11.202 -26.468 1.00 51.04 318 ARG B C 1
ATOM 4834 O O . ARG B 1 326 ? -10.031 -11.368 -27.654 1.00 58.03 318 ARG B O 1
#

CATH classification: 1.20.120.140 (+1 more: 3.40.50.300)

Secondary structure (DSSP, 8-state):
--B-S-----HHHHHHHHHHTHHHHHHHHHHHHHHTTT--B--HHHHHHHHHHHHHTT--HHHHHHHHHHHHHHHHHHS--BGGGHHHHHHHHHHHHHTT-TTSSB---PSSPEEEEEE--TTSSHHHHHHHHHHHHHHTT--EEEEEE--SSHHHHHHHHHHHHHHT--EE---TT--HHHHHHHHHHHHHHTT-SEEEEEE---TTSHHHHHHHHHHHHHHHHTTSTT--SEEEEEEEGGGTHHHHHHHHHHHHHS---EEEEE--TT-S-TTHHHHHHHH-SS-EEEEE-SSSTT-EEE--HHHHHHHHHS--/--B-S-----HHHHHHHHHHTHHHHHHHHHHHHHHTTT--B--HHHHHHHHHHHHHTT--HHHHHHHHHHHHHHHHHHS--BGGGHHHHHHHHHHHHHTT-TTSSB--PPPPSSPEEEEEE--TTSSHHHHHHHHHHHHHHTT--EEEEEE--SSHHHHHHHHHHHHHHT--EE---TT--HHHHHHHHHHHHHHTT-SEEEEEE---TTSHHHHHHHHHHHHHHHHTTSTT--SEEEEEEEGGGTHHHHHHHHHHHHHS---EEEEE--TT-S-TTHHHHHHHH-SS-EEEEE-SSSTT-EEE--HHHHHHHHHS--

Nearest PDB structures (foldseek):
  6cy5-assembly1_A  TM=1.003E+00  e=1.524E-59  Elizabethkingia anophelis NUHP1
  6cy5-assembly1_B  TM=1.001E+00  e=9.357E-59  Elizabethkingia anophelis NUHP1
  6cy1-assembly1_B  TM=9.886E-01  e=3.288E-51  Elizabethkingia anophelis NUHP1
  6cy1-assembly1_A  TM=9.840E-01  e=1.291E-51  Elizabethkingia anophelis NUHP1
  1vma-assembly2_B  TM=9.199E-01  e=5.491E-32  Thermotoga maritima